Protein AF-A0A956HRS3-F1 (afdb_monomer_lite)

Radius of gyration: 26.62 Å; chains: 1; bounding box: 65×52×74 Å

Foldseek 3Di:
DFFLALVVLLVLQLVQAQQSVVQCVPPDPDHAQVPRDFDDPVVVQVVCVVPVQNLFSDDLDPQKAKAWFQELPPDTRIDIAGNQLLVVLLVLQLVLVVQLPDAAAFEEAEQEADDPRHCRLVSVVSSVVPHNYHYDDDHLPDDLVVSLVVCQVSVGQEYEYALVSLQVNLVVLVVVVAAAAHQYYEYELDQHAPVSVVSSCVRHVYNRYGYSADDTPLARGFWHFRPVDDDSWTKTKGRASFKFWAFAAPVRHGDDAPDKGFIFIFGRSGRGRGGRRYGPQWIKGWNFAFDAPPVNRTGGITIMTTPGGPACWHDFRSHTHHLQVLLVLLVVLVFFDSDWDWDFDADPNHTDTDIDTHGPDPDCLVVVVSSVVVVCVSVVPDDDGPQALAKWKWQWPDFDADPVNVVQVVQCHPNRNDPDDAAATQLTWGFTCCHGNPHPPDDGGFTWAFRQDDQFPAFGEHPRGPHHSVDSMDIDHRQPHPPDPDGDGRIGTDDPPDDGNNSSCVNVVVD

Structure (mmCIF, N/CA/C/O backbone):
data_AF-A0A956HRS3-F1
#
_entry.id   AF-A0A956HRS3-F1
#
loop_
_atom_site.group_PDB
_atom_site.id
_atom_site.type_symbol
_atom_site.label_atom_id
_atom_site.label_alt_id
_atom_site.label_comp_id
_atom_site.label_asym_id
_atom_site.label_entity_id
_atom_site.label_seq_id
_atom_site.pdbx_PDB_ins_code
_atom_site.Cartn_x
_atom_site.Cartn_y
_atom_site.Cartn_z
_atom_site.occupancy
_atom_site.B_iso_or_equiv
_atom_site.auth_seq_id
_atom_site.auth_comp_id
_atom_site.auth_asym_id
_atom_site.auth_atom_id
_atom_site.pdbx_PDB_model_num
ATOM 1 N N . MET A 1 1 ? -8.378 -0.605 24.411 1.00 66.31 1 MET A N 1
ATOM 2 C CA . MET A 1 1 ? -9.753 -0.117 24.664 1.00 66.31 1 MET A CA 1
ATOM 3 C C . MET A 1 1 ? -10.204 0.648 23.430 1.00 66.31 1 MET A C 1
ATOM 5 O O . MET A 1 1 ? -9.597 1.668 23.131 1.00 66.31 1 MET A O 1
ATOM 9 N N . ILE A 1 2 ? -11.205 0.142 22.706 1.00 84.88 2 ILE A N 1
ATOM 10 C CA . ILE A 1 2 ? -11.748 0.749 21.476 1.00 84.88 2 ILE A CA 1
ATOM 11 C C . ILE A 1 2 ? -12.914 1.680 21.841 1.00 84.88 2 ILE A C 1
ATOM 13 O O . ILE A 1 2 ? -13.689 1.370 22.749 1.00 84.88 2 ILE A O 1
ATOM 17 N N . PHE A 1 3 ? -13.052 2.813 21.153 1.00 87.38 3 PHE A N 1
ATOM 18 C CA . PHE A 1 3 ? -14.209 3.694 21.304 1.00 87.38 3 PHE A CA 1
ATOM 19 C C . PHE A 1 3 ? -15.452 3.053 20.678 1.00 87.38 3 PHE A C 1
ATOM 21 O O . PHE A 1 3 ? -15.551 2.905 19.465 1.00 87.38 3 PHE A O 1
ATOM 28 N N . GLY A 1 4 ? -16.432 2.690 21.507 1.00 84.50 4 GLY A N 1
ATOM 29 C CA . GLY A 1 4 ? -17.704 2.144 21.023 1.00 84.50 4 GLY A CA 1
ATOM 30 C C . GLY A 1 4 ? -18.554 3.157 20.244 1.00 84.50 4 GLY A C 1
ATOM 31 O O . GLY A 1 4 ? -19.345 2.744 19.396 1.00 84.50 4 GLY A O 1
ATOM 32 N N . ASP A 1 5 ? -18.354 4.455 20.496 1.00 87.94 5 ASP A N 1
ATOM 33 C CA . ASP A 1 5 ? -19.049 5.586 19.872 1.00 87.94 5 ASP A CA 1
ATOM 34 C C . ASP A 1 5 ? -18.022 6.563 19.256 1.00 87.94 5 ASP A C 1
ATOM 36 O O . ASP A 1 5 ? -17.139 7.035 19.984 1.00 87.94 5 ASP A O 1
ATOM 40 N N . PRO A 1 6 ? -18.103 6.895 17.951 1.00 90.81 6 PRO A N 1
ATOM 41 C CA . PRO A 1 6 ? -17.210 7.877 17.333 1.00 90.81 6 PRO A CA 1
ATOM 42 C C . PRO A 1 6 ? -17.290 9.274 17.964 1.00 90.81 6 PRO A C 1
ATOM 44 O O . PRO A 1 6 ? -16.276 9.968 18.021 1.00 90.81 6 PRO A O 1
ATOM 47 N N . LEU A 1 7 ? -18.442 9.694 18.495 1.00 92.62 7 LEU A N 1
ATOM 48 C CA . LEU A 1 7 ? -18.556 11.000 19.155 1.00 92.62 7 LEU A CA 1
ATOM 49 C C . LEU A 1 7 ? -17.795 11.038 20.487 1.00 92.62 7 LEU A C 1
ATOM 51 O O . LEU A 1 7 ? -17.300 12.092 20.884 1.00 92.62 7 LEU A O 1
ATOM 55 N N . ALA A 1 8 ? -17.616 9.888 21.146 1.00 93.19 8 ALA A N 1
ATOM 56 C CA . ALA A 1 8 ? -16.750 9.792 22.319 1.00 93.19 8 ALA A CA 1
ATOM 57 C C . ALA A 1 8 ? -15.269 9.976 21.948 1.00 93.19 8 ALA A C 1
ATOM 59 O O . ALA A 1 8 ? -14.526 10.595 22.710 1.00 93.19 8 ALA A O 1
ATOM 60 N N . LEU A 1 9 ? -14.845 9.494 20.771 1.00 94.56 9 LEU A N 1
ATOM 61 C CA . LEU A 1 9 ? -13.508 9.763 20.232 1.00 94.56 9 LEU A CA 1
ATOM 62 C C . LEU A 1 9 ? -13.337 11.252 19.897 1.00 94.56 9 LEU A C 1
ATOM 64 O O . LEU A 1 9 ? -12.311 11.827 20.247 1.00 94.56 9 LEU A O 1
ATOM 68 N N . VAL A 1 10 ? -14.343 11.895 19.292 1.00 95.50 10 VAL A N 1
ATOM 69 C CA . VAL A 1 10 ? -14.335 13.348 19.027 1.00 95.50 10 VAL A CA 1
ATOM 70 C C . VAL A 1 10 ? -14.188 14.141 20.324 1.00 95.50 10 VAL A C 1
ATOM 72 O O . VAL A 1 10 ? -13.309 14.996 20.422 1.00 95.50 10 VAL A O 1
ATOM 75 N N . ALA A 1 11 ? -15.007 13.844 21.337 1.00 95.69 11 ALA A N 1
ATOM 76 C CA . ALA A 1 11 ? -14.940 14.515 22.634 1.00 95.69 11 ALA A CA 1
ATOM 77 C C . ALA A 1 11 ? -13.583 14.294 23.320 1.00 95.69 11 ALA A C 1
ATOM 79 O O . ALA A 1 11 ? -13.002 15.230 23.870 1.00 95.69 11 ALA A O 1
ATOM 80 N N . PHE A 1 12 ? -13.048 13.071 23.244 1.00 96.25 12 PHE A N 1
ATOM 81 C CA . PHE A 1 12 ? -11.720 12.753 23.754 1.00 96.25 12 PHE A CA 1
ATOM 82 C C . PHE A 1 12 ? -10.633 13.557 23.033 1.00 96.25 12 PHE A C 1
ATOM 84 O O . PHE A 1 12 ? -9.843 14.223 23.698 1.00 96.25 12 PHE A O 1
ATOM 91 N N . ALA A 1 13 ? -10.615 13.556 21.700 1.00 96.50 13 ALA A N 1
ATOM 92 C CA . ALA A 1 13 ? -9.631 14.290 20.912 1.00 96.50 13 ALA A CA 1
ATOM 93 C C . ALA A 1 13 ? -9.716 15.804 21.164 1.00 96.50 13 ALA A C 1
ATOM 95 O O . ALA A 1 13 ? -8.689 16.427 21.412 1.00 96.50 13 ALA A O 1
ATOM 96 N N . ARG A 1 14 ? -10.928 16.377 21.217 1.00 96.62 14 ARG A N 1
ATOM 97 C CA . ARG A 1 14 ? -11.158 17.797 21.546 1.00 96.62 14 ARG A CA 1
ATOM 98 C C . ARG A 1 14 ? -10.573 18.191 22.903 1.00 96.62 14 ARG A C 1
ATOM 100 O O . ARG A 1 14 ? -10.103 19.310 23.058 1.00 96.62 14 ARG A O 1
ATOM 107 N N . ALA A 1 15 ? -10.633 17.299 23.890 1.00 96.44 15 ALA A N 1
ATOM 108 C CA . ALA A 1 15 ? -10.160 17.580 25.243 1.00 96.44 15 ALA A CA 1
ATOM 109 C C . ALA A 1 15 ? -8.648 17.362 25.433 1.00 96.44 15 ALA A C 1
ATOM 111 O O . ALA A 1 15 ? -8.085 17.901 26.382 1.00 96.44 15 ALA A O 1
ATOM 112 N N . HIS A 1 16 ? -8.002 16.569 24.571 1.00 96.31 16 HIS A N 1
ATOM 113 C CA . HIS A 1 16 ? -6.636 16.089 24.816 1.00 96.31 16 HIS A CA 1
ATOM 114 C C . HIS A 1 16 ? -5.630 16.414 23.707 1.00 96.31 16 HIS A C 1
ATOM 116 O O . HIS A 1 16 ? -4.434 16.310 23.957 1.00 96.31 16 HIS A O 1
ATOM 122 N N . SER A 1 17 ? -6.076 16.789 22.504 1.00 96.50 17 SER A N 1
ATOM 123 C CA . SER A 1 17 ? -5.200 17.157 21.389 1.00 96.50 17 SER A CA 1
ATOM 124 C C . SER A 1 17 ? -5.364 18.634 21.029 1.00 96.50 17 SER A C 1
ATOM 126 O O . SER A 1 17 ? -6.478 19.038 20.691 1.00 96.50 17 SER A O 1
ATOM 128 N N . PRO A 1 18 ? -4.282 19.438 21.045 1.00 96.00 18 PRO A N 1
ATOM 129 C CA . PRO A 1 18 ? -4.332 20.850 20.657 1.00 96.00 18 PRO A CA 1
ATOM 130 C C . PRO A 1 18 ? -4.949 21.094 19.273 1.00 96.00 18 PRO A C 1
ATOM 132 O O . PRO A 1 18 ? -5.804 21.964 19.123 1.00 96.00 18 PRO A O 1
ATOM 135 N N . TYR A 1 19 ? -4.578 20.286 18.277 1.00 96.44 19 TYR A N 1
ATOM 136 C CA . TYR A 1 19 ? -5.104 20.375 16.916 1.00 96.44 19 TYR A CA 1
ATOM 137 C C . TYR A 1 19 ? -6.619 20.156 16.878 1.00 96.44 19 TYR A C 1
ATOM 139 O O . TYR A 1 19 ? -7.355 20.953 16.301 1.00 96.44 19 TYR A O 1
ATOM 147 N N . PHE A 1 20 ? -7.110 19.095 17.525 1.00 97.31 20 PHE A N 1
ATOM 148 C CA . PHE A 1 20 ? -8.543 18.802 17.542 1.00 97.31 20 PHE A CA 1
ATOM 149 C C . PHE A 1 20 ? -9.331 19.752 18.452 1.00 97.31 20 PHE A C 1
ATOM 151 O O . PHE A 1 20 ? -10.497 20.023 18.175 1.00 97.31 20 PHE A O 1
ATOM 158 N N . ALA A 1 21 ? -8.720 20.292 19.509 1.00 97.00 21 ALA A N 1
ATOM 159 C CA . ALA A 1 21 ? -9.317 21.352 20.316 1.00 97.00 21 ALA A CA 1
ATOM 160 C C . ALA A 1 21 ? -9.594 22.604 19.467 1.00 97.00 21 ALA A C 1
ATOM 162 O O . ALA A 1 21 ? -10.676 23.182 19.572 1.00 97.00 21 ALA A O 1
ATOM 163 N N . GLU A 1 22 ? -8.647 22.968 18.595 1.00 96.50 22 GLU A N 1
ATOM 164 C CA . GLU A 1 22 ? -8.790 24.070 17.643 1.00 96.50 22 GLU A CA 1
ATOM 165 C C . GLU A 1 22 ? -9.834 23.765 16.570 1.00 96.50 22 GLU A C 1
ATOM 167 O O . GLU A 1 22 ? -10.794 24.519 16.406 1.00 96.50 22 GLU A O 1
ATOM 172 N N . LEU A 1 23 ? -9.684 22.628 15.881 1.00 96.56 23 LEU A N 1
ATOM 173 C CA . LEU A 1 23 ? -10.566 22.209 14.790 1.00 96.56 23 LEU A CA 1
ATOM 174 C C . LEU A 1 23 ? -12.033 22.137 15.232 1.00 96.56 23 LEU A C 1
ATOM 176 O O . LEU A 1 23 ? -12.941 22.449 14.464 1.00 96.56 23 LEU A O 1
ATOM 180 N N . TYR A 1 24 ? -12.272 21.733 16.480 1.00 97.19 24 TYR A N 1
ATOM 181 C CA . TYR A 1 24 ? -13.609 21.546 17.033 1.00 97.19 24 TYR A CA 1
ATOM 182 C C . TYR A 1 24 ? -14.064 22.688 17.944 1.00 97.19 24 TYR A C 1
ATOM 184 O O . TYR A 1 24 ? -15.080 22.531 18.625 1.00 97.19 24 TYR A O 1
ATOM 192 N N . ARG A 1 25 ? -13.361 23.830 17.985 1.00 96.12 25 ARG A N 1
ATOM 193 C CA . ARG A 1 25 ? -13.683 24.949 18.889 1.00 96.12 25 ARG A CA 1
ATOM 194 C C . ARG A 1 25 ? -15.142 25.394 18.771 1.00 96.12 25 ARG A C 1
ATOM 196 O O . ARG A 1 25 ? -15.814 25.509 19.794 1.00 96.12 25 ARG A O 1
ATOM 203 N N . GLU A 1 26 ? -15.631 25.544 17.542 1.00 95.75 26 GLU A N 1
ATOM 204 C CA . GLU A 1 26 ? -16.982 26.037 17.230 1.00 95.75 26 GLU A CA 1
ATOM 205 C C . GLU A 1 26 ? -18.066 24.945 17.264 1.00 95.75 26 GLU A C 1
ATOM 207 O O . GLU A 1 26 ? -19.249 25.229 17.073 1.00 95.75 26 GLU A O 1
ATOM 212 N N . LEU A 1 27 ? -17.700 23.680 17.515 1.00 95.31 27 LEU A N 1
ATOM 213 C CA . LEU A 1 27 ? -18.690 22.610 17.600 1.00 95.31 27 LEU A CA 1
ATOM 214 C C . LEU A 1 27 ? -19.508 22.711 18.896 1.00 95.31 27 LEU A C 1
ATOM 216 O O . LEU A 1 27 ? -18.934 22.941 19.973 1.00 95.31 27 LEU A O 1
ATOM 220 N N . PRO A 1 28 ? -20.829 22.442 18.839 1.00 94.06 28 PRO A N 1
ATOM 221 C CA . PRO A 1 28 ? -21.662 22.350 20.035 1.00 94.06 28 PRO A CA 1
ATOM 222 C C . PRO A 1 28 ? -21.183 21.218 20.959 1.00 94.06 28 PRO A C 1
ATOM 224 O O . PRO A 1 28 ? -20.372 20.377 20.575 1.00 94.06 28 PRO A O 1
ATOM 227 N N . ALA A 1 29 ? -21.694 21.175 22.192 1.00 88.06 29 ALA A N 1
ATOM 228 C CA . ALA A 1 29 ? -21.313 20.145 23.166 1.00 88.06 29 ALA A CA 1
ATOM 229 C C . ALA A 1 29 ? -21.689 18.716 22.719 1.00 88.06 29 ALA A C 1
ATOM 231 O O . ALA A 1 29 ? -20.981 17.765 23.035 1.00 88.06 29 ALA A O 1
ATOM 232 N N . ALA A 1 30 ? -22.785 18.577 21.969 1.00 88.44 30 ALA A N 1
ATOM 233 C CA . ALA A 1 30 ? -23.257 17.318 21.399 1.00 88.44 30 ALA A CA 1
ATOM 234 C C . ALA A 1 30 ? -23.524 17.502 19.892 1.00 88.44 30 ALA A C 1
ATOM 236 O O . ALA A 1 30 ? -24.671 17.722 19.497 1.00 88.44 30 ALA A O 1
ATOM 237 N N . PRO A 1 31 ? -22.476 17.501 19.050 1.00 91.44 31 PRO A N 1
ATOM 238 C CA . PRO A 1 31 ? -22.639 17.621 17.608 1.00 91.44 31 PRO A CA 1
ATOM 239 C C . PRO A 1 31 ? -23.225 16.330 17.024 1.00 91.44 31 PRO A C 1
ATOM 241 O O . PRO A 1 31 ? -22.954 15.229 17.505 1.00 91.44 31 PRO A O 1
ATOM 244 N N . SER A 1 32 ? -23.999 16.461 15.950 1.00 90.31 32 SER A N 1
ATOM 245 C CA . SER A 1 32 ? -24.294 15.328 15.069 1.00 90.31 32 SER A CA 1
ATOM 246 C C . SER A 1 32 ? -23.044 14.923 14.283 1.00 90.31 32 SER A C 1
ATOM 248 O O . SER A 1 32 ? -22.127 15.725 14.101 1.00 90.31 32 SER A O 1
ATOM 250 N N . TRP A 1 33 ? -23.012 13.684 13.782 1.00 89.50 33 TRP A N 1
ATOM 251 C CA . TRP A 1 33 ? -21.863 13.175 13.025 1.00 89.50 33 TRP A CA 1
ATOM 252 C C . TRP A 1 33 ? -21.502 14.059 11.824 1.00 89.50 33 TRP A C 1
ATOM 254 O O . TRP A 1 33 ? -20.343 14.407 11.624 1.00 89.50 33 TRP A O 1
ATOM 264 N N . TRP A 1 34 ? -22.512 14.510 11.081 1.00 87.56 34 TRP A N 1
ATOM 265 C CA . TRP A 1 34 ? -22.331 15.324 9.878 1.00 87.56 34 TRP A CA 1
ATOM 266 C C . TRP A 1 34 ? -21.918 16.775 10.159 1.00 87.56 34 TRP A C 1
ATOM 268 O O . TRP A 1 34 ? -21.599 17.504 9.227 1.00 87.56 34 TRP A O 1
ATOM 278 N N . GLN A 1 35 ? -21.899 17.201 11.427 1.00 92.00 35 GLN A N 1
ATOM 279 C CA . GLN A 1 35 ? -21.307 18.480 11.833 1.00 92.00 35 GLN A CA 1
ATOM 280 C C . GLN A 1 35 ? -19.808 18.366 12.123 1.00 92.00 35 GLN A C 1
ATOM 282 O O . GLN A 1 35 ? -19.143 19.393 12.217 1.00 92.00 35 GLN A O 1
ATOM 287 N N . ILE A 1 36 ? -19.267 17.153 12.284 1.00 94.69 36 ILE A N 1
ATOM 288 C CA . ILE A 1 36 ? -17.828 16.959 12.465 1.00 94.69 36 ILE A CA 1
ATOM 289 C C . ILE A 1 36 ? -17.144 17.257 11.126 1.00 94.69 36 ILE A C 1
ATOM 291 O O . ILE A 1 36 ? -17.452 16.573 10.148 1.00 94.69 36 ILE A O 1
ATOM 295 N N . PRO A 1 37 ? -16.239 18.246 11.039 1.00 94.75 37 PRO A N 1
ATOM 296 C CA . PRO A 1 37 ? -15.576 18.565 9.781 1.00 94.75 37 PRO A CA 1
ATOM 297 C C . PRO A 1 37 ? -14.669 17.414 9.333 1.00 94.75 37 PRO A C 1
ATOM 299 O O . PRO A 1 37 ? -14.095 16.699 10.159 1.00 94.75 37 PRO A O 1
ATOM 302 N N . VAL A 1 38 ? -14.531 17.245 8.018 1.00 94.81 38 VAL A N 1
ATOM 303 C CA . VAL A 1 38 ? -13.465 16.416 7.448 1.00 94.81 38 VAL A CA 1
ATOM 304 C C . VAL A 1 38 ? -12.128 17.090 7.752 1.00 94.81 38 VAL A C 1
ATOM 306 O O . VAL A 1 38 ? -11.999 18.310 7.642 1.00 94.81 38 VAL A O 1
ATOM 309 N N . VAL A 1 39 ? -11.132 16.308 8.166 1.00 94.94 39 VAL A N 1
ATOM 310 C CA . VAL A 1 39 ? -9.793 16.842 8.442 1.00 94.94 39 VAL A CA 1
ATOM 311 C C . VAL A 1 39 ? -9.136 17.266 7.133 1.00 94.94 39 VAL A C 1
ATOM 313 O O . VAL A 1 39 ? -9.032 16.461 6.210 1.00 94.94 39 VAL A O 1
ATOM 316 N N . ASP A 1 40 ? -8.639 18.502 7.077 1.00 90.38 40 ASP A N 1
ATOM 317 C CA . ASP A 1 40 ? -7.748 18.960 6.010 1.00 90.38 40 ASP A CA 1
ATOM 318 C C . ASP A 1 40 ? -6.350 18.342 6.214 1.00 90.38 40 ASP A C 1
ATOM 320 O O . ASP A 1 40 ? -5.661 18.692 7.185 1.00 90.38 40 ASP A O 1
ATOM 324 N N . PRO A 1 41 ? -5.897 17.431 5.327 1.00 87.75 41 PRO A N 1
ATOM 325 C CA . PRO A 1 41 ? -4.599 16.792 5.475 1.00 87.75 41 PRO A CA 1
ATOM 326 C C . PRO A 1 41 ? -3.438 17.788 5.423 1.00 87.75 41 PRO A C 1
ATOM 328 O O . PRO A 1 41 ? -2.442 17.576 6.113 1.00 87.75 41 PRO A O 1
ATOM 331 N N . GLU A 1 42 ? -3.516 18.849 4.615 1.00 85.06 42 GLU A N 1
ATOM 332 C CA . GLU A 1 42 ? -2.414 19.808 4.479 1.00 85.06 42 GLU A CA 1
ATOM 333 C C . GLU A 1 42 ? -2.203 20.565 5.784 1.00 85.06 42 GLU A C 1
ATOM 335 O O . GLU A 1 42 ? -1.088 20.578 6.314 1.00 85.06 42 GLU A O 1
ATOM 340 N N . HIS A 1 43 ? -3.287 21.094 6.354 1.00 88.69 43 HIS A N 1
ATOM 341 C CA . HIS A 1 43 ? -3.256 21.732 7.662 1.00 88.69 43 HIS A CA 1
ATOM 342 C C . HIS A 1 43 ? -2.811 20.749 8.756 1.00 88.69 43 HIS A C 1
ATOM 344 O O . HIS A 1 43 ? -1.896 21.063 9.514 1.00 88.69 43 HIS A O 1
ATOM 350 N N . TYR A 1 44 ? -3.367 19.532 8.804 1.00 91.12 44 TYR A N 1
ATOM 351 C CA . TYR A 1 44 ? -2.979 18.517 9.794 1.00 91.12 44 TYR A CA 1
ATOM 352 C C . TYR A 1 44 ? -1.466 18.242 9.792 1.00 91.12 44 TYR A C 1
ATOM 354 O O . TYR A 1 44 ? -0.811 18.243 10.839 1.00 91.12 44 TYR A O 1
ATOM 362 N N . TRP A 1 45 ? -0.884 18.033 8.607 1.00 88.12 45 TRP A N 1
ATOM 363 C CA . TRP A 1 45 ? 0.549 17.770 8.479 1.00 88.12 45 TRP A CA 1
ATOM 364 C C . TRP A 1 45 ? 1.409 19.015 8.718 1.00 88.12 45 TRP A C 1
ATOM 366 O O . TRP A 1 45 ? 2.530 18.867 9.207 1.00 88.12 45 TRP A O 1
ATOM 376 N N . ALA A 1 46 ? 0.912 20.216 8.406 1.00 87.69 46 ALA A N 1
ATOM 377 C CA . ALA A 1 46 ? 1.593 21.469 8.720 1.00 87.69 46 ALA A CA 1
ATOM 378 C C . ALA A 1 46 ? 1.700 21.676 10.237 1.00 87.69 46 ALA A C 1
ATOM 380 O O . ALA A 1 46 ? 2.812 21.853 10.734 1.00 87.69 46 ALA A O 1
ATOM 381 N N . SER A 1 47 ? 0.595 21.523 10.977 1.00 88.75 47 SER A N 1
ATOM 382 C CA . SER A 1 47 ? 0.591 21.618 12.443 1.00 88.75 47 SER A CA 1
ATOM 383 C C . SER A 1 47 ? 1.564 20.621 13.069 1.00 88.75 47 SER A C 1
ATOM 385 O O . SER A 1 47 ? 2.356 20.988 13.927 1.00 88.75 47 SER A O 1
ATOM 387 N N . LYS A 1 48 ? 1.579 19.373 12.579 1.00 88.00 48 LYS A N 1
ATOM 388 C CA . LYS A 1 48 ? 2.494 18.328 13.068 1.00 88.00 48 LYS A CA 1
ATOM 389 C C . LYS A 1 48 ? 3.969 18.604 12.753 1.00 88.00 48 LYS A C 1
ATOM 391 O O . LYS A 1 48 ? 4.852 18.078 13.425 1.00 88.00 48 LYS A O 1
ATOM 396 N N . ALA A 1 49 ? 4.253 19.360 11.693 1.00 86.44 49 ALA A N 1
ATOM 397 C CA . ALA A 1 49 ? 5.614 19.742 11.328 1.00 86.44 49 ALA A CA 1
ATOM 398 C C . ALA A 1 49 ? 6.135 20.926 12.159 1.00 86.44 49 ALA A C 1
ATOM 400 O O . ALA A 1 49 ? 7.348 21.061 12.307 1.00 86.44 49 ALA A O 1
ATOM 401 N N . GLU A 1 50 ? 5.238 21.774 12.661 1.00 86.56 50 GLU A N 1
ATOM 402 C CA . GLU A 1 50 ? 5.554 22.853 13.602 1.00 86.56 50 GLU A CA 1
ATOM 403 C C . GLU A 1 50 ? 5.706 22.316 15.028 1.00 86.56 50 GLU A C 1
ATOM 405 O O . GLU A 1 50 ? 6.700 22.602 15.693 1.00 86.56 50 GLU A O 1
ATOM 410 N N . ASP A 1 51 ? 4.755 21.486 15.456 1.00 88.38 51 ASP A N 1
ATOM 411 C CA . ASP A 1 51 ? 4.744 20.804 16.744 1.00 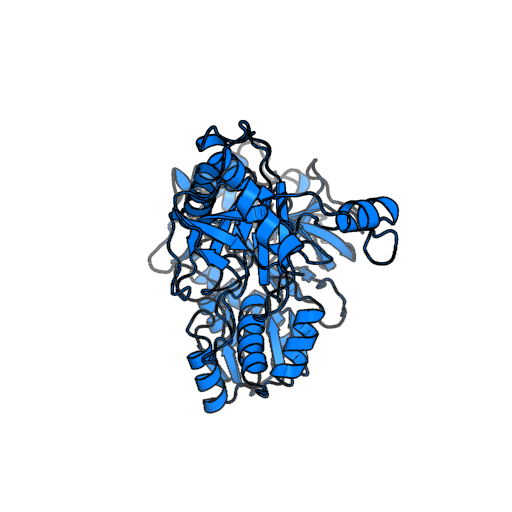88.38 51 ASP A CA 1
ATOM 412 C C . ASP A 1 51 ? 4.209 19.376 16.567 1.00 88.38 51 ASP A C 1
ATOM 414 O O . ASP A 1 51 ? 3.025 19.139 16.311 1.00 88.38 51 ASP A O 1
ATOM 418 N N . PHE A 1 52 ? 5.102 18.396 16.714 1.00 88.00 52 PHE A N 1
ATOM 419 C CA . PHE A 1 52 ? 4.774 16.985 16.523 1.00 88.00 52 PHE A CA 1
ATOM 420 C C . PHE A 1 52 ? 3.650 16.501 17.452 1.00 88.00 52 PHE A C 1
ATOM 422 O O . PHE A 1 52 ? 2.832 15.668 17.026 1.00 88.00 52 PHE A O 1
ATOM 429 N N . ASP A 1 53 ? 3.598 17.049 18.671 1.00 90.00 53 ASP A N 1
ATOM 430 C CA . ASP A 1 53 ? 2.670 16.663 19.732 1.00 90.00 53 ASP A CA 1
ATOM 431 C C . ASP A 1 53 ? 1.306 17.354 19.594 1.00 90.00 53 ASP A C 1
ATOM 433 O O . ASP A 1 53 ? 0.321 16.871 20.151 1.00 90.00 53 ASP A O 1
ATOM 437 N N . ALA A 1 54 ? 1.187 18.411 18.776 1.00 91.19 54 ALA A N 1
ATOM 438 C CA . ALA A 1 54 ? -0.066 19.154 18.590 1.00 91.19 54 ALA A CA 1
ATOM 439 C C . ALA A 1 54 ? -1.229 18.271 18.110 1.00 91.19 54 ALA A C 1
ATOM 441 O O . ALA A 1 54 ? -2.392 18.520 18.420 1.00 91.19 54 ALA A O 1
ATOM 442 N N . THR A 1 55 ? -0.923 17.212 17.364 1.00 92.25 55 THR A N 1
ATOM 443 C CA . THR A 1 55 ? -1.915 16.256 16.835 1.00 92.25 55 THR A CA 1
ATOM 444 C C . THR A 1 55 ? -2.141 15.044 17.742 1.00 92.25 55 THR A C 1
ATOM 446 O O . THR A 1 55 ? -3.019 14.228 17.465 1.00 92.25 55 THR A O 1
ATOM 449 N N . LEU A 1 56 ? -1.365 14.910 18.821 1.00 94.88 56 LEU A N 1
ATOM 450 C CA . LEU A 1 56 ? -1.455 13.786 19.747 1.00 94.88 56 LEU A CA 1
ATOM 451 C C . LEU A 1 56 ? -2.423 14.090 20.890 1.00 94.88 56 LEU A C 1
ATOM 453 O O . LEU A 1 56 ? -2.625 15.243 21.257 1.00 94.88 56 LEU A O 1
ATOM 457 N N . SER A 1 57 ? -3.005 13.051 21.489 1.00 93.62 57 SER A N 1
ATOM 458 C CA . SER A 1 57 ? -3.868 13.168 22.675 1.00 93.62 57 SER A CA 1
ATOM 459 C C . SER A 1 57 ? -3.097 13.078 24.004 1.00 93.62 57 SER A C 1
ATOM 461 O O . SER A 1 57 ? -3.685 12.819 25.056 1.00 93.62 57 SER A O 1
ATOM 463 N N . GLY A 1 58 ? -1.771 13.108 23.951 1.00 90.12 58 GLY A N 1
ATOM 464 C CA . GLY A 1 58 ? -0.876 12.813 25.064 1.00 90.12 58 GLY A CA 1
ATOM 465 C C . GLY A 1 58 ? 0.561 12.639 24.570 1.00 90.12 58 GLY A C 1
ATOM 466 O O . GLY A 1 58 ? 0.784 12.587 23.360 1.00 90.12 58 GLY A O 1
ATOM 467 N N . PRO A 1 59 ? 1.543 12.553 25.479 1.00 84.12 59 PRO A N 1
ATOM 468 C CA . PRO A 1 59 ? 2.945 12.455 25.094 1.00 84.12 59 PRO A CA 1
ATOM 469 C C . PRO A 1 59 ? 3.243 11.119 24.400 1.00 84.12 59 PRO A C 1
ATOM 471 O O . PRO A 1 59 ? 2.796 10.063 24.852 1.00 84.12 59 PRO A O 1
ATOM 474 N N . ALA A 1 60 ? 4.054 11.155 23.339 1.00 83.12 60 ALA A N 1
ATOM 475 C CA . ALA A 1 60 ? 4.685 9.956 22.793 1.00 83.12 60 ALA A CA 1
ATOM 476 C C . ALA A 1 60 ? 5.798 9.492 23.752 1.00 83.12 60 ALA A C 1
ATOM 478 O O . ALA A 1 60 ? 6.913 10.010 23.743 1.00 83.12 60 ALA A O 1
ATOM 479 N N . ASP A 1 61 ? 5.466 8.558 24.639 1.00 81.12 61 ASP A N 1
ATOM 480 C CA . ASP A 1 61 ? 6.348 8.085 25.707 1.00 81.12 61 ASP A CA 1
ATOM 481 C C . ASP A 1 61 ? 7.269 6.920 25.284 1.00 81.12 61 ASP A C 1
ATOM 483 O O . ASP A 1 61 ? 7.286 6.480 24.133 1.00 81.12 61 ASP A O 1
ATOM 487 N N . ALA A 1 62 ? 8.029 6.376 26.245 1.00 67.69 62 ALA A N 1
ATOM 488 C CA . ALA A 1 62 ? 8.959 5.262 26.035 1.00 67.69 62 ALA A CA 1
ATOM 489 C C . ALA A 1 62 ? 8.301 3.951 25.543 1.00 67.69 62 ALA A C 1
ATOM 491 O O . ALA A 1 62 ? 9.015 3.019 25.174 1.00 67.69 62 ALA A O 1
ATOM 492 N N . GLY A 1 63 ? 6.966 3.849 25.549 1.00 78.50 63 GLY A N 1
ATOM 493 C CA . GLY A 1 63 ? 6.217 2.701 25.035 1.00 78.50 63 GLY A CA 1
ATOM 494 C C . GLY A 1 63 ? 5.654 2.902 23.627 1.00 78.50 63 GLY A C 1
ATOM 495 O O . GLY A 1 63 ? 5.001 1.995 23.107 1.00 78.50 63 GLY A O 1
ATOM 496 N N . SER A 1 64 ? 5.873 4.070 23.023 1.00 89.12 64 SER A N 1
ATOM 497 C CA . SER A 1 64 ? 5.270 4.454 21.750 1.00 89.12 64 SER A CA 1
ATOM 498 C C . SER A 1 64 ? 6.176 4.142 20.557 1.00 89.12 64 SER A C 1
ATOM 500 O O . SER A 1 64 ? 7.387 4.355 20.580 1.00 89.12 64 SER A O 1
ATOM 502 N N . TRP A 1 65 ? 5.574 3.663 19.475 1.00 90.12 65 TRP A N 1
ATOM 503 C CA . TRP A 1 65 ? 6.219 3.494 18.181 1.00 90.12 65 TRP A CA 1
ATOM 504 C C . TRP A 1 65 ? 6.113 4.770 17.358 1.00 90.12 65 TRP A C 1
ATOM 506 O O . TRP A 1 65 ? 5.054 5.395 17.308 1.00 90.12 65 TRP A O 1
ATOM 516 N N . LEU A 1 66 ? 7.189 5.110 16.650 1.00 90.88 66 LEU A N 1
ATOM 517 C CA . LEU A 1 66 ? 7.186 6.159 15.641 1.00 90.88 66 LEU A CA 1
ATOM 518 C C . LEU A 1 66 ? 7.259 5.521 14.255 1.00 90.88 66 LEU A C 1
ATOM 520 O O . LEU A 1 66 ? 8.235 4.843 13.931 1.00 90.88 66 LEU A O 1
ATOM 524 N N . TRP A 1 67 ? 6.242 5.761 13.434 1.00 90.69 67 TRP A N 1
ATOM 525 C CA . TRP A 1 67 ? 6.193 5.284 12.057 1.00 90.69 67 TRP A CA 1
ATOM 526 C C . TRP A 1 67 ? 6.301 6.428 11.062 1.00 90.69 67 TRP A C 1
ATOM 528 O O . TRP A 1 67 ? 5.886 7.548 11.350 1.00 90.69 67 TRP A O 1
ATOM 538 N N . THR A 1 68 ? 6.803 6.140 9.864 1.00 86.25 68 THR A N 1
ATOM 539 C CA . THR A 1 68 ? 6.749 7.066 8.732 1.00 86.25 68 THR A CA 1
ATOM 540 C C . THR A 1 68 ? 5.654 6.667 7.747 1.00 86.25 68 THR A C 1
ATOM 542 O O . THR A 1 68 ? 5.450 5.486 7.460 1.00 86.25 68 THR A O 1
ATOM 545 N N . THR A 1 69 ? 4.929 7.650 7.218 1.00 74.81 69 THR A N 1
ATOM 546 C CA . THR A 1 69 ? 3.982 7.408 6.120 1.00 74.81 69 THR A CA 1
ATOM 547 C C . THR A 1 69 ? 4.755 7.256 4.806 1.00 74.81 69 TH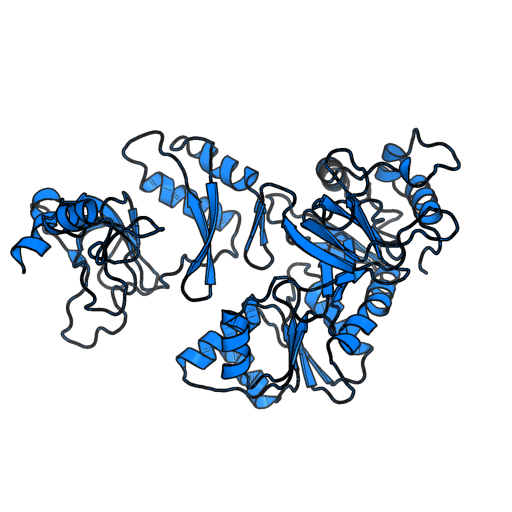R A C 1
ATOM 549 O O . THR A 1 69 ? 5.778 7.908 4.625 1.00 74.81 69 THR A O 1
ATOM 552 N N . GLY A 1 70 ? 4.265 6.459 3.851 1.00 59.75 70 GLY A N 1
ATOM 553 C CA . GLY A 1 70 ? 4.916 6.249 2.540 1.00 59.75 70 GLY A CA 1
ATOM 554 C C . GLY A 1 70 ? 4.988 7.483 1.617 1.00 59.75 70 GLY A C 1
ATOM 555 O O . GLY A 1 70 ? 5.257 7.342 0.423 1.00 59.75 70 GLY A O 1
ATOM 556 N N . GLY A 1 71 ? 4.709 8.685 2.134 1.00 54.59 71 GLY A N 1
ATOM 557 C CA . GLY A 1 71 ? 4.823 9.947 1.416 1.00 54.59 71 GLY A CA 1
ATOM 558 C C . GLY A 1 71 ? 6.280 10.384 1.275 1.00 54.59 71 GLY A C 1
ATOM 559 O O . GLY A 1 71 ? 6.963 10.632 2.261 1.00 54.59 71 GLY A O 1
ATOM 560 N N . SER A 1 72 ? 6.736 10.518 0.034 1.00 44.59 72 SER A N 1
ATOM 561 C CA . SER A 1 72 ? 8.076 10.980 -0.347 1.00 44.59 72 SER A CA 1
ATOM 562 C C . SER A 1 72 ? 8.175 12.501 -0.543 1.00 44.59 72 SER A C 1
ATOM 564 O O . SER A 1 72 ? 8.960 12.985 -1.357 1.00 44.59 72 SER A O 1
ATOM 566 N N . THR A 1 73 ? 7.361 13.274 0.179 1.00 43.59 73 THR A N 1
ATOM 567 C CA . THR A 1 73 ? 7.527 14.731 0.235 1.00 43.59 73 THR A CA 1
ATOM 568 C C . THR A 1 73 ? 8.847 15.078 0.930 1.00 43.59 73 THR A C 1
ATOM 570 O O . THR A 1 73 ? 9.319 14.326 1.778 1.00 43.59 73 THR A O 1
ATOM 573 N N . SER A 1 74 ? 9.431 16.243 0.628 1.00 41.34 74 SER A N 1
ATOM 574 C CA . SER A 1 74 ? 10.696 16.727 1.223 1.00 41.34 74 SER A CA 1
ATOM 575 C C . SER A 1 74 ? 10.690 16.852 2.759 1.00 41.34 74 SER A C 1
ATOM 577 O O . SER A 1 74 ? 11.744 17.042 3.363 1.00 41.34 74 SER A O 1
ATOM 579 N N . ARG A 1 75 ? 9.520 16.726 3.400 1.00 55.94 75 ARG A N 1
ATOM 580 C CA . ARG A 1 75 ? 9.355 16.494 4.838 1.00 55.94 75 ARG A CA 1
ATOM 581 C C . ARG A 1 75 ? 8.748 15.112 5.072 1.00 55.94 75 ARG A C 1
ATOM 583 O O . ARG A 1 75 ? 7.636 14.841 4.612 1.00 55.94 75 ARG A O 1
ATOM 590 N N . SER A 1 76 ? 9.463 14.269 5.815 1.00 61.59 76 SER A N 1
ATOM 591 C CA . SER A 1 76 ? 8.952 12.989 6.305 1.00 61.59 76 SER A CA 1
ATOM 592 C C . SER A 1 76 ? 7.770 13.223 7.242 1.00 61.59 76 SER A C 1
ATOM 594 O O . SER A 1 76 ? 7.867 13.978 8.208 1.00 61.59 76 SER A O 1
ATOM 596 N N . LYS A 1 77 ? 6.652 12.558 6.962 1.00 82.56 77 LYS A N 1
ATOM 597 C CA . LYS A 1 77 ? 5.465 12.554 7.822 1.00 82.56 77 LYS A CA 1
ATOM 598 C C . LYS A 1 77 ? 5.580 11.410 8.822 1.00 82.56 77 LYS A C 1
ATOM 600 O O . LYS A 1 77 ? 5.796 10.264 8.415 1.00 82.56 77 LYS A O 1
ATOM 605 N N . TYR A 1 78 ? 5.428 11.724 10.105 1.00 86.88 78 TYR A N 1
ATOM 606 C CA . TYR A 1 78 ? 5.593 10.774 11.203 1.00 86.88 78 TYR A CA 1
ATOM 607 C C . TYR A 1 78 ? 4.309 10.613 12.019 1.00 86.88 78 TYR A C 1
ATOM 609 O O . TYR A 1 78 ? 3.592 11.582 12.265 1.00 86.88 78 TYR A O 1
ATOM 617 N N . VAL A 1 79 ? 4.043 9.395 12.481 1.00 90.88 79 VAL A N 1
ATOM 618 C CA . VAL A 1 79 ? 2.854 9.026 13.262 1.00 90.88 79 VAL A CA 1
ATOM 619 C C . VAL A 1 79 ? 3.306 8.296 14.520 1.00 90.88 79 VAL A C 1
ATOM 621 O O . VAL A 1 79 ? 4.100 7.362 14.428 1.00 90.88 79 VAL A O 1
ATOM 624 N N . ALA A 1 80 ? 2.798 8.711 15.682 1.00 92.94 80 ALA A N 1
ATOM 625 C CA . ALA A 1 80 ? 3.049 8.027 16.947 1.00 92.94 80 ALA A CA 1
ATOM 626 C C . ALA A 1 80 ? 1.937 7.009 17.236 1.00 92.94 80 ALA A C 1
ATOM 628 O O . ALA A 1 80 ? 0.754 7.285 17.015 1.00 92.94 80 ALA A O 1
ATOM 629 N N . VAL A 1 81 ? 2.302 5.835 17.741 1.00 94.19 81 VAL A N 1
ATOM 630 C CA . VAL A 1 81 ? 1.365 4.759 18.090 1.00 94.19 81 VAL A CA 1
ATOM 631 C C . VAL A 1 81 ? 1.728 4.241 19.465 1.00 94.19 81 VAL A C 1
ATOM 633 O O . VAL A 1 81 ? 2.826 3.722 19.644 1.00 94.19 81 VAL A O 1
ATOM 636 N N . SER A 1 82 ? 0.829 4.363 20.437 1.00 93.62 82 SER A N 1
ATOM 637 C CA . SER A 1 82 ? 1.075 3.779 21.757 1.00 93.62 82 SER A CA 1
ATOM 638 C C . SER A 1 82 ? 1.129 2.252 21.664 1.00 93.62 82 SER A C 1
ATOM 640 O O . SER A 1 82 ? 0.619 1.639 20.719 1.00 93.62 82 SER A O 1
ATOM 642 N N . ARG A 1 83 ? 1.719 1.604 22.669 1.00 92.31 83 ARG A N 1
ATOM 643 C CA . ARG A 1 83 ? 1.688 0.140 22.779 1.00 92.31 83 ARG A CA 1
ATOM 644 C C . ARG A 1 83 ? 0.255 -0.394 22.779 1.00 92.31 83 ARG A C 1
ATOM 646 O O . ARG A 1 83 ? -0.008 -1.434 22.178 1.00 92.31 83 ARG A O 1
ATOM 653 N N . GLU A 1 84 ? -0.660 0.293 23.454 1.00 91.81 84 GLU A N 1
ATOM 654 C CA . GLU A 1 84 ? -2.067 -0.083 23.534 1.00 91.81 84 GLU A CA 1
ATOM 655 C C . GLU A 1 84 ? -2.747 0.045 22.164 1.00 91.81 84 GLU A C 1
ATOM 657 O O . GLU A 1 84 ? -3.412 -0.903 21.749 1.00 91.81 84 GLU A O 1
ATOM 662 N N . ASP A 1 85 ? -2.516 1.143 21.436 1.00 93.69 85 ASP A N 1
ATOM 663 C CA . ASP A 1 85 ? -3.031 1.343 20.074 1.00 93.69 85 ASP A CA 1
ATOM 664 C C . ASP A 1 85 ? -2.510 0.250 19.124 1.00 93.69 85 ASP A C 1
ATOM 666 O O . ASP A 1 85 ? -3.285 -0.349 18.380 1.00 93.69 85 ASP A O 1
ATOM 670 N N . PHE A 1 86 ? -1.212 -0.071 19.194 1.00 94.19 86 PHE A N 1
ATOM 671 C CA . PHE A 1 86 ? -0.596 -1.130 18.389 1.00 94.19 86 PHE A CA 1
ATOM 672 C C . PHE A 1 86 ? -1.190 -2.513 18.699 1.00 94.19 86 PHE A C 1
ATOM 674 O O . PHE A 1 86 ? -1.469 -3.296 17.792 1.00 94.19 86 PHE A O 1
ATOM 681 N N . CYS A 1 87 ? -1.439 -2.824 19.976 1.00 93.50 87 CYS A N 1
ATOM 682 C CA . CYS A 1 87 ? -2.115 -4.068 20.349 1.00 93.50 87 CYS A CA 1
ATOM 683 C C . CYS A 1 87 ? -3.531 -4.148 19.757 1.00 93.50 87 CYS A C 1
ATOM 685 O O . CYS A 1 87 ? -3.938 -5.222 19.313 1.00 93.50 87 CYS A O 1
ATOM 687 N N . GLU A 1 88 ? -4.286 -3.044 19.749 1.00 93.81 88 GLU A N 1
ATOM 688 C CA . GLU A 1 88 ? -5.620 -3.029 19.137 1.00 93.81 88 GLU A CA 1
ATOM 689 C C . GLU A 1 88 ? -5.562 -3.141 17.609 1.00 93.81 88 GLU A C 1
ATOM 691 O O . GLU A 1 88 ? -6.395 -3.839 17.037 1.00 93.81 88 GLU A O 1
ATOM 696 N N . GLU A 1 89 ? -4.566 -2.542 16.946 1.00 94.50 89 GLU A N 1
ATOM 697 C CA . GLU A 1 89 ? -4.321 -2.742 15.507 1.00 94.50 89 GLU A CA 1
ATOM 698 C C . GLU A 1 89 ? -4.113 -4.215 15.167 1.00 94.50 89 GLU A C 1
ATOM 700 O O . GLU A 1 89 ? -4.754 -4.751 14.259 1.00 94.50 89 GLU A O 1
ATOM 705 N N . VAL A 1 90 ? -3.240 -4.883 15.927 1.00 95.62 90 VAL A N 1
ATOM 706 C CA . VAL A 1 90 ? -2.957 -6.310 15.765 1.00 95.62 90 VAL A CA 1
ATOM 707 C C . VAL A 1 90 ? -4.238 -7.120 15.940 1.00 95.62 90 VAL A C 1
ATOM 709 O O . VAL A 1 90 ? -4.584 -7.913 15.063 1.00 95.62 90 VAL A O 1
ATOM 712 N N . ARG A 1 91 ? -4.992 -6.900 17.025 1.00 94.88 91 ARG A N 1
ATOM 713 C CA . ARG A 1 91 ? -6.246 -7.629 17.281 1.00 94.88 91 ARG A CA 1
ATOM 714 C C . ARG A 1 91 ? -7.286 -7.406 16.188 1.00 94.88 91 ARG A C 1
ATOM 716 O O . ARG A 1 91 ? -7.858 -8.376 15.700 1.00 94.88 91 ARG A O 1
ATOM 723 N N . ALA A 1 92 ? -7.520 -6.155 15.796 1.00 94.06 92 ALA A N 1
ATOM 724 C CA . ALA A 1 92 ? -8.552 -5.808 14.824 1.00 94.06 92 ALA A CA 1
ATOM 725 C C . ALA A 1 92 ? -8.256 -6.369 13.427 1.00 94.06 92 ALA A C 1
ATOM 727 O O . ALA A 1 92 ? -9.181 -6.732 12.698 1.00 94.06 92 ALA A O 1
ATOM 728 N N . PHE A 1 93 ? -6.976 -6.459 13.052 1.00 95.50 93 PHE A N 1
ATOM 729 C CA . PHE A 1 93 ? -6.582 -6.870 11.708 1.00 95.50 93 PHE A CA 1
ATOM 730 C C . PHE A 1 93 ? -6.257 -8.362 11.570 1.00 95.50 93 PHE A C 1
ATOM 732 O O . PHE A 1 93 ? -6.340 -8.892 10.464 1.00 95.50 93 PHE A O 1
ATOM 739 N N . THR A 1 94 ? -5.973 -9.071 12.668 1.00 96.06 94 THR A N 1
ATOM 740 C CA . THR A 1 94 ? -5.669 -10.518 12.656 1.00 96.06 94 THR A CA 1
ATOM 741 C C . THR A 1 94 ? -6.701 -11.368 11.892 1.00 96.06 94 THR A C 1
ATOM 743 O O . THR A 1 94 ? -6.284 -12.138 11.023 1.00 96.06 94 THR A O 1
ATOM 746 N N . PRO A 1 95 ? -8.029 -11.181 12.064 1.00 94.50 95 PRO A N 1
ATOM 747 C CA . PRO A 1 95 ? -9.025 -11.969 11.330 1.00 94.50 95 PRO A CA 1
ATOM 748 C C . PRO A 1 95 ? -8.959 -11.815 9.803 1.00 94.50 95 PRO A C 1
ATOM 750 O O . PRO A 1 95 ? -9.467 -12.657 9.064 1.00 94.50 95 PRO A O 1
ATOM 753 N N . ALA A 1 96 ? -8.361 -10.730 9.298 1.00 94.31 96 ALA A N 1
ATOM 754 C CA . ALA A 1 96 ? -8.189 -10.524 7.865 1.00 94.31 96 ALA A CA 1
ATOM 755 C C . ALA A 1 96 ? -7.198 -11.530 7.253 1.00 94.31 96 ALA A C 1
ATOM 757 O O . ALA A 1 96 ? -7.365 -11.933 6.106 1.00 94.31 96 ALA A O 1
ATOM 758 N N . PHE A 1 97 ? -6.208 -11.984 8.025 1.00 95.62 97 PHE A N 1
ATOM 759 C CA . PHE A 1 97 ? -5.189 -12.937 7.582 1.00 95.62 97 PHE A CA 1
ATOM 760 C C . PHE A 1 97 ? -5.733 -14.368 7.529 1.00 95.62 97 PHE A C 1
ATOM 762 O O . PHE A 1 97 ? -5.433 -15.106 6.592 1.00 95.62 97 PHE A O 1
ATOM 769 N N . GLU A 1 98 ? -6.583 -14.734 8.491 1.00 93.12 98 GLU A N 1
ATOM 770 C CA . GLU A 1 98 ? -7.313 -16.007 8.489 1.00 93.12 98 GLU A CA 1
ATOM 771 C C . GLU A 1 98 ? -8.278 -16.070 7.299 1.00 93.12 98 GLU A C 1
ATOM 773 O O . GLU A 1 98 ? -8.249 -17.025 6.526 1.00 93.12 98 GLU A O 1
ATOM 778 N N . ARG A 1 99 ? -9.064 -15.003 7.073 1.00 91.81 99 ARG A N 1
ATOM 779 C CA . ARG A 1 99 ? -9.945 -14.891 5.893 1.00 91.81 99 ARG A CA 1
ATOM 780 C C . ARG A 1 99 ? -9.179 -14.916 4.575 1.00 91.81 99 ARG A C 1
ATOM 782 O O . ARG A 1 99 ? -9.672 -15.456 3.591 1.00 91.81 99 ARG A O 1
ATOM 789 N N . ALA A 1 100 ? -7.969 -14.365 4.554 1.00 92.81 100 ALA A N 1
ATOM 790 C CA . ALA A 1 100 ? -7.084 -14.434 3.400 1.00 92.81 100 ALA A CA 1
ATOM 791 C C . ALA A 1 100 ? -6.452 -15.822 3.198 1.00 92.81 100 ALA A C 1
ATOM 793 O O . ALA A 1 100 ? -5.719 -16.002 2.229 1.00 92.81 100 ALA A O 1
ATOM 794 N N . GLY A 1 101 ? -6.743 -16.807 4.055 1.00 93.25 101 GLY A N 1
ATOM 795 C CA . GLY A 1 101 ? -6.424 -18.219 3.843 1.00 93.25 101 GLY A CA 1
ATOM 796 C C . GLY A 1 101 ? -5.238 -18.760 4.641 1.00 93.25 101 GLY A C 1
ATOM 797 O O . GLY A 1 101 ? -4.796 -19.877 4.351 1.00 93.25 101 GLY A O 1
ATOM 798 N N . LEU A 1 102 ? -4.701 -18.023 5.623 1.00 95.56 102 LEU A N 1
ATOM 799 C CA . LEU A 1 102 ? -3.742 -18.611 6.568 1.00 95.56 102 LEU A CA 1
ATOM 800 C C . LEU A 1 102 ? -4.450 -19.586 7.505 1.00 95.56 102 LEU A C 1
ATOM 802 O O . LEU A 1 102 ? -5.510 -19.282 8.047 1.00 95.56 102 LEU A O 1
ATOM 806 N N . VAL A 1 103 ? -3.840 -20.750 7.708 1.00 95.81 103 VAL A N 1
ATOM 807 C CA . VAL A 1 103 ? -4.370 -21.810 8.574 1.00 95.81 103 VAL A CA 1
ATOM 808 C C . VAL A 1 103 ? -3.290 -22.333 9.514 1.00 95.81 103 VAL A C 1
ATOM 810 O O . VAL A 1 103 ? -2.096 -22.110 9.307 1.00 95.81 103 VAL A O 1
ATOM 813 N N . ALA A 1 104 ? -3.711 -23.056 10.552 1.00 97.31 104 ALA A N 1
ATOM 814 C CA . ALA A 1 104 ? -2.794 -23.661 11.508 1.00 97.31 104 ALA A CA 1
ATOM 815 C C . ALA A 1 104 ? -1.753 -24.561 10.819 1.00 97.31 104 ALA A C 1
ATOM 817 O O . ALA A 1 104 ? -2.091 -25.387 9.972 1.00 97.31 104 ALA A O 1
ATOM 818 N N . GLY A 1 105 ? -0.486 -24.402 11.205 1.00 96.00 105 GLY A N 1
ATOM 819 C CA . GLY A 1 105 ? 0.641 -25.148 10.643 1.00 96.00 105 GLY A CA 1
ATOM 820 C C . GLY A 1 105 ? 1.275 -24.531 9.393 1.00 96.00 105 GLY A C 1
ATOM 821 O O . GLY A 1 105 ? 2.302 -25.041 8.941 1.00 96.00 105 GLY A O 1
ATOM 822 N N . ASP A 1 106 ? 0.735 -23.430 8.853 1.00 98.38 106 ASP A N 1
ATOM 823 C CA . ASP A 1 106 ? 1.402 -22.708 7.768 1.00 98.38 106 ASP A CA 1
ATOM 824 C C . ASP A 1 106 ? 2.796 -22.221 8.197 1.00 98.38 106 ASP A C 1
ATOM 826 O O . ASP A 1 106 ? 2.997 -21.742 9.314 1.00 98.38 106 ASP A O 1
ATOM 830 N N . ARG A 1 107 ? 3.766 -22.309 7.281 1.00 98.56 107 ARG A N 1
ATOM 831 C CA . ARG A 1 107 ? 5.098 -21.708 7.413 1.00 98.56 107 ARG A CA 1
ATOM 832 C C . ARG A 1 107 ? 5.135 -20.449 6.566 1.00 98.56 107 ARG A C 1
ATOM 834 O O . ARG A 1 107 ? 5.214 -20.531 5.339 1.00 98.56 107 ARG A O 1
ATOM 841 N N . VAL A 1 108 ? 5.047 -19.296 7.212 1.00 98.56 108 VAL A N 1
ATOM 842 C CA . VAL A 1 108 ? 4.810 -18.016 6.548 1.00 98.56 108 VAL A CA 1
ATOM 843 C C . VAL A 1 108 ? 6.120 -17.254 6.400 1.00 98.56 108 VAL A C 1
ATOM 845 O O . VAL A 1 108 ? 6.671 -16.758 7.382 1.00 98.56 108 VAL A O 1
ATOM 848 N N . ALA A 1 109 ? 6.602 -17.119 5.165 1.00 98.31 109 ALA A N 1
ATOM 849 C CA . ALA A 1 109 ? 7.656 -16.167 4.836 1.00 98.31 109 ALA A CA 1
ATOM 850 C C . ALA A 1 109 ? 7.082 -14.750 4.857 1.00 98.31 109 ALA A C 1
ATOM 852 O O . ALA A 1 109 ? 6.363 -14.348 3.941 1.00 98.31 109 ALA A O 1
ATOM 853 N N . ASN A 1 110 ? 7.388 -13.997 5.914 1.00 97.44 110 ASN A N 1
ATOM 854 C CA . ASN A 1 110 ? 7.013 -12.594 6.012 1.00 97.44 110 ASN A CA 1
ATOM 855 C C . ASN A 1 110 ? 8.012 -11.751 5.220 1.00 97.44 110 ASN A C 1
ATOM 857 O O . ASN A 1 110 ? 9.064 -11.412 5.745 1.00 97.44 110 ASN A O 1
ATOM 861 N N . LEU A 1 111 ? 7.664 -11.430 3.975 1.00 96.12 111 LEU A N 1
ATOM 862 C CA . LEU A 1 111 ? 8.446 -10.648 3.016 1.00 96.12 111 LEU A CA 1
ATOM 863 C C . LEU A 1 111 ? 7.985 -9.184 2.943 1.00 96.12 111 LEU A C 1
ATOM 865 O O . LEU A 1 111 ? 8.122 -8.537 1.902 1.00 96.12 111 LEU A O 1
ATOM 869 N N . THR A 1 112 ? 7.383 -8.660 4.009 1.00 92.25 112 THR A N 1
ATOM 870 C CA . THR A 1 112 ? 6.980 -7.250 4.065 1.00 92.25 112 THR A CA 1
ATOM 871 C C . THR A 1 112 ? 8.166 -6.337 4.404 1.00 92.25 112 THR A C 1
ATOM 873 O O . THR A 1 112 ? 9.307 -6.781 4.565 1.00 92.25 112 THR A O 1
ATOM 876 N N . TRP A 1 113 ? 7.934 -5.024 4.426 1.00 84.38 113 TRP A N 1
ATOM 877 C CA . TRP A 1 113 ? 8.995 -4.024 4.533 1.00 84.38 113 TRP A CA 1
ATOM 878 C C . TRP A 1 113 ? 9.416 -3.795 5.987 1.00 84.38 113 TRP A C 1
ATOM 880 O O . TRP A 1 113 ? 8.592 -3.379 6.807 1.00 84.38 113 TRP A O 1
ATOM 890 N N . ALA A 1 114 ? 10.707 -3.971 6.284 1.00 86.00 114 ALA A N 1
ATOM 891 C CA . ALA A 1 114 ? 11.304 -3.666 7.586 1.00 86.00 114 ALA A CA 1
ATOM 892 C C . ALA A 1 114 ? 12.270 -2.469 7.516 1.00 86.00 114 ALA A C 1
ATOM 894 O O . ALA A 1 114 ? 12.878 -2.217 6.476 1.00 86.00 114 ALA A O 1
ATOM 895 N N . GLY A 1 115 ? 12.446 -1.770 8.640 1.00 83.69 115 GLY A N 1
ATOM 896 C CA . GLY A 1 115 ? 13.366 -0.634 8.763 1.00 83.69 115 GLY A CA 1
ATOM 897 C C . GLY A 1 115 ? 12.778 0.700 8.295 1.00 83.69 115 GLY A C 1
ATOM 898 O O . GLY A 1 115 ? 11.622 0.771 7.883 1.00 83.69 115 GLY A O 1
ATOM 899 N N . GLU A 1 116 ? 13.579 1.766 8.401 1.00 82.12 116 GLU A N 1
ATOM 900 C CA . GLU A 1 116 ? 13.207 3.143 8.017 1.00 82.12 116 GLU A CA 1
ATOM 901 C C . GLU A 1 116 ? 11.878 3.628 8.625 1.00 82.12 116 GLU A C 1
ATOM 903 O O . GLU A 1 116 ? 11.102 4.317 7.971 1.00 82.12 116 GLU A O 1
ATOM 908 N N . LEU A 1 117 ? 11.589 3.239 9.874 1.00 86.81 117 LEU A N 1
ATOM 909 C CA . LEU A 1 117 ? 10.329 3.563 10.561 1.00 86.81 117 LEU A CA 1
ATOM 910 C C . LEU A 1 117 ? 9.073 3.028 9.831 1.00 86.81 117 LEU A C 1
ATOM 912 O O . LEU A 1 117 ? 7.971 3.530 10.034 1.00 86.81 117 LEU A O 1
ATOM 916 N N . SER A 1 118 ? 9.204 2.007 8.979 1.00 85.19 118 SER A N 1
ATOM 917 C CA . SER A 1 118 ? 8.059 1.342 8.348 1.00 85.19 118 SER A CA 1
ATOM 918 C C . SER A 1 118 ? 7.361 0.397 9.325 1.00 85.19 118 SER A C 1
ATOM 920 O O . SER A 1 118 ? 7.991 -0.488 9.907 1.00 85.19 118 SER A O 1
ATOM 922 N N . ALA A 1 119 ? 6.040 0.535 9.448 1.00 89.00 119 ALA A N 1
ATOM 923 C CA . ALA A 1 119 ? 5.230 -0.298 10.336 1.00 89.00 119 ALA A CA 1
ATOM 924 C C . ALA A 1 119 ? 5.061 -1.746 9.837 1.00 89.00 119 ALA A C 1
ATOM 926 O O . ALA A 1 119 ? 4.772 -2.640 10.628 1.00 89.00 119 ALA A O 1
ATOM 927 N N . SER A 1 120 ? 5.207 -2.004 8.529 1.00 89.88 120 SER A N 1
ATOM 928 C CA . SER A 1 120 ? 4.618 -3.206 7.917 1.00 89.88 120 SER A CA 1
ATOM 929 C C . SER A 1 120 ? 5.187 -4.532 8.434 1.00 89.88 120 SER A C 1
ATOM 931 O O . SER A 1 120 ? 4.406 -5.406 8.802 1.00 89.88 120 SER A O 1
ATOM 933 N N . PHE A 1 121 ? 6.511 -4.687 8.538 1.00 92.94 121 PHE A N 1
ATOM 934 C CA . PHE A 1 121 ? 7.127 -5.934 9.011 1.00 92.94 121 PHE A CA 1
ATOM 935 C C . PHE A 1 121 ? 6.888 -6.196 10.495 1.00 92.94 121 PHE A C 1
ATOM 937 O O . PHE A 1 121 ? 6.640 -7.335 10.885 1.00 92.94 121 PHE A O 1
ATOM 944 N N . ILE A 1 122 ? 6.897 -5.142 11.314 1.00 93.88 122 ILE A N 1
ATOM 945 C CA . ILE A 1 122 ? 6.648 -5.247 12.755 1.00 93.88 122 ILE A CA 1
ATOM 946 C C . ILE A 1 122 ? 5.173 -5.576 13.014 1.00 93.88 122 ILE A C 1
ATOM 948 O O . ILE A 1 122 ? 4.879 -6.520 13.745 1.00 93.88 122 ILE A O 1
ATOM 952 N N . LEU A 1 123 ? 4.246 -4.861 12.369 1.00 94.19 123 LEU A N 1
ATOM 953 C CA . LEU A 1 123 ? 2.808 -5.101 12.501 1.00 94.19 123 LEU A CA 1
ATOM 954 C C . LEU A 1 123 ? 2.427 -6.502 12.017 1.00 94.19 123 LEU A C 1
ATOM 956 O O . LEU A 1 123 ? 1.743 -7.239 12.722 1.00 94.19 123 LEU A O 1
ATOM 960 N N . THR A 1 124 ? 2.889 -6.900 10.831 1.00 95.19 124 THR A N 1
ATOM 961 C CA . THR A 1 124 ? 2.580 -8.232 10.300 1.00 95.19 124 THR A CA 1
ATOM 962 C C . THR A 1 124 ? 3.227 -9.348 11.109 1.00 95.19 124 THR A C 1
ATOM 964 O O . THR A 1 124 ? 2.579 -10.364 11.329 1.00 95.19 124 THR A O 1
ATOM 967 N N . GLY A 1 125 ? 4.449 -9.163 11.619 1.00 96.50 125 GLY A N 1
ATOM 968 C CA . GLY A 1 125 ? 5.070 -10.119 12.538 1.00 96.50 125 GLY A CA 1
ATOM 969 C C . GLY A 1 125 ? 4.283 -10.280 13.844 1.00 96.50 125 GLY A C 1
ATOM 970 O O . GLY A 1 125 ? 4.090 -11.399 14.321 1.00 96.50 125 GLY A O 1
ATOM 971 N N . ALA A 1 126 ? 3.758 -9.180 14.393 1.00 96.31 126 ALA A N 1
ATOM 972 C CA . ALA A 1 126 ? 2.902 -9.218 15.577 1.00 96.31 126 ALA A CA 1
ATOM 973 C C . ALA A 1 126 ? 1.561 -9.927 15.308 1.00 96.31 126 ALA A C 1
ATOM 975 O O . ALA A 1 126 ? 1.142 -10.752 16.117 1.00 96.31 126 ALA A O 1
ATOM 976 N N . ILE A 1 127 ? 0.932 -9.681 14.152 1.00 96.81 127 ILE A N 1
ATOM 977 C CA . ILE A 1 127 ? -0.291 -10.382 13.718 1.00 96.81 127 ILE A CA 1
ATOM 978 C C . ILE A 1 127 ? -0.043 -11.880 13.558 1.00 96.81 127 ILE A C 1
ATOM 980 O O . ILE A 1 127 ? -0.765 -12.692 14.132 1.00 96.81 127 ILE A O 1
ATOM 984 N N . LEU A 1 128 ? 1.013 -12.259 12.836 1.00 97.12 128 LEU A N 1
ATOM 985 C CA . LEU A 1 128 ? 1.389 -13.662 12.682 1.00 97.12 128 LEU A CA 1
ATOM 986 C C . LEU A 1 128 ? 1.718 -14.317 14.035 1.00 97.12 128 LEU A C 1
ATOM 988 O O . LEU A 1 128 ? 1.570 -15.525 14.173 1.00 97.12 128 LEU A O 1
ATOM 992 N N . GLY A 1 129 ? 2.145 -13.542 15.039 1.00 95.12 129 GLY A N 1
ATOM 993 C CA . GLY A 1 129 ? 2.433 -14.031 16.392 1.00 95.12 129 GLY A CA 1
ATOM 994 C C . GLY A 1 129 ? 1.182 -14.416 17.175 1.00 95.12 129 GLY A C 1
ATOM 995 O O . GLY A 1 129 ? 1.271 -15.218 18.101 1.00 95.12 129 GLY A O 1
ATOM 996 N N . GLY A 1 130 ? 0.024 -13.875 16.788 1.00 91.69 130 GLY A N 1
ATOM 997 C CA . GLY A 1 130 ? -1.282 -14.262 17.314 1.00 91.69 130 GLY A CA 1
ATOM 998 C C . GLY A 1 130 ? -1.918 -15.456 16.595 1.00 91.69 130 GLY A C 1
ATOM 999 O O . GLY A 1 130 ? -2.958 -15.932 17.041 1.00 91.69 130 GLY A O 1
ATOM 1000 N N . LEU A 1 131 ? -1.319 -15.941 15.503 1.00 96.06 131 LEU A N 1
ATOM 1001 C CA . LEU A 1 131 ? -1.849 -17.032 14.686 1.00 96.06 131 LEU A CA 1
ATOM 1002 C C . LEU A 1 131 ? -1.078 -18.341 14.932 1.00 96.06 131 LEU A C 1
ATOM 1004 O O . LEU A 1 131 ? 0.117 -18.307 15.224 1.00 96.06 131 LEU A O 1
ATOM 1008 N N . PRO A 1 132 ? -1.715 -19.517 14.768 1.00 96.19 132 PRO A N 1
ATOM 1009 C CA . PRO A 1 132 ? -1.075 -20.826 14.943 1.00 96.19 132 PRO A CA 1
ATOM 1010 C C . PRO A 1 132 ? -0.173 -21.212 13.750 1.00 96.19 132 PRO A C 1
ATOM 1012 O O . PRO A 1 132 ? -0.297 -22.297 13.181 1.00 96.19 132 PRO A O 1
ATOM 1015 N N . VAL A 1 133 ? 0.732 -20.318 13.349 1.00 97.75 133 VAL A N 1
ATOM 1016 C CA . VAL A 1 133 ? 1.620 -20.450 12.183 1.00 97.75 133 VAL A CA 1
ATOM 1017 C C . VAL A 1 133 ? 3.089 -20.349 12.593 1.00 97.75 133 VAL A C 1
ATOM 1019 O O . VAL A 1 133 ? 3.437 -19.709 13.584 1.00 97.75 133 VAL A O 1
ATOM 1022 N N . GLN A 1 134 ? 3.984 -20.951 11.812 1.00 98.00 134 GLN A N 1
ATOM 1023 C CA . GLN A 1 134 ? 5.420 -20.726 11.949 1.00 98.00 134 GLN A CA 1
ATOM 1024 C C . GLN A 1 134 ? 5.814 -19.469 11.170 1.00 98.00 134 GLN A C 1
ATOM 1026 O O . GLN A 1 134 ? 5.601 -19.386 9.961 1.00 98.00 134 GLN A O 1
ATOM 1031 N N . GLN A 1 135 ? 6.446 -18.510 11.841 1.00 96.56 135 GLN A N 1
ATOM 1032 C CA . GLN A 1 135 ? 6.946 -17.300 11.194 1.00 96.56 135 GLN A CA 1
ATOM 1033 C C . GLN A 1 135 ? 8.367 -17.477 10.671 1.00 96.56 135 GLN A C 1
ATOM 1035 O O . GLN A 1 135 ? 9.264 -17.883 11.408 1.00 96.56 135 GLN A O 1
ATOM 1040 N N . LEU A 1 136 ? 8.582 -17.096 9.415 1.00 97.62 136 LEU A N 1
ATOM 1041 C CA . LEU A 1 136 ? 9.891 -16.997 8.784 1.00 97.62 136 LEU A CA 1
ATOM 1042 C C . LEU A 1 136 ? 10.136 -15.511 8.443 1.00 97.62 136 LEU A C 1
ATOM 1044 O O . LEU A 1 136 ? 9.696 -15.041 7.389 1.00 97.62 136 LEU A O 1
ATOM 1048 N N . PRO A 1 137 ? 10.771 -14.735 9.341 1.00 95.44 137 PRO A N 1
ATOM 1049 C CA . PRO A 1 137 ? 10.980 -13.296 9.165 1.00 95.44 137 PRO A CA 1
ATOM 1050 C C . PRO A 1 137 ? 12.093 -13.024 8.137 1.00 95.44 137 PRO A C 1
ATOM 1052 O O . PRO A 1 137 ? 13.258 -12.853 8.492 1.00 95.44 137 PRO A O 1
ATOM 1055 N N . ILE A 1 138 ? 11.746 -13.004 6.847 1.00 94.38 138 ILE A N 1
ATOM 1056 C CA . ILE A 1 138 ? 12.692 -12.856 5.731 1.00 94.38 138 ILE A CA 1
ATOM 1057 C C . ILE A 1 138 ? 12.505 -11.475 5.091 1.00 94.38 138 ILE A C 1
ATOM 1059 O O . ILE A 1 138 ? 11.470 -11.192 4.508 1.00 94.38 138 ILE A O 1
ATOM 1063 N N . LEU A 1 139 ? 13.514 -10.605 5.134 1.00 86.94 139 LEU A N 1
ATOM 1064 C CA . LEU A 1 139 ? 13.394 -9.246 4.591 1.00 86.94 139 LEU A CA 1
ATOM 1065 C C . LEU A 1 139 ? 13.090 -9.242 3.078 1.00 86.94 139 LEU A C 1
ATOM 1067 O O . LEU A 1 139 ? 13.966 -9.548 2.269 1.00 86.94 139 LEU A O 1
ATOM 1071 N N . GLY A 1 140 ? 11.886 -8.812 2.682 1.00 86.19 140 GLY A N 1
ATOM 1072 C CA . GLY A 1 140 ? 11.447 -8.833 1.276 1.00 86.19 140 GLY A CA 1
ATOM 1073 C C . GLY A 1 140 ? 12.160 -7.843 0.348 1.00 86.19 140 GLY A C 1
ATOM 1074 O O . GLY A 1 140 ? 12.201 -8.050 -0.861 1.00 86.19 140 GLY A O 1
ATOM 1075 N N . MET A 1 141 ? 12.760 -6.786 0.905 1.00 79.69 141 MET A N 1
ATOM 1076 C CA . MET A 1 141 ? 13.544 -5.790 0.156 1.00 79.69 141 MET A CA 1
ATOM 1077 C C . MET A 1 141 ? 15.044 -6.109 0.082 1.00 79.69 141 MET A C 1
ATOM 1079 O O . MET A 1 141 ? 15.817 -5.300 -0.426 1.00 79.69 141 MET A O 1
ATOM 1083 N N . GLY A 1 142 ? 15.464 -7.273 0.584 1.00 82.44 142 GLY A N 1
ATOM 1084 C CA . GLY A 1 142 ? 16.846 -7.735 0.486 1.00 82.44 142 GLY A CA 1
ATOM 1085 C C . GLY A 1 142 ? 17.241 -8.193 -0.923 1.00 82.44 142 GLY A C 1
ATOM 1086 O O . GLY A 1 142 ? 16.539 -7.962 -1.912 1.00 82.44 142 GLY A O 1
ATOM 1087 N N . ASP A 1 143 ? 18.385 -8.871 -1.004 1.00 86.94 143 ASP A N 1
ATOM 1088 C CA . ASP A 1 143 ? 18.837 -9.542 -2.224 1.00 86.94 143 ASP A CA 1
ATOM 1089 C C . ASP A 1 143 ? 17.855 -10.671 -2.622 1.00 86.94 143 ASP A C 1
ATOM 1091 O O . ASP A 1 143 ? 17.699 -11.638 -1.865 1.00 86.94 143 ASP A O 1
ATOM 1095 N N . PRO A 1 144 ? 17.217 -10.596 -3.810 1.00 84.38 144 PRO A N 1
ATOM 1096 C CA . PRO A 1 144 ? 16.324 -11.633 -4.321 1.00 84.38 144 PRO A CA 1
ATOM 1097 C C . PRO A 1 144 ? 16.928 -13.037 -4.322 1.00 84.38 144 PRO A C 1
ATOM 1099 O O . PRO A 1 144 ? 16.230 -14.000 -4.003 1.00 84.38 144 PRO A O 1
ATOM 1102 N N . ALA A 1 145 ? 18.218 -13.176 -4.647 1.00 89.19 145 ALA A N 1
ATOM 1103 C CA . ALA A 1 145 ? 18.863 -14.485 -4.692 1.00 89.19 145 ALA A CA 1
ATOM 1104 C C . ALA A 1 145 ? 18.947 -15.104 -3.291 1.00 89.19 145 ALA A C 1
ATOM 1106 O O . ALA A 1 145 ? 18.641 -16.288 -3.116 1.00 89.19 145 ALA A O 1
ATOM 1107 N N . ARG A 1 146 ? 19.281 -14.293 -2.278 1.00 93.75 146 ARG A N 1
ATOM 1108 C CA . ARG A 1 146 ? 19.279 -14.720 -0.875 1.00 93.75 146 ARG A CA 1
ATOM 1109 C C . ARG A 1 146 ? 17.879 -15.068 -0.370 1.00 93.75 146 ARG A C 1
ATOM 1111 O O . ARG A 1 146 ? 17.737 -16.078 0.318 1.00 93.75 146 ARG A O 1
ATOM 1118 N N . ILE A 1 147 ? 16.857 -14.284 -0.721 1.00 96.25 147 ILE A N 1
ATOM 1119 C CA . ILE A 1 147 ? 15.459 -14.557 -0.340 1.00 96.25 147 ILE A CA 1
ATOM 1120 C C . ILE A 1 147 ? 15.010 -15.914 -0.899 1.00 96.25 147 ILE A C 1
ATOM 1122 O O . ILE A 1 147 ? 14.504 -16.749 -0.148 1.00 96.25 147 ILE A O 1
ATOM 1126 N N . LEU A 1 148 ? 15.245 -16.171 -2.191 1.00 97.31 148 LEU A N 1
ATOM 1127 C CA . LEU A 1 148 ? 14.898 -17.450 -2.820 1.00 97.31 148 LEU A CA 1
ATOM 1128 C C . LEU A 1 148 ? 15.680 -18.623 -2.214 1.00 97.31 148 LEU A C 1
ATOM 1130 O O . LEU A 1 148 ? 15.105 -19.688 -2.002 1.00 97.31 148 LEU A O 1
ATOM 1134 N N . ALA A 1 149 ? 16.965 -18.438 -1.891 1.00 96.94 149 ALA A N 1
ATOM 1135 C CA . ALA A 1 149 ? 17.763 -19.462 -1.217 1.00 96.94 149 ALA A CA 1
ATOM 1136 C C . ALA A 1 149 ? 17.175 -19.840 0.154 1.00 96.94 149 ALA A C 1
ATOM 1138 O O . ALA A 1 149 ? 16.991 -21.025 0.429 1.00 96.94 149 ALA A O 1
ATOM 1139 N N . LEU A 1 150 ? 16.801 -18.847 0.969 1.00 98.00 150 LEU A N 1
ATOM 1140 C CA . LEU A 1 150 ? 16.127 -19.075 2.251 1.00 98.00 150 LEU A CA 1
ATOM 1141 C C . LEU A 1 150 ? 14.778 -19.774 2.070 1.00 98.00 150 LEU A C 1
ATOM 1143 O O . LEU A 1 150 ? 14.449 -20.680 2.828 1.00 98.00 150 LEU A O 1
ATOM 1147 N N . CYS A 1 151 ? 14.003 -19.403 1.050 1.00 97.88 151 CYS A N 1
ATOM 1148 C CA . CYS A 1 151 ? 12.734 -20.069 0.778 1.00 97.88 151 CYS A CA 1
ATOM 1149 C C . CYS A 1 151 ? 12.930 -21.540 0.367 1.00 97.88 151 CYS A C 1
ATOM 1151 O O . CYS A 1 151 ? 12.154 -22.390 0.790 1.00 97.88 151 CYS A O 1
ATOM 1153 N N . ARG A 1 152 ? 13.983 -21.884 -0.388 1.00 97.38 152 ARG A N 1
ATOM 1154 C CA . ARG A 1 152 ? 14.305 -23.292 -0.703 1.00 97.38 152 ARG A CA 1
ATOM 1155 C C . ARG A 1 152 ? 14.691 -24.093 0.540 1.00 97.38 152 ARG A C 1
ATOM 1157 O O . ARG A 1 152 ? 14.278 -25.243 0.681 1.00 97.38 152 ARG A O 1
ATOM 1164 N N . GLU A 1 153 ? 15.469 -23.483 1.429 1.00 97.81 153 GLU A N 1
ATOM 1165 C CA . GLU A 1 153 ? 15.939 -24.098 2.672 1.00 97.81 153 GLU A CA 1
ATOM 1166 C C . GLU A 1 153 ? 14.790 -24.315 3.669 1.00 97.81 153 GLU A C 1
ATOM 1168 O O . GLU A 1 153 ? 14.594 -25.419 4.174 1.00 97.81 153 GLU A O 1
ATOM 1173 N N . LEU A 1 154 ? 13.987 -23.275 3.902 1.00 98.00 154 LEU A N 1
ATOM 1174 C CA . LEU A 1 154 ? 12.948 -23.242 4.936 1.00 98.00 154 LEU A CA 1
ATOM 1175 C C . LEU A 1 154 ? 11.579 -23.743 4.446 1.00 98.00 154 LEU A C 1
ATOM 1177 O O . LEU A 1 154 ? 10.716 -24.077 5.260 1.00 98.00 154 LEU A O 1
ATOM 1181 N N . ARG A 1 155 ? 11.385 -23.828 3.123 1.00 97.88 155 ARG A N 1
ATOM 1182 C CA . ARG A 1 155 ? 10.191 -24.357 2.438 1.00 97.88 155 ARG A CA 1
ATOM 1183 C C . ARG A 1 155 ? 8.872 -23.715 2.918 1.00 97.88 155 ARG A C 1
ATOM 1185 O O . ARG A 1 155 ? 7.999 -24.433 3.406 1.00 97.88 155 ARG A O 1
ATOM 1192 N N . PRO A 1 156 ? 8.680 -22.389 2.822 1.00 98.38 156 PRO A N 1
ATOM 1193 C CA . PRO A 1 156 ? 7.433 -21.758 3.256 1.00 98.38 156 PRO A CA 1
ATOM 1194 C C . PRO A 1 156 ? 6.215 -22.364 2.541 1.00 98.38 156 PRO A C 1
ATOM 1196 O O . PRO A 1 156 ? 6.291 -22.717 1.368 1.00 98.38 156 PRO A O 1
ATOM 1199 N N . THR A 1 157 ? 5.087 -22.472 3.243 1.00 98.38 157 THR A N 1
ATOM 1200 C CA . THR A 1 157 ? 3.792 -22.827 2.629 1.00 98.38 157 THR A CA 1
ATOM 1201 C C . THR A 1 157 ? 3.047 -21.587 2.143 1.00 98.38 157 THR A C 1
ATOM 1203 O O . THR A 1 157 ? 2.221 -21.685 1.235 1.00 98.38 157 THR A O 1
ATOM 1206 N N . ALA A 1 158 ? 3.375 -20.419 2.708 1.00 98.44 158 ALA A N 1
ATOM 1207 C CA . ALA A 1 158 ? 2.792 -19.140 2.344 1.00 98.44 158 ALA A CA 1
ATOM 1208 C C . ALA A 1 158 ? 3.845 -18.026 2.257 1.00 98.44 158 ALA A C 1
ATOM 1210 O O . ALA A 1 158 ? 4.740 -17.935 3.102 1.00 98.44 158 ALA A O 1
ATOM 1211 N N . LEU A 1 159 ? 3.697 -17.135 1.276 1.00 98.25 159 LEU A N 1
ATOM 1212 C CA . LEU A 1 159 ? 4.366 -15.834 1.252 1.00 98.25 159 LEU A CA 1
ATOM 1213 C C . LEU A 1 159 ? 3.391 -14.762 1.732 1.00 98.25 159 LEU A C 1
ATOM 1215 O O . LEU A 1 159 ? 2.309 -14.622 1.168 1.00 98.25 159 LEU A O 1
ATOM 1219 N N . LEU A 1 160 ? 3.792 -13.966 2.718 1.00 97.56 160 LEU A N 1
ATOM 1220 C CA . LEU A 1 160 ? 3.126 -12.715 3.064 1.00 97.56 160 LEU A CA 1
ATOM 1221 C C . LEU A 1 160 ? 3.966 -11.567 2.507 1.00 97.56 160 LEU A C 1
ATOM 1223 O O . LEU A 1 160 ? 5.101 -11.369 2.932 1.00 97.56 160 LEU A O 1
ATOM 1227 N N . THR A 1 161 ? 3.461 -10.843 1.514 1.00 94.44 161 THR A N 1
ATOM 1228 C CA . THR A 1 161 ? 4.318 -9.985 0.690 1.00 94.44 161 THR A CA 1
ATOM 1229 C C . THR A 1 161 ? 3.561 -8.824 0.045 1.00 94.44 161 THR A C 1
ATOM 1231 O O . THR A 1 161 ? 2.411 -8.525 0.361 1.00 94.44 161 THR A O 1
ATOM 1234 N N . PHE A 1 162 ? 4.232 -8.149 -0.877 1.00 86.69 162 PHE A N 1
ATOM 1235 C CA . PHE A 1 162 ? 3.691 -7.103 -1.717 1.00 86.69 162 PHE A CA 1
ATOM 1236 C C . PHE A 1 162 ? 3.805 -7.511 -3.189 1.00 86.69 162 PHE A C 1
ATOM 1238 O O . PHE A 1 162 ? 4.798 -8.151 -3.548 1.00 86.69 162 PHE A O 1
ATOM 1245 N N . PRO A 1 163 ? 2.850 -7.131 -4.064 1.00 83.62 163 PRO A N 1
ATOM 1246 C CA . PRO A 1 163 ? 2.873 -7.510 -5.479 1.00 83.62 163 PRO A CA 1
ATOM 1247 C C . PRO A 1 163 ? 4.213 -7.255 -6.173 1.00 83.62 163 PRO A C 1
ATOM 1249 O O . PRO A 1 163 ? 4.723 -8.134 -6.862 1.00 83.62 163 PRO A O 1
ATOM 1252 N N . MET A 1 164 ? 4.820 -6.086 -5.948 1.00 76.00 164 MET A N 1
ATOM 1253 C CA . MET A 1 164 ? 6.132 -5.728 -6.495 1.00 76.00 164 MET A CA 1
ATOM 1254 C C . MET A 1 164 ? 7.245 -6.695 -6.056 1.00 76.00 164 MET A C 1
ATOM 1256 O O . MET A 1 164 ? 8.044 -7.121 -6.887 1.00 76.00 164 MET A O 1
ATOM 1260 N N . VAL A 1 165 ? 7.295 -7.058 -4.770 1.00 84.19 165 VAL A N 1
ATOM 1261 C CA . VAL A 1 165 ? 8.317 -7.970 -4.227 1.00 84.19 165 VAL A CA 1
ATOM 1262 C C . VAL A 1 165 ? 8.128 -9.369 -4.806 1.00 84.19 165 VAL A C 1
ATOM 1264 O O . VAL A 1 165 ? 9.072 -9.942 -5.343 1.00 84.19 165 VAL A O 1
ATOM 1267 N N . ALA A 1 166 ? 6.899 -9.889 -4.771 1.00 89.19 166 ALA A N 1
ATOM 1268 C CA . ALA A 1 166 ? 6.577 -11.202 -5.322 1.00 89.19 166 ALA A CA 1
ATOM 1269 C C . ALA A 1 166 ? 6.907 -11.292 -6.820 1.00 89.19 166 ALA A C 1
ATOM 1271 O O . ALA A 1 166 ? 7.519 -12.262 -7.260 1.00 89.19 166 ALA A O 1
ATOM 1272 N N . THR A 1 167 ? 6.554 -10.256 -7.590 1.00 81.00 167 THR A N 1
ATOM 1273 C CA . THR A 1 167 ? 6.834 -10.186 -9.033 1.00 81.00 167 THR A CA 1
ATOM 1274 C C . THR A 1 167 ? 8.338 -10.184 -9.287 1.00 81.00 167 THR A C 1
ATOM 1276 O O . THR A 1 167 ? 8.812 -10.973 -10.091 1.00 81.00 167 THR A O 1
ATOM 1279 N N . ARG A 1 168 ? 9.117 -9.379 -8.549 1.00 80.12 168 ARG A N 1
ATOM 1280 C CA . ARG A 1 168 ? 10.586 -9.345 -8.672 1.00 80.12 168 ARG A CA 1
ATOM 1281 C C . ARG A 1 168 ? 11.225 -10.716 -8.424 1.00 80.12 168 ARG A C 1
ATOM 1283 O O . ARG A 1 168 ? 12.168 -11.086 -9.117 1.00 80.12 168 ARG A O 1
ATOM 1290 N N . LEU A 1 169 ? 10.729 -11.464 -7.439 1.00 88.62 169 LEU A N 1
ATOM 1291 C CA . LEU A 1 169 ? 11.203 -12.822 -7.157 1.00 88.62 169 LEU A CA 1
ATOM 1292 C C . LEU A 1 169 ? 10.807 -13.802 -8.271 1.00 88.62 169 LEU A C 1
ATOM 1294 O O . LEU A 1 169 ? 11.638 -14.604 -8.693 1.00 88.62 169 LEU A O 1
ATOM 1298 N N . ALA A 1 170 ? 9.573 -13.716 -8.771 1.00 85.31 170 ALA A N 1
ATOM 1299 C CA . ALA A 1 170 ? 9.095 -14.558 -9.864 1.00 85.31 170 ALA A CA 1
ATOM 1300 C C . ALA A 1 170 ? 9.830 -14.293 -11.184 1.00 85.31 170 ALA A C 1
ATOM 1302 O O . ALA A 1 170 ? 10.119 -15.234 -11.913 1.00 85.31 170 ALA A O 1
ATOM 1303 N N . GLU A 1 171 ? 10.196 -13.043 -11.461 1.00 79.19 171 GLU A N 1
ATOM 1304 C CA . GLU A 1 171 ? 11.023 -12.672 -12.612 1.00 79.19 171 GLU A CA 1
ATOM 1305 C C . GLU A 1 171 ? 12.419 -13.294 -12.543 1.00 79.19 171 GLU A C 1
ATOM 1307 O O . GLU A 1 171 ? 12.922 -13.822 -13.533 1.00 79.19 171 GLU A O 1
ATOM 1312 N N . LEU A 1 172 ? 13.028 -13.321 -11.353 1.00 80.00 172 LEU A N 1
ATOM 1313 C CA . LEU A 1 172 ? 14.309 -13.998 -11.163 1.00 80.00 172 LEU A CA 1
ATOM 1314 C C . LEU A 1 172 ? 14.192 -15.520 -11.337 1.00 80.00 172 LEU A C 1
ATOM 1316 O O . LEU A 1 172 ? 15.099 -16.137 -11.890 1.00 80.00 172 LEU A O 1
ATOM 1320 N N . LEU A 1 173 ? 13.091 -16.124 -10.880 1.00 88.75 173 LEU A N 1
ATOM 1321 C CA . LEU A 1 173 ? 12.798 -17.539 -11.129 1.00 88.75 173 LEU A CA 1
ATOM 1322 C C . LEU A 1 173 ? 12.595 -17.801 -12.628 1.00 88.75 173 LEU A C 1
ATOM 1324 O O . LEU A 1 173 ? 13.175 -18.743 -13.158 1.00 88.75 173 LEU A O 1
ATOM 1328 N N . ARG A 1 174 ? 11.852 -16.935 -13.330 1.00 82.56 174 ARG A N 1
ATOM 1329 C CA . ARG A 1 174 ? 11.627 -17.010 -14.781 1.00 82.56 174 ARG A CA 1
ATOM 1330 C C . ARG A 1 174 ? 12.934 -16.932 -15.566 1.00 82.56 174 ARG A C 1
ATOM 1332 O O . ARG A 1 174 ? 13.161 -17.768 -16.430 1.00 82.56 174 ARG A O 1
ATOM 1339 N N . ALA A 1 175 ? 13.816 -15.994 -15.226 1.00 71.06 175 ALA A N 1
ATOM 1340 C CA . ALA A 1 175 ? 15.123 -15.844 -15.872 1.00 71.06 175 ALA A CA 1
ATOM 1341 C C . ALA A 1 175 ? 16.045 -17.067 -15.695 1.00 71.06 175 ALA A C 1
ATOM 1343 O O . ALA A 1 175 ? 16.986 -17.244 -16.463 1.00 71.06 175 ALA A O 1
ATOM 1344 N N . ARG A 1 176 ? 15.792 -17.902 -14.681 1.00 88.38 176 ARG A N 1
ATOM 1345 C CA . ARG A 1 176 ? 16.533 -19.145 -14.409 1.00 88.38 176 ARG A CA 1
ATOM 1346 C C . ARG A 1 176 ? 15.783 -20.404 -14.849 1.00 88.38 176 ARG A C 1
ATOM 1348 O O . ARG A 1 176 ? 16.278 -21.500 -14.622 1.00 88.38 176 ARG A O 1
ATOM 1355 N N . ASP A 1 177 ? 14.599 -20.232 -15.434 1.00 90.25 177 ASP A N 1
ATOM 1356 C CA . ASP A 1 177 ? 13.630 -21.289 -15.718 1.00 90.25 177 ASP A CA 1
ATOM 1357 C C . ASP A 1 177 ? 13.353 -22.217 -14.519 1.00 90.25 177 ASP A C 1
ATOM 1359 O O . ASP A 1 177 ? 13.304 -23.441 -14.611 1.00 90.25 177 ASP A O 1
ATOM 1363 N N . GLU A 1 178 ? 13.188 -21.611 -13.344 1.00 94.81 178 GLU A N 1
ATOM 1364 C CA . GLU A 1 178 ? 12.932 -22.317 -12.094 1.00 94.81 178 GLU A CA 1
ATOM 1365 C C . GLU A 1 178 ? 11.478 -22.146 -11.632 1.00 94.81 178 GLU A C 1
ATOM 1367 O O . GLU A 1 178 ? 10.813 -21.143 -11.915 1.00 94.81 178 GLU A O 1
ATOM 1372 N N . VAL A 1 179 ? 11.011 -23.120 -10.846 1.00 97.19 179 VAL A N 1
ATOM 1373 C CA . VAL A 1 179 ? 9.757 -23.062 -10.086 1.00 97.19 179 VAL A CA 1
ATOM 1374 C C . VAL A 1 179 ? 10.071 -23.309 -8.613 1.00 97.19 179 VAL A C 1
ATOM 1376 O O . VAL A 1 179 ? 10.806 -24.238 -8.271 1.00 97.19 179 VAL A O 1
ATOM 1379 N N . LEU A 1 180 ? 9.514 -22.482 -7.728 1.00 97.50 180 LEU A N 1
ATOM 1380 C CA . LEU A 1 180 ? 9.659 -22.607 -6.279 1.00 97.50 180 LEU A CA 1
ATOM 1381 C C . LEU A 1 180 ? 8.286 -22.835 -5.632 1.00 97.50 180 LEU A C 1
ATOM 1383 O O . LEU A 1 180 ? 7.582 -21.859 -5.391 1.00 97.50 180 LEU A O 1
ATOM 1387 N N . PRO A 1 181 ? 7.902 -24.084 -5.318 1.00 96.94 181 PRO A N 1
ATOM 1388 C CA . PRO A 1 181 ? 6.569 -24.377 -4.803 1.00 96.94 181 PRO A CA 1
ATOM 1389 C C . PRO A 1 181 ? 6.257 -23.650 -3.487 1.00 96.94 181 PRO A C 1
ATOM 1391 O O . PRO A 1 181 ? 6.872 -23.927 -2.456 1.00 96.94 181 PRO A O 1
ATOM 1394 N N . VAL A 1 182 ? 5.277 -22.748 -3.527 1.00 98.06 182 VAL A N 1
ATOM 1395 C CA . VAL A 1 182 ? 4.657 -22.077 -2.382 1.00 98.06 182 VAL A CA 1
ATOM 1396 C C . VAL A 1 182 ? 3.162 -21.935 -2.667 1.00 98.06 182 VAL A C 1
ATOM 1398 O O . VAL A 1 182 ? 2.749 -21.128 -3.497 1.00 98.06 182 VAL A O 1
ATOM 1401 N N . ALA A 1 183 ? 2.346 -22.724 -1.967 1.00 96.69 183 ALA A N 1
ATOM 1402 C CA . ALA A 1 183 ? 0.925 -22.883 -2.277 1.00 96.69 183 ALA A CA 1
ATOM 1403 C C . ALA A 1 183 ? 0.105 -21.593 -2.111 1.00 96.69 183 ALA A C 1
ATOM 1405 O O . ALA A 1 183 ? -0.905 -21.423 -2.794 1.00 96.69 183 ALA A O 1
ATOM 1406 N N . LYS A 1 184 ? 0.525 -20.690 -1.211 1.00 97.81 184 LYS A N 1
ATOM 1407 C CA . LYS A 1 184 ? -0.216 -19.465 -0.887 1.00 97.81 184 LYS A CA 1
ATOM 1408 C C . LYS A 1 184 ? 0.634 -18.210 -1.054 1.00 97.81 184 LYS A C 1
ATOM 1410 O O . LYS A 1 184 ? 1.761 -18.137 -0.568 1.00 97.81 184 LYS A O 1
ATOM 1415 N N . ILE A 1 185 ? 0.064 -17.172 -1.652 1.00 96.62 185 ILE A N 1
ATOM 1416 C CA . ILE A 1 185 ? 0.636 -15.824 -1.667 1.00 96.62 185 ILE A CA 1
ATOM 1417 C C . ILE A 1 185 ? -0.435 -14.847 -1.186 1.00 96.62 185 ILE A C 1
ATOM 1419 O O . ILE A 1 185 ? -1.440 -14.610 -1.857 1.00 96.62 185 ILE A O 1
ATOM 1423 N N . LEU A 1 186 ? -0.201 -14.268 -0.013 1.00 95.62 186 LEU A N 1
ATOM 1424 C CA . LEU A 1 186 ? -1.023 -13.222 0.574 1.00 95.62 186 LEU A CA 1
ATOM 1425 C C . LEU A 1 186 ? -0.347 -11.872 0.350 1.00 95.62 186 LEU A C 1
ATOM 1427 O O . LEU A 1 186 ? 0.831 -11.695 0.669 1.00 95.62 186 LEU A O 1
ATOM 1431 N N . HIS A 1 187 ? -1.088 -10.911 -0.193 1.00 91.81 187 HIS A N 1
ATOM 1432 C CA . HIS A 1 187 ? -0.545 -9.613 -0.579 1.00 91.81 187 HIS A CA 1
ATOM 1433 C C . HIS A 1 187 ? -1.395 -8.430 -0.103 1.00 91.81 187 HIS A C 1
ATOM 1435 O O . HIS A 1 187 ? -2.571 -8.574 0.205 1.00 91.81 187 HIS A O 1
ATOM 1441 N N . ALA A 1 188 ? -0.807 -7.237 -0.060 1.00 87.69 188 ALA A N 1
ATOM 1442 C CA . ALA A 1 188 ? -1.536 -5.979 0.108 1.00 87.69 188 ALA A CA 1
ATOM 1443 C C . ALA A 1 188 ? -0.723 -4.816 -0.472 1.00 87.69 188 ALA A C 1
ATOM 1445 O O . ALA A 1 188 ? 0.256 -5.020 -1.190 1.00 87.69 188 ALA A O 1
ATOM 1446 N N . GLY A 1 189 ? -1.131 -3.585 -0.172 1.00 77.00 189 GLY A N 1
ATOM 1447 C CA . GLY A 1 189 ? -0.378 -2.377 -0.498 1.00 77.00 189 GLY A CA 1
ATOM 1448 C C . GLY A 1 189 ? -0.518 -1.918 -1.946 1.00 77.00 189 GLY A C 1
ATOM 1449 O O . GLY A 1 189 ? -0.446 -0.719 -2.188 1.00 77.00 189 GLY A O 1
ATOM 1450 N N . GLU A 1 190 ? -0.787 -2.812 -2.897 1.00 73.00 190 GLU A N 1
ATOM 1451 C CA . GLU A 1 190 ? -0.978 -2.487 -4.312 1.00 73.00 190 GLU A CA 1
ATOM 1452 C C . GLU A 1 190 ? -2.001 -3.415 -4.988 1.00 73.00 190 GLU A C 1
ATOM 1454 O O . GLU A 1 190 ? -2.148 -4.570 -4.573 1.00 73.00 190 GLU A O 1
ATOM 1459 N N . PRO A 1 191 ? -2.668 -2.952 -6.064 1.00 70.81 191 PRO A N 1
ATOM 1460 C CA . PRO A 1 191 ? -3.420 -3.833 -6.950 1.00 70.81 191 PRO A CA 1
ATOM 1461 C C . PRO A 1 191 ? -2.513 -4.898 -7.579 1.00 70.81 191 PRO A C 1
ATOM 1463 O O . PRO A 1 191 ? -1.380 -4.607 -7.973 1.00 70.81 191 PRO A O 1
ATOM 1466 N N . LEU A 1 192 ? -3.035 -6.119 -7.697 1.00 73.94 192 LEU A N 1
ATOM 1467 C CA . LEU A 1 192 ? -2.372 -7.238 -8.362 1.00 73.94 192 LEU A CA 1
ATOM 1468 C C . LEU A 1 192 ? -3.073 -7.540 -9.691 1.0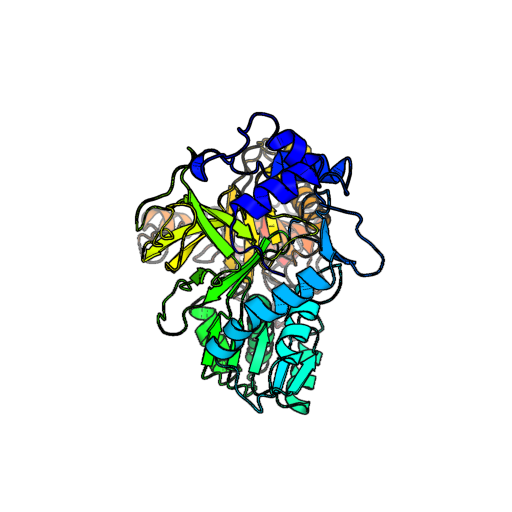0 73.94 192 LEU A C 1
ATOM 1470 O O . LEU A 1 192 ? -4.264 -7.861 -9.708 1.00 73.94 192 LEU A O 1
ATOM 1474 N N . HIS A 1 193 ? -2.323 -7.433 -10.785 1.00 70.00 193 HIS A N 1
ATOM 1475 C CA . HIS A 1 193 ? -2.836 -7.491 -12.155 1.00 70.00 193 HIS A CA 1
ATOM 1476 C C . HIS A 1 193 ? -2.709 -8.892 -12.769 1.00 70.00 193 HIS A C 1
ATOM 1478 O O . HIS A 1 193 ? -1.943 -9.717 -12.273 1.00 70.00 193 HIS A O 1
ATOM 1484 N N . ASP A 1 194 ? -3.462 -9.170 -13.834 1.00 67.19 194 ASP A N 1
ATOM 1485 C CA . ASP A 1 194 ? -3.626 -10.523 -14.388 1.00 67.19 194 ASP A CA 1
ATOM 1486 C C . ASP A 1 194 ? -2.316 -11.156 -14.877 1.00 67.19 194 ASP A C 1
ATOM 1488 O O . ASP A 1 194 ? -2.082 -12.341 -14.644 1.00 67.19 194 ASP A O 1
ATOM 1492 N N . ASP A 1 195 ? -1.421 -10.357 -15.457 1.00 63.78 195 ASP A N 1
ATOM 1493 C CA . ASP A 1 195 ? -0.070 -10.765 -15.856 1.00 63.78 195 ASP A CA 1
ATOM 1494 C C . ASP A 1 195 ? 0.772 -11.216 -14.651 1.00 63.78 195 ASP A C 1
ATOM 1496 O O . ASP A 1 195 ? 1.384 -12.284 -14.669 1.00 63.78 195 ASP A O 1
ATOM 1500 N N . GLN A 1 196 ? 0.740 -10.448 -13.559 1.00 76.12 196 GLN A N 1
ATOM 1501 C CA . GLN A 1 196 ? 1.417 -10.806 -12.313 1.00 76.12 196 GLN A CA 1
ATOM 1502 C C . GLN A 1 196 ? 0.784 -12.045 -11.694 1.00 76.12 196 GLN A C 1
ATOM 1504 O O . GLN A 1 196 ? 1.499 -12.921 -11.227 1.00 76.12 196 GLN A O 1
ATOM 1509 N N . ARG A 1 197 ? -0.549 -12.160 -11.700 1.00 81.31 197 ARG A N 1
ATOM 1510 C CA . ARG A 1 197 ? -1.235 -13.359 -11.196 1.00 81.31 197 ARG A CA 1
ATOM 1511 C C . ARG A 1 197 ? -0.784 -14.597 -11.962 1.00 81.31 197 ARG A C 1
ATOM 1513 O O . ARG A 1 197 ? -0.481 -15.601 -11.326 1.00 81.31 197 ARG A O 1
ATOM 1520 N N . ALA A 1 198 ? -0.717 -14.523 -13.291 1.00 76.50 198 ALA A N 1
ATOM 1521 C CA . ALA A 1 198 ? -0.249 -15.622 -14.130 1.00 76.50 198 ALA A CA 1
ATOM 1522 C C . ALA A 1 198 ? 1.202 -16.002 -13.798 1.00 76.50 198 ALA A C 1
ATOM 1524 O O . ALA A 1 198 ? 1.466 -17.160 -13.479 1.00 76.50 198 ALA A O 1
ATOM 1525 N N . LEU A 1 199 ? 2.107 -15.018 -13.762 1.00 80.12 199 LEU A N 1
ATOM 1526 C CA . LEU A 1 199 ? 3.520 -15.233 -13.445 1.00 80.12 199 LEU A CA 1
ATOM 1527 C C . LEU A 1 199 ? 3.721 -15.830 -12.042 1.00 80.12 199 LEU A C 1
ATOM 1529 O O . LEU A 1 199 ? 4.506 -16.760 -11.864 1.00 80.12 199 LEU A O 1
ATOM 1533 N N . LEU A 1 200 ? 3.009 -15.314 -11.037 1.00 88.62 200 LEU A N 1
ATOM 1534 C CA . LEU A 1 200 ? 3.097 -15.802 -9.661 1.00 88.62 200 LEU A CA 1
ATOM 1535 C C . LEU A 1 200 ? 2.566 -17.232 -9.530 1.00 88.62 200 LEU A C 1
ATOM 1537 O O . LEU A 1 200 ? 3.190 -18.045 -8.852 1.00 88.62 200 LEU A O 1
ATOM 1541 N N . ARG A 1 201 ? 1.441 -17.556 -10.183 1.00 93.31 201 ARG A N 1
ATOM 1542 C CA . ARG A 1 201 ? 0.903 -18.924 -10.195 1.00 93.31 201 ARG A CA 1
ATOM 1543 C C . ARG A 1 201 ? 1.873 -19.901 -10.839 1.00 93.31 201 ARG A C 1
ATOM 1545 O O . ARG A 1 201 ? 2.117 -20.958 -10.274 1.00 93.31 201 ARG A O 1
ATOM 1552 N N . GLU A 1 202 ? 2.453 -19.527 -11.971 1.00 91.31 202 GLU A N 1
ATOM 1553 C CA . GLU A 1 202 ? 3.402 -20.363 -12.699 1.00 91.31 202 GLU A CA 1
ATOM 1554 C C . GLU A 1 202 ? 4.696 -20.585 -11.900 1.00 91.31 202 GLU A C 1
ATOM 1556 O O . GLU A 1 202 ? 5.068 -21.722 -11.614 1.00 91.31 202 GLU A O 1
ATOM 1561 N N . ARG A 1 203 ? 5.379 -19.508 -11.493 1.00 95.81 203 ARG A N 1
ATOM 1562 C CA . ARG A 1 203 ? 6.739 -19.599 -10.935 1.00 95.81 203 ARG A CA 1
ATOM 1563 C C . ARG A 1 203 ? 6.779 -20.016 -9.471 1.00 95.81 203 ARG A C 1
ATOM 1565 O O . ARG A 1 203 ? 7.794 -20.555 -9.034 1.00 95.81 203 ARG A O 1
ATOM 1572 N N . PHE A 1 204 ? 5.688 -19.829 -8.728 1.00 97.75 204 PHE A N 1
ATOM 1573 C CA . PHE A 1 204 ? 5.569 -20.342 -7.363 1.00 97.75 204 PHE A CA 1
ATOM 1574 C C . PHE A 1 204 ? 4.708 -21.604 -7.240 1.00 97.75 204 PHE A C 1
ATOM 1576 O O . PHE A 1 204 ? 4.544 -22.095 -6.130 1.00 97.75 204 PHE A O 1
ATOM 1583 N N . ALA A 1 205 ? 4.133 -22.136 -8.328 1.00 95.69 205 ALA A N 1
ATOM 1584 C CA . ALA A 1 205 ? 3.077 -23.157 -8.245 1.00 95.69 205 ALA A CA 1
ATOM 1585 C C . ALA A 1 205 ? 1.977 -22.760 -7.230 1.00 95.69 205 ALA A C 1
ATOM 1587 O O . ALA A 1 205 ? 1.534 -23.560 -6.408 1.00 95.69 205 ALA A O 1
ATOM 1588 N N . CYS A 1 206 ? 1.612 -21.474 -7.235 1.00 95.69 206 CYS A N 1
ATOM 1589 C CA . CYS A 1 206 ? 0.718 -20.886 -6.244 1.00 95.69 206 CYS A CA 1
ATOM 1590 C C . CYS A 1 206 ? -0.741 -21.200 -6.592 1.00 95.69 206 CYS A C 1
ATOM 1592 O O . CYS A 1 206 ? -1.234 -20.833 -7.660 1.00 95.69 206 CYS A O 1
ATOM 1594 N N . GLU A 1 207 ? -1.437 -21.857 -5.669 1.00 94.06 207 GLU A N 1
ATOM 1595 C CA . GLU A 1 207 ? -2.844 -22.242 -5.803 1.00 94.06 207 GLU A CA 1
ATOM 1596 C C . GLU A 1 207 ? -3.765 -21.150 -5.250 1.00 94.06 207 GLU A C 1
ATOM 1598 O O . GLU A 1 207 ? -4.836 -20.883 -5.800 1.00 94.06 207 GLU A O 1
ATOM 1603 N N . H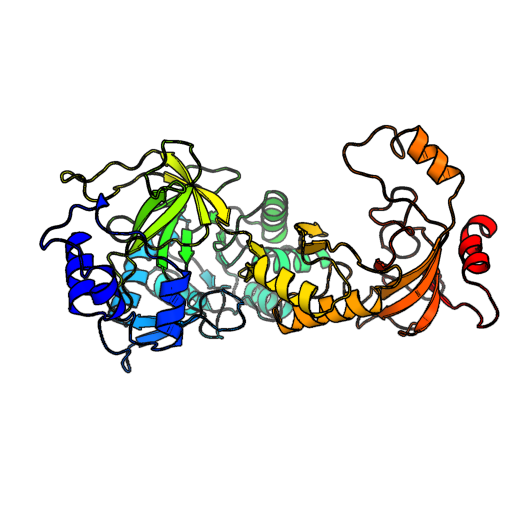IS A 1 208 ? -3.321 -20.469 -4.190 1.00 93.69 208 HIS A N 1
ATOM 1604 C CA . HIS A 1 208 ? -4.115 -19.493 -3.456 1.00 93.69 208 HIS A CA 1
ATOM 1605 C C . HIS A 1 208 ? -3.455 -18.116 -3.436 1.00 93.69 208 HIS A C 1
ATOM 1607 O O . HIS A 1 208 ? -2.429 -17.899 -2.792 1.00 93.69 208 HIS A O 1
ATOM 1613 N N . LEU A 1 209 ? -4.077 -17.158 -4.116 1.00 90.56 209 LEU A N 1
ATOM 1614 C CA . LEU A 1 209 ? -3.574 -15.797 -4.257 1.00 90.56 209 LEU A CA 1
ATOM 1615 C C . LEU A 1 209 ? -4.620 -14.814 -3.741 1.00 90.56 209 LEU A C 1
ATOM 1617 O O . LEU A 1 209 ? -5.641 -14.602 -4.398 1.00 90.56 209 LEU A O 1
ATOM 1621 N N . ALA A 1 210 ? -4.360 -14.210 -2.585 1.00 91.44 210 ALA A N 1
ATOM 1622 C CA . ALA A 1 210 ? -5.344 -13.396 -1.881 1.00 91.44 210 ALA A CA 1
ATOM 1623 C C . ALA A 1 210 ? -4.770 -12.052 -1.436 1.00 91.44 210 ALA A C 1
ATOM 1625 O O . ALA A 1 210 ? -3.637 -11.960 -0.963 1.00 91.44 210 ALA A O 1
ATOM 1626 N N . CYS A 1 211 ? -5.583 -11.002 -1.537 1.00 90.75 211 CYS A N 1
ATOM 1627 C CA . CYS A 1 211 ? -5.304 -9.771 -0.816 1.00 90.75 211 CYS A CA 1
ATOM 1628 C C . CYS A 1 211 ? -5.685 -9.987 0.655 1.00 90.75 211 CYS A C 1
ATOM 1630 O O . CYS A 1 211 ? -6.751 -10.540 0.904 1.00 90.75 211 CYS A O 1
ATOM 1632 N N . PHE A 1 212 ? -4.873 -9.564 1.625 1.00 92.56 212 PHE A N 1
ATOM 1633 C CA . PHE A 1 212 ? -5.276 -9.650 3.036 1.00 92.56 212 PHE A CA 1
ATOM 1634 C C . PHE A 1 212 ? -6.035 -8.411 3.518 1.00 92.56 212 PHE A C 1
ATOM 1636 O O . PHE A 1 212 ? -6.909 -8.518 4.374 1.00 92.56 212 PHE A O 1
ATOM 1643 N N . GLY A 1 213 ? -5.785 -7.231 2.946 1.00 92.44 213 GLY A N 1
ATOM 1644 C CA . GLY A 1 213 ? -6.553 -6.044 3.309 1.00 92.44 213 GLY A CA 1
ATOM 1645 C C . GLY A 1 213 ? -5.977 -4.725 2.819 1.00 92.44 213 GLY A C 1
ATOM 1646 O O . GLY A 1 213 ? -5.108 -4.670 1.949 1.00 92.44 213 GLY A O 1
ATOM 1647 N N . TYR A 1 214 ? -6.498 -3.655 3.403 1.00 93.19 214 TYR A N 1
ATOM 1648 C CA . TYR A 1 214 ? -6.214 -2.267 3.083 1.00 93.19 214 TYR A CA 1
ATOM 1649 C C . TYR A 1 214 ? -6.002 -1.466 4.369 1.00 93.19 214 TYR A C 1
ATOM 1651 O O . TYR A 1 214 ? -6.708 -1.646 5.363 1.00 93.19 214 TYR A O 1
ATOM 1659 N N . GLY A 1 215 ? -5.014 -0.580 4.341 1.00 91.94 215 GLY A N 1
ATOM 1660 C CA . GLY A 1 215 ? -4.643 0.282 5.451 1.00 91.94 215 GLY A CA 1
ATOM 1661 C C . GLY A 1 215 ? -3.592 1.295 5.017 1.00 91.94 215 GLY A C 1
ATOM 1662 O O . GLY A 1 215 ? -2.984 1.159 3.950 1.00 91.94 215 GLY A O 1
ATOM 1663 N N . ALA A 1 216 ? -3.367 2.285 5.868 1.00 89.38 216 ALA A N 1
ATOM 1664 C CA . ALA A 1 216 ? -2.345 3.307 5.693 1.00 89.38 216 ALA A CA 1
ATOM 1665 C C . ALA A 1 216 ? -1.672 3.575 7.045 1.00 89.38 216 ALA A C 1
ATOM 1667 O O . ALA A 1 216 ? -2.284 3.379 8.087 1.00 89.38 216 ALA A O 1
ATOM 1668 N N . VAL A 1 217 ? -0.397 3.969 7.063 1.00 87.94 217 VAL A N 1
ATOM 1669 C CA . VAL A 1 217 ? 0.362 4.107 8.327 1.00 87.94 217 VAL A CA 1
ATOM 1670 C C . VAL A 1 217 ? -0.212 5.198 9.239 1.00 87.94 217 VAL A C 1
ATOM 1672 O O . VAL A 1 217 ? -0.209 5.056 10.460 1.00 87.94 217 VAL A O 1
ATOM 1675 N N . ASP A 1 218 ? -0.708 6.275 8.640 1.00 87.06 218 ASP A N 1
ATOM 1676 C CA . ASP A 1 218 ? -1.394 7.384 9.306 1.00 87.06 218 ASP A CA 1
ATOM 1677 C C . ASP A 1 218 ? -2.782 7.017 9.828 1.00 87.06 218 ASP A C 1
ATOM 1679 O O . ASP A 1 218 ? -3.195 7.547 10.854 1.00 87.06 218 ASP A O 1
ATOM 1683 N N . CYS A 1 219 ? -3.463 6.076 9.177 1.00 91.19 219 CYS A N 1
ATOM 1684 C CA . CYS A 1 219 ? -4.828 5.686 9.524 1.00 91.19 219 CYS A CA 1
ATOM 1685 C C . CYS A 1 219 ? -4.927 4.380 10.334 1.00 91.19 219 CYS A C 1
ATOM 1687 O O . CYS A 1 219 ? -5.954 4.121 10.958 1.00 91.19 219 CYS A O 1
ATOM 1689 N N . GLY A 1 220 ? -3.890 3.540 10.307 1.00 92.00 220 GLY A N 1
ATOM 1690 C CA . GLY A 1 220 ? -3.937 2.142 10.737 1.00 92.00 220 GLY A CA 1
ATOM 1691 C C . GLY A 1 220 ? -4.607 1.210 9.706 1.00 92.00 220 GLY A C 1
ATOM 1692 O O . GLY A 1 220 ? -4.832 1.587 8.549 1.00 92.00 220 GLY A O 1
ATOM 1693 N N . PRO A 1 221 ? -4.915 -0.041 10.095 1.00 94.50 221 PRO A N 1
ATOM 1694 C CA . PRO A 1 221 ? -5.717 -0.965 9.295 1.00 94.50 221 PRO A CA 1
ATOM 1695 C C . PRO A 1 221 ? -7.144 -0.436 9.073 1.00 94.50 221 PRO A C 1
ATOM 1697 O O . PRO A 1 221 ? -7.795 0.002 10.018 1.00 94.50 221 PRO A O 1
ATOM 1700 N N . ILE A 1 222 ? -7.647 -0.498 7.837 1.00 95.62 222 ILE A N 1
ATOM 1701 C CA . ILE A 1 222 ? -8.941 0.100 7.457 1.00 95.62 222 ILE A CA 1
ATOM 1702 C C . ILE A 1 222 ? -9.963 -0.975 7.084 1.00 95.62 222 ILE A C 1
ATOM 1704 O O . ILE A 1 222 ? -11.099 -0.952 7.552 1.00 95.62 222 ILE A O 1
ATOM 1708 N N . ALA A 1 223 ? -9.579 -1.919 6.226 1.00 95.56 223 ALA A N 1
ATOM 1709 C CA . ALA A 1 223 ? -10.502 -2.906 5.678 1.00 95.56 223 ALA A CA 1
ATOM 1710 C C . ALA A 1 223 ? -9.817 -4.250 5.419 1.00 95.56 223 ALA A C 1
ATOM 1712 O O . ALA A 1 223 ? -8.629 -4.311 5.106 1.00 95.56 223 ALA A O 1
ATOM 1713 N N . ALA A 1 224 ? -10.583 -5.333 5.507 1.00 94.44 224 ALA A N 1
ATOM 1714 C CA . ALA A 1 224 ? -10.161 -6.651 5.051 1.00 94.44 224 ALA A CA 1
ATOM 1715 C C . ALA A 1 224 ? -10.634 -6.879 3.614 1.00 94.44 224 ALA A C 1
ATOM 1717 O O . ALA A 1 224 ? -11.688 -6.376 3.223 1.00 94.44 224 ALA A O 1
ATOM 1718 N N . ALA A 1 225 ? -9.879 -7.650 2.837 1.00 93.19 225 ALA A N 1
ATOM 1719 C CA . ALA A 1 225 ? -10.375 -8.099 1.544 1.00 93.19 225 ALA A CA 1
ATOM 1720 C C . ALA A 1 225 ? -11.507 -9.119 1.730 1.00 93.19 225 ALA A C 1
ATOM 1722 O O . ALA A 1 225 ? -11.478 -9.917 2.670 1.00 93.19 225 ALA A O 1
ATOM 1723 N N . ASP A 1 226 ? -12.485 -9.089 0.831 1.00 88.88 226 ASP A N 1
ATOM 1724 C CA . ASP A 1 226 ? -13.529 -10.103 0.723 1.00 88.88 226 ASP A CA 1
ATOM 1725 C C . ASP A 1 226 ? -13.024 -11.241 -0.190 1.00 88.88 226 ASP A C 1
ATOM 1727 O O . ASP A 1 226 ? -12.890 -11.031 -1.400 1.00 88.88 226 ASP A O 1
ATOM 1731 N N . PRO A 1 227 ? -12.684 -12.423 0.360 1.00 77.75 227 PRO A N 1
ATOM 1732 C CA . PRO A 1 227 ? -12.125 -13.522 -0.424 1.00 77.75 227 PRO A CA 1
ATOM 1733 C C . PRO A 1 227 ? -13.167 -14.202 -1.323 1.00 77.75 227 PRO A C 1
ATOM 1735 O O . PRO A 1 227 ? -12.787 -14.871 -2.282 1.00 77.75 227 PRO A O 1
ATOM 1738 N N . GLU A 1 228 ? -14.465 -14.039 -1.041 1.00 75.62 228 GLU A N 1
ATOM 1739 C CA . GLU A 1 228 ? -15.549 -14.693 -1.788 1.00 75.62 228 GLU A CA 1
ATOM 1740 C C . GLU A 1 228 ? -15.882 -13.950 -3.087 1.00 75.62 228 GLU A C 1
ATOM 1742 O O . GLU A 1 228 ? -16.406 -14.534 -4.037 1.00 75.62 228 GLU A O 1
ATOM 1747 N N . ARG A 1 229 ? -15.546 -12.658 -3.163 1.00 72.31 229 ARG A N 1
ATOM 1748 C CA . ARG A 1 229 ? -15.783 -11.814 -4.339 1.00 72.31 229 ARG A CA 1
ATOM 1749 C C . ARG A 1 229 ? -14.491 -11.616 -5.130 1.00 72.31 229 ARG A C 1
ATOM 1751 O O . ARG A 1 229 ? -13.845 -10.570 -5.066 1.00 72.31 229 ARG A O 1
ATOM 1758 N N . ALA A 1 230 ? -14.125 -12.642 -5.897 1.00 53.31 230 ALA A N 1
ATOM 1759 C CA . ALA A 1 230 ? -12.982 -12.600 -6.804 1.00 53.31 230 ALA A CA 1
ATOM 1760 C C . ALA A 1 230 ? -13.273 -11.726 -8.040 1.00 53.31 230 ALA A C 1
ATOM 1762 O O . ALA A 1 230 ? -14.267 -11.913 -8.739 1.00 53.31 230 ALA A O 1
ATOM 1763 N N . GLY A 1 231 ? -12.376 -10.785 -8.334 1.00 57.78 231 GLY A N 1
ATOM 1764 C CA . GLY A 1 231 ? -12.459 -9.893 -9.489 1.00 57.78 231 GLY A CA 1
ATOM 1765 C C . GLY A 1 231 ? -11.155 -9.126 -9.707 1.00 57.78 231 GLY A C 1
ATOM 1766 O O . GLY A 1 231 ? -10.195 -9.278 -8.949 1.00 57.78 231 GLY A O 1
ATOM 1767 N N . GLN A 1 232 ? -11.104 -8.298 -10.754 1.00 57.16 232 GLN A N 1
ATOM 1768 C CA . GLN A 1 232 ? -9.898 -7.528 -11.091 1.00 57.16 232 GLN A CA 1
ATOM 1769 C C . GLN A 1 232 ? -9.583 -6.445 -10.042 1.00 57.16 232 GLN A C 1
ATOM 1771 O O . GLN A 1 232 ? -8.416 -6.171 -9.757 1.00 57.16 232 GLN A O 1
ATOM 1776 N N . LYS A 1 233 ? -10.622 -5.866 -9.423 1.00 72.44 233 LYS A N 1
ATOM 1777 C CA . LYS A 1 233 ? -10.507 -4.996 -8.246 1.00 72.44 233 LYS A CA 1
ATOM 1778 C C . LYS A 1 233 ? -10.796 -5.796 -6.979 1.00 72.44 233 LYS A C 1
ATOM 1780 O O . LYS A 1 233 ? -11.773 -6.536 -6.920 1.00 72.44 233 LYS A O 1
ATOM 1785 N N . THR A 1 234 ? -9.957 -5.615 -5.963 1.00 85.00 234 THR A N 1
ATOM 1786 C CA . THR A 1 234 ? -10.171 -6.206 -4.639 1.00 85.00 234 THR A CA 1
ATOM 1787 C C . THR A 1 234 ? -11.375 -5.551 -3.973 1.00 85.00 234 THR A C 1
ATOM 1789 O O . THR A 1 234 ? -11.369 -4.339 -3.759 1.00 85.00 234 THR A O 1
ATOM 1792 N N . VAL A 1 235 ? -12.373 -6.353 -3.608 1.00 91.81 235 VAL A N 1
ATOM 1793 C CA . VAL A 1 235 ? -13.477 -5.917 -2.750 1.00 91.81 235 VAL A CA 1
ATOM 1794 C C . VAL A 1 235 ? -12.988 -5.819 -1.310 1.00 91.81 235 VAL A C 1
ATOM 1796 O O . VAL A 1 235 ? -12.357 -6.745 -0.801 1.00 91.81 235 VAL A O 1
ATOM 1799 N N . LEU A 1 236 ? -13.267 -4.694 -0.660 1.00 94.31 236 LEU A N 1
ATOM 1800 C CA . LEU A 1 236 ? -12.833 -4.378 0.695 1.00 94.31 236 LEU A CA 1
ATOM 1801 C C . LEU A 1 236 ? -14.041 -4.178 1.608 1.00 94.31 236 LEU A C 1
ATOM 1803 O O . LEU A 1 236 ? -15.002 -3.500 1.245 1.00 94.31 236 LEU A O 1
ATOM 1807 N N . ARG A 1 237 ? -13.967 -4.735 2.816 1.00 94.38 237 ARG A N 1
ATOM 1808 C CA . ARG A 1 237 ? -14.962 -4.562 3.880 1.00 94.38 237 ARG A CA 1
ATOM 1809 C C . ARG A 1 237 ? -14.322 -3.865 5.082 1.00 94.38 237 ARG A C 1
ATOM 1811 O O . ARG A 1 237 ? -13.300 -4.369 5.565 1.00 94.38 237 ARG A O 1
ATOM 1818 N N . PRO A 1 238 ? -14.876 -2.736 5.566 1.00 95.06 238 PRO A N 1
ATOM 1819 C CA . PRO A 1 238 ? -14.355 -2.036 6.740 1.00 95.06 238 PRO A CA 1
ATOM 1820 C C . PRO A 1 238 ? -14.180 -2.966 7.944 1.00 95.06 238 PRO A C 1
ATOM 1822 O O . PRO A 1 238 ? -14.977 -3.884 8.144 1.00 95.06 238 PRO A O 1
ATOM 1825 N N . LEU A 1 239 ? -13.138 -2.742 8.750 1.00 94.25 239 LEU A N 1
ATOM 1826 C CA . LEU A 1 239 ? -12.895 -3.547 9.949 1.00 94.25 239 LEU A CA 1
ATOM 1827 C C . LEU A 1 239 ? -13.976 -3.265 11.010 1.00 94.25 239 LEU A C 1
ATOM 1829 O O . LEU A 1 239 ? -14.036 -2.142 11.527 1.00 94.25 239 LEU A O 1
ATOM 1833 N N . PRO A 1 240 ? -14.823 -4.256 11.365 1.00 89.56 240 PRO A N 1
ATOM 1834 C CA . PRO A 1 240 ? -15.991 -4.023 12.208 1.00 89.56 240 PRO A CA 1
ATOM 1835 C C . PRO A 1 240 ? -15.624 -3.435 13.570 1.00 89.56 240 PRO A C 1
ATOM 1837 O O . PRO A 1 240 ? -14.774 -3.968 14.279 1.00 89.56 240 PRO A O 1
ATOM 1840 N N . GLY A 1 241 ? -16.273 -2.328 13.935 1.00 88.38 241 GLY A N 1
ATOM 1841 C CA . GLY A 1 241 ? -16.055 -1.653 15.218 1.00 88.38 241 GLY A CA 1
ATOM 1842 C C . GLY A 1 241 ? -14.681 -0.993 15.381 1.00 88.38 241 GLY A C 1
ATOM 1843 O O . GLY A 1 241 ? -14.431 -0.423 16.436 1.00 88.38 241 GLY A O 1
ATOM 1844 N N . TYR A 1 242 ? -13.814 -1.040 14.366 1.00 92.94 242 TYR A N 1
ATOM 1845 C CA . TYR A 1 242 ? -12.464 -0.480 14.414 1.00 92.94 242 TYR A CA 1
ATOM 1846 C C . TYR A 1 242 ? -12.282 0.673 13.422 1.00 92.94 242 TYR A C 1
ATOM 1848 O O . TYR A 1 242 ? -11.783 1.729 13.800 1.00 92.94 242 TYR A O 1
ATOM 1856 N N . ALA A 1 243 ? -12.734 0.502 12.179 1.00 93.56 243 ALA A N 1
ATOM 1857 C CA . ALA A 1 243 ? -12.612 1.503 11.125 1.00 93.56 243 ALA A CA 1
ATOM 1858 C C . ALA A 1 243 ? -13.991 1.872 10.573 1.00 93.56 243 ALA A C 1
ATOM 1860 O O . ALA A 1 243 ? -14.700 1.027 10.027 1.00 93.56 243 ALA A O 1
ATOM 1861 N N . LEU A 1 244 ? -14.356 3.147 10.698 1.00 93.56 244 LEU A N 1
ATOM 1862 C CA . LEU A 1 244 ? -15.522 3.715 10.028 1.00 93.56 244 LEU A CA 1
ATOM 1863 C C . LEU A 1 244 ? -15.057 4.311 8.713 1.00 93.56 244 LEU A C 1
ATOM 1865 O O . LEU A 1 244 ? -14.194 5.186 8.718 1.00 93.56 244 LEU A O 1
ATOM 1869 N N . VAL A 1 245 ? -15.605 3.814 7.610 1.00 95.19 245 VAL A N 1
ATOM 1870 C CA . VAL A 1 245 ? -15.254 4.261 6.261 1.00 95.19 245 VAL A CA 1
ATOM 1871 C C . VAL A 1 245 ? -16.407 5.069 5.692 1.00 95.19 245 VAL A C 1
ATOM 1873 O O . VAL A 1 245 ? -17.565 4.651 5.757 1.00 95.19 245 VAL A O 1
ATOM 1876 N N . GLU A 1 246 ? -16.070 6.214 5.119 1.00 94.44 246 GLU A N 1
ATOM 1877 C CA . GLU A 1 246 ? -16.958 7.099 4.381 1.00 94.44 246 GLU A CA 1
ATOM 1878 C C . GLU A 1 246 ? -16.383 7.293 2.973 1.00 94.44 246 GLU A C 1
ATOM 1880 O O . GLU A 1 246 ? -15.165 7.374 2.800 1.00 94.44 246 GLU A O 1
ATOM 1885 N N . ILE A 1 247 ? -17.253 7.364 1.968 1.00 94.12 247 ILE A N 1
ATOM 1886 C CA . ILE A 1 247 ? -16.883 7.753 0.603 1.00 94.12 247 ILE A CA 1
ATOM 1887 C C . ILE A 1 247 ? -17.616 9.054 0.337 1.00 94.12 247 ILE A C 1
ATOM 1889 O O . ILE A 1 247 ? -18.847 9.066 0.376 1.00 94.12 247 ILE A O 1
ATOM 1893 N N . LEU A 1 248 ? -16.854 10.135 0.188 1.00 92.19 248 LEU A N 1
ATOM 1894 C CA . LEU A 1 248 ? -17.376 11.498 0.168 1.00 92.19 248 LEU A CA 1
ATOM 1895 C C . LEU A 1 248 ? -17.103 12.181 -1.172 1.00 92.19 248 LEU A C 1
ATOM 1897 O O . LEU A 1 248 ? -16.025 12.002 -1.745 1.00 92.19 248 LEU A O 1
ATOM 1901 N N . ASP A 1 249 ? -18.057 12.979 -1.641 1.00 85.50 249 ASP A N 1
ATOM 1902 C CA . ASP A 1 249 ? -17.887 13.858 -2.796 1.00 85.50 249 ASP A CA 1
ATOM 1903 C C . ASP A 1 249 ? -17.032 15.093 -2.448 1.00 85.50 249 ASP A C 1
ATOM 1905 O O . ASP A 1 249 ? -16.511 15.229 -1.336 1.00 85.50 249 ASP A O 1
ATOM 1909 N N . ASP A 1 250 ? -16.860 16.000 -3.408 1.00 81.25 250 ASP A N 1
ATOM 1910 C CA . ASP A 1 250 ? -16.066 17.222 -3.227 1.00 81.25 250 ASP A CA 1
ATOM 1911 C C . ASP A 1 250 ? -16.697 18.226 -2.238 1.00 81.25 250 ASP A C 1
ATOM 1913 O O . ASP A 1 250 ? -15.988 19.091 -1.727 1.00 81.25 250 ASP A O 1
ATOM 1917 N N . ASP A 1 251 ? -17.988 18.076 -1.916 1.00 82.69 251 ASP A N 1
ATOM 1918 C CA . ASP A 1 251 ? -18.729 18.871 -0.926 1.00 82.69 251 ASP A CA 1
ATOM 1919 C C . ASP A 1 251 ? -18.790 18.175 0.459 1.00 82.69 251 ASP A C 1
ATOM 1921 O O . ASP A 1 251 ? -19.583 18.563 1.323 1.00 82.69 251 ASP A O 1
ATOM 1925 N N . ASP A 1 252 ? -17.986 17.125 0.674 1.00 88.44 252 ASP A N 1
ATOM 1926 C CA . ASP A 1 252 ? -17.944 16.289 1.884 1.00 88.44 252 ASP A CA 1
ATOM 1927 C C . ASP A 1 252 ? -19.253 15.545 2.209 1.00 88.44 252 ASP A C 1
ATOM 1929 O O . ASP A 1 252 ? -19.490 15.135 3.358 1.00 88.44 252 ASP A O 1
ATOM 1933 N N . ARG A 1 253 ? -20.100 15.317 1.200 1.00 89.31 253 ARG A N 1
ATOM 1934 C CA . ARG A 1 253 ? -21.355 14.566 1.331 1.00 89.31 253 ARG A CA 1
ATOM 1935 C C . ARG A 1 253 ? -21.153 13.093 0.966 1.00 89.31 253 ARG A C 1
ATOM 1937 O O . ARG A 1 253 ? -20.362 12.789 0.077 1.00 89.31 253 ARG A O 1
ATOM 1944 N N . PRO A 1 254 ? -21.864 12.153 1.616 1.00 90.88 254 PRO A N 1
ATOM 1945 C CA . PRO A 1 254 ? -21.778 10.736 1.268 1.00 90.88 254 PRO A CA 1
ATOM 1946 C C . PRO A 1 254 ? -22.194 10.450 -0.179 1.00 90.88 254 PRO A C 1
ATOM 1948 O O . PRO A 1 254 ? -23.303 10.799 -0.581 1.00 90.88 254 PRO A O 1
ATOM 1951 N N . CYS A 1 255 ? -21.339 9.749 -0.921 1.00 89.88 255 CYS A N 1
ATOM 1952 C CA . CYS A 1 255 ? -21.634 9.276 -2.271 1.00 89.88 255 CYS A CA 1
ATOM 1953 C C . CYS A 1 255 ? -22.681 8.150 -2.268 1.00 89.88 255 CYS A C 1
ATOM 1955 O O . CYS A 1 255 ? -22.732 7.319 -1.345 1.00 89.88 255 CYS A O 1
ATOM 1957 N N . ALA A 1 256 ? -23.486 8.083 -3.332 1.00 90.19 256 ALA A N 1
ATOM 1958 C CA . ALA A 1 256 ? -24.401 6.970 -3.551 1.00 90.19 256 ALA A CA 1
ATOM 1959 C C . ALA A 1 256 ? -23.661 5.690 -3.989 1.00 90.19 256 ALA A C 1
ATOM 1961 O O . ALA A 1 256 ? -22.459 5.678 -4.266 1.00 90.19 256 ALA A O 1
ATOM 1962 N N . LEU A 1 257 ? -24.400 4.581 -4.062 1.00 93.69 257 LEU A N 1
ATOM 1963 C CA . LEU A 1 257 ? -23.878 3.302 -4.537 1.00 93.69 257 LEU A CA 1
ATOM 1964 C C . LEU A 1 257 ? -23.303 3.447 -5.957 1.00 93.69 257 LEU A C 1
ATOM 1966 O O . LEU A 1 257 ? -23.999 3.889 -6.868 1.00 93.69 257 LEU A O 1
ATOM 1970 N N . GLY A 1 258 ? -22.050 3.034 -6.151 1.00 87.69 258 GLY A N 1
ATOM 1971 C CA . GLY A 1 258 ? -21.343 3.116 -7.432 1.00 87.69 258 GLY A CA 1
ATOM 1972 C C . GLY A 1 258 ? -20.745 4.485 -7.769 1.00 87.69 258 GLY A C 1
ATOM 1973 O O . GLY A 1 258 ? -19.960 4.566 -8.713 1.00 87.69 258 GLY A O 1
ATOM 1974 N N . GLU A 1 259 ? -21.058 5.541 -7.014 1.00 86.94 259 GLU A N 1
ATOM 1975 C CA . GLU A 1 259 ? -20.476 6.863 -7.243 1.00 86.94 259 GLU A CA 1
ATOM 1976 C C . GLU A 1 259 ? -19.070 6.952 -6.627 1.00 86.94 259 GLU A C 1
ATOM 1978 O O . GLU A 1 259 ? -18.890 6.612 -5.451 1.00 86.94 259 GLU A O 1
ATOM 1983 N N . PRO A 1 260 ? -18.056 7.377 -7.405 1.00 86.06 260 PRO A N 1
ATOM 1984 C CA . PRO A 1 260 ? -16.705 7.542 -6.896 1.00 86.06 260 PRO A CA 1
ATOM 1985 C C . PRO A 1 260 ? -16.610 8.765 -5.985 1.00 86.06 260 PRO A C 1
ATOM 1987 O O . PRO A 1 260 ? -17.142 9.829 -6.292 1.00 86.06 260 PRO A O 1
ATOM 1990 N N . GLY A 1 261 ? -15.850 8.623 -4.905 1.00 87.31 261 GLY A N 1
ATOM 1991 C CA . GLY A 1 261 ? -15.540 9.703 -3.978 1.00 87.31 261 GLY A CA 1
ATOM 1992 C C . GLY A 1 261 ? -14.243 9.450 -3.220 1.00 87.31 261 GLY A C 1
ATOM 1993 O O . GLY A 1 261 ? -13.590 8.410 -3.367 1.00 87.31 261 GLY A O 1
ATOM 1994 N N . ARG A 1 262 ? -13.848 10.417 -2.397 1.00 93.00 262 ARG A N 1
ATOM 1995 C CA . ARG A 1 262 ? -12.668 10.313 -1.536 1.00 93.00 262 ARG A CA 1
ATOM 1996 C C . ARG A 1 262 ? -12.946 9.341 -0.398 1.00 93.00 262 ARG A C 1
ATOM 1998 O O . ARG A 1 262 ? -13.966 9.449 0.280 1.00 93.00 262 ARG A O 1
ATOM 2005 N N . VAL A 1 263 ? -12.010 8.428 -0.155 1.00 95.06 263 VAL A N 1
ATOM 2006 C CA . VAL A 1 263 ? -12.068 7.516 0.989 1.00 95.06 263 VAL A CA 1
ATOM 2007 C C . VAL A 1 263 ? -11.612 8.258 2.242 1.00 95.06 263 VAL A C 1
ATOM 2009 O O . VAL A 1 263 ? -10.458 8.689 2.344 1.00 95.06 263 VAL A O 1
ATOM 2012 N N . THR A 1 264 ? -12.518 8.358 3.206 1.00 95.12 264 THR A N 1
ATOM 2013 C CA . THR A 1 264 ? -12.331 9.033 4.492 1.00 95.12 264 THR A CA 1
ATOM 2014 C C . THR A 1 264 ? -12.547 8.036 5.630 1.00 95.12 264 THR A C 1
ATOM 2016 O O . THR A 1 264 ? -13.394 7.146 5.530 1.00 95.12 264 THR A O 1
ATOM 2019 N N . ILE A 1 265 ? -11.759 8.140 6.705 1.00 95.19 265 ILE A N 1
ATOM 2020 C CA . ILE A 1 265 ? -11.751 7.154 7.799 1.00 95.19 265 ILE A CA 1
ATOM 2021 C C . ILE A 1 265 ? -11.817 7.816 9.171 1.00 95.19 265 ILE A C 1
ATOM 2023 O O . ILE A 1 265 ? -11.164 8.823 9.434 1.00 95.19 265 ILE A O 1
ATOM 2027 N N . THR A 1 266 ? -12.546 7.169 10.078 1.00 95.31 266 THR A N 1
ATOM 2028 C CA . THR A 1 266 ? -12.423 7.368 11.526 1.00 95.31 266 THR A CA 1
ATOM 2029 C C . THR A 1 266 ? -11.986 6.067 12.196 1.00 95.31 266 THR A C 1
ATOM 2031 O O . THR A 1 266 ? -12.706 5.067 12.130 1.00 95.31 266 THR A O 1
ATOM 2034 N N . ASN A 1 267 ? -10.808 6.062 12.827 1.00 95.38 267 ASN A N 1
ATOM 2035 C CA . ASN A 1 267 ? -10.258 4.893 13.517 1.00 95.38 267 ASN A CA 1
ATOM 2036 C C . ASN A 1 267 ? -10.631 4.940 15.004 1.00 95.38 267 ASN A C 1
ATOM 2038 O O . ASN A 1 267 ? -10.132 5.768 15.762 1.00 95.38 267 ASN A O 1
ATOM 2042 N N . LEU A 1 268 ? -11.481 4.010 15.432 1.00 94.31 268 LEU A N 1
ATOM 2043 C CA . LEU A 1 268 ? -12.000 3.922 16.797 1.00 94.31 268 LEU A CA 1
ATOM 2044 C C . LEU A 1 268 ? -11.016 3.285 17.788 1.00 94.31 268 LEU A C 1
ATOM 2046 O O . LEU A 1 268 ? -11.255 3.308 18.995 1.00 94.31 268 LEU A O 1
ATOM 2050 N N . GLY A 1 269 ? -9.929 2.687 17.305 1.00 92.62 269 GLY A N 1
ATOM 2051 C CA . GLY A 1 269 ? -8.889 2.080 18.131 1.00 92.62 269 GLY A CA 1
ATOM 2052 C C . GLY A 1 269 ? -7.660 2.959 18.356 1.00 92.62 269 GLY A C 1
ATOM 2053 O O . GLY A 1 269 ? -6.820 2.587 19.169 1.00 92.62 269 GLY A O 1
ATOM 2054 N N . ARG A 1 270 ? -7.539 4.102 17.668 1.00 90.69 270 ARG A N 1
ATOM 2055 C CA . ARG A 1 270 ? -6.398 5.019 17.801 1.00 90.69 270 ARG A CA 1
ATOM 2056 C C . ARG A 1 270 ? -6.660 6.095 18.847 1.00 90.69 270 ARG A C 1
ATOM 2058 O O . ARG A 1 270 ? -7.479 6.987 18.633 1.00 90.69 270 ARG A O 1
ATOM 2065 N N . ARG A 1 271 ? -5.944 6.022 19.973 1.00 92.38 271 ARG A N 1
ATOM 2066 C CA . ARG A 1 271 ? -6.033 7.016 21.048 1.00 92.38 271 ARG A CA 1
ATOM 2067 C C . ARG A 1 271 ? -4.925 8.053 20.956 1.00 92.38 271 ARG A C 1
ATOM 2069 O O . ARG A 1 271 ? -5.251 9.229 20.962 1.00 92.38 271 ARG A O 1
ATOM 2076 N N . LEU A 1 272 ? -3.657 7.636 20.854 1.00 94.12 272 LEU A N 1
ATOM 2077 C CA . LEU A 1 272 ? -2.509 8.549 20.949 1.00 94.12 272 LEU A CA 1
ATOM 2078 C C . LEU A 1 272 ? -2.447 9.521 19.769 1.00 94.12 272 LEU A C 1
ATOM 2080 O O . LEU A 1 272 ? -2.246 10.710 19.981 1.00 94.12 272 LEU A O 1
ATOM 2084 N N . SER A 1 273 ? -2.648 9.018 18.549 1.00 93.44 273 SER A N 1
ATOM 2085 C CA . SER A 1 273 ? -2.817 9.827 17.332 1.00 93.44 273 SER A CA 1
ATOM 2086 C C . SER A 1 273 ? -4.241 9.625 16.801 1.00 93.44 273 SER A C 1
ATOM 2088 O O . SER A 1 273 ? -4.438 8.706 16.001 1.00 93.44 273 SER A O 1
ATOM 2090 N N . PRO A 1 274 ? -5.247 10.390 17.269 1.00 95.38 274 PRO A N 1
ATOM 2091 C CA . PRO A 1 274 ? -6.626 10.225 16.821 1.00 95.38 274 PRO A CA 1
ATOM 2092 C C . PRO A 1 274 ? -6.768 10.405 15.305 1.00 95.38 274 PRO A C 1
ATOM 2094 O O . PRO A 1 274 ? -6.239 11.354 14.731 1.00 95.38 274 PRO A O 1
ATOM 2097 N N . VAL A 1 275 ? -7.533 9.518 14.665 1.00 95.94 275 VAL A N 1
ATOM 2098 C CA . VAL A 1 275 ? -7.867 9.593 13.233 1.00 95.94 275 VAL A CA 1
ATOM 2099 C C . VAL A 1 275 ? -9.378 9.737 13.127 1.00 95.94 275 VAL A C 1
ATOM 2101 O O . VAL A 1 275 ? -10.109 8.788 13.410 1.00 95.94 275 VAL A O 1
ATOM 2104 N N . ILE A 1 276 ? -9.849 10.931 12.772 1.00 96.25 276 ILE A N 1
ATOM 2105 C CA . ILE A 1 276 ? -11.272 11.288 12.743 1.00 96.25 276 ILE A CA 1
ATOM 2106 C C . ILE A 1 276 ? -11.560 11.960 11.411 1.00 96.25 276 ILE A C 1
ATOM 2108 O O . ILE A 1 276 ? -10.884 12.927 11.080 1.00 96.25 276 ILE A O 1
ATOM 2112 N N . ARG A 1 277 ? -12.533 11.432 10.660 1.00 95.06 277 ARG A N 1
ATOM 2113 C CA . ARG A 1 277 ? -12.907 11.874 9.305 1.00 95.06 277 ARG A CA 1
ATOM 2114 C C . ARG A 1 277 ? -11.691 12.302 8.472 1.00 95.06 277 ARG A C 1
ATOM 2116 O O . ARG A 1 277 ? -11.669 13.378 7.883 1.00 95.06 277 ARG A O 1
ATOM 2123 N N . PHE A 1 278 ? -10.657 11.461 8.460 1.00 95.56 278 PHE A N 1
ATOM 2124 C CA . PHE A 1 278 ? -9.381 11.746 7.815 1.00 95.56 278 PHE A CA 1
ATOM 2125 C C . PHE A 1 278 ? -9.364 11.210 6.375 1.00 95.56 278 PHE A C 1
ATOM 2127 O O . PHE A 1 278 ? -9.578 10.007 6.185 1.00 95.56 278 PHE A O 1
ATOM 2134 N N . PRO A 1 279 ? -9.102 12.046 5.355 1.00 93.00 279 PRO A N 1
ATOM 2135 C CA . PRO A 1 279 ? -8.928 11.588 3.978 1.00 93.00 279 PRO A CA 1
ATOM 2136 C C . PRO A 1 279 ? -7.640 10.767 3.809 1.00 93.00 279 PRO A C 1
ATOM 2138 O O . PRO A 1 279 ? -6.541 11.271 4.027 1.00 93.00 279 PRO A O 1
ATOM 2141 N N . VAL A 1 280 ? -7.744 9.522 3.334 1.00 90.06 280 VAL A N 1
ATOM 2142 C CA . VAL A 1 280 ? -6.565 8.637 3.126 1.00 90.06 280 VAL A CA 1
ATOM 2143 C C . VAL A 1 280 ? -5.754 9.026 1.880 1.00 90.06 280 VAL A C 1
ATOM 2145 O O . VAL A 1 280 ? -4.613 8.601 1.673 1.00 90.06 280 VAL A O 1
ATOM 2148 N N . GLY A 1 281 ? -6.354 9.836 1.005 1.00 87.12 281 GLY A N 1
ATOM 2149 C CA . GLY A 1 281 ? -5.794 10.222 -0.290 1.00 87.12 281 GLY A CA 1
ATOM 2150 C C . GLY A 1 281 ? -6.070 9.224 -1.420 1.00 87.12 281 GLY A C 1
ATOM 2151 O O . GLY A 1 281 ? -5.467 9.345 -2.489 1.00 87.12 281 GLY A O 1
ATOM 2152 N N . ASP A 1 282 ? -6.979 8.272 -1.206 1.00 89.12 282 ASP A N 1
ATOM 2153 C CA . ASP A 1 282 ? -7.450 7.308 -2.205 1.00 89.12 282 ASP A CA 1
ATOM 2154 C C . ASP A 1 282 ? -8.904 7.618 -2.626 1.00 89.12 282 ASP A C 1
ATOM 2156 O O . ASP A 1 282 ? -9.679 8.165 -1.839 1.00 89.12 282 ASP A O 1
ATOM 2160 N N . LEU A 1 283 ? -9.265 7.281 -3.869 1.00 88.19 283 LEU A N 1
ATOM 2161 C CA . LEU A 1 283 ? -10.649 7.257 -4.361 1.00 88.19 283 LEU A CA 1
ATOM 2162 C C . LEU A 1 283 ? -11.212 5.848 -4.252 1.00 88.19 283 LEU A C 1
ATOM 2164 O O . LEU A 1 283 ? -10.486 4.865 -4.431 1.00 88.19 283 LEU A O 1
ATOM 2168 N N . GLY A 1 284 ? -12.515 5.754 -4.044 1.00 92.19 284 GLY A N 1
ATOM 2169 C CA . GLY A 1 284 ? -13.255 4.507 -4.138 1.00 92.19 284 GLY A CA 1
ATOM 2170 C C . GLY A 1 284 ? -14.742 4.750 -4.330 1.00 92.19 284 GLY A C 1
ATOM 2171 O O . GLY A 1 284 ? -15.209 5.882 -4.240 1.00 92.19 284 GLY A O 1
ATOM 2172 N N . HIS A 1 285 ? -15.485 3.670 -4.539 1.00 92.69 285 HIS A N 1
ATOM 2173 C CA . HIS A 1 285 ? -16.946 3.686 -4.558 1.00 92.69 285 HIS A CA 1
ATOM 2174 C C . HIS A 1 285 ? -17.517 2.481 -3.816 1.00 92.69 285 HIS A C 1
ATOM 2176 O O . HIS A 1 285 ? -16.902 1.408 -3.745 1.00 92.69 285 HIS A O 1
ATOM 2182 N N . TRP A 1 286 ? -18.724 2.653 -3.278 1.00 94.81 286 TRP A N 1
ATOM 2183 C CA . TRP A 1 286 ? -19.475 1.569 -2.656 1.00 94.81 286 TRP A CA 1
ATOM 2184 C C . TRP A 1 286 ? -20.006 0.616 -3.723 1.00 94.81 286 TRP A C 1
ATOM 2186 O O . TRP A 1 286 ? -20.593 1.043 -4.713 1.00 94.81 286 TRP A O 1
ATOM 2196 N N . ILE A 1 287 ? -19.846 -0.683 -3.490 1.00 93.56 287 ILE A N 1
ATOM 2197 C CA . ILE A 1 287 ? -20.518 -1.753 -4.245 1.00 93.56 287 ILE A CA 1
ATOM 2198 C C . ILE A 1 287 ? -21.602 -2.447 -3.412 1.00 93.56 287 ILE A C 1
ATOM 2200 O O . ILE A 1 287 ? -22.441 -3.173 -3.935 1.00 93.56 287 ILE A O 1
ATOM 2204 N N . GLU A 1 288 ? -21.585 -2.215 -2.104 1.00 93.75 288 GLU A N 1
ATOM 2205 C CA . GLU A 1 288 ? -22.617 -2.583 -1.149 1.00 93.75 288 GLU A CA 1
ATOM 2206 C C . GLU A 1 288 ? -22.702 -1.419 -0.164 1.00 93.75 288 GLU A C 1
ATOM 2208 O O . GLU A 1 288 ? -21.719 -1.121 0.522 1.00 93.75 288 GLU A O 1
ATOM 2213 N N . GLN A 1 289 ? -23.838 -0.716 -0.157 1.00 88.62 289 GLN A N 1
ATOM 2214 C CA . GLN A 1 289 ? -23.994 0.497 0.639 1.00 88.62 289 GLN A CA 1
ATOM 2215 C C . GLN A 1 289 ? -23.859 0.148 2.128 1.00 88.62 289 GLN A C 1
ATOM 2217 O O . GLN A 1 289 ? -24.497 -0.806 2.584 1.00 88.62 289 GLN A O 1
ATOM 2222 N N . PRO A 1 290 ? -23.059 0.893 2.904 1.00 88.12 290 PRO A N 1
ATOM 2223 C CA . PRO A 1 290 ? -23.036 0.709 4.341 1.00 88.12 290 PRO A CA 1
ATOM 2224 C C . PRO A 1 290 ? -24.389 1.119 4.926 1.00 88.12 290 PRO A C 1
ATOM 2226 O O . PRO A 1 290 ? -24.984 2.118 4.516 1.00 88.12 290 PRO A O 1
ATOM 2229 N N . ALA A 1 291 ? -24.857 0.366 5.918 1.00 84.31 291 ALA A N 1
ATOM 2230 C CA . ALA A 1 291 ? -25.943 0.833 6.766 1.00 84.31 291 ALA A CA 1
ATOM 2231 C C . ALA A 1 291 ? -25.413 1.909 7.721 1.00 84.31 291 ALA A C 1
ATOM 2233 O O . ALA A 1 291 ? -24.208 1.983 7.969 1.00 84.31 291 ALA A O 1
ATOM 2234 N N . LEU A 1 292 ? -26.303 2.716 8.290 1.00 79.44 292 LEU A N 1
ATOM 2235 C CA . LEU A 1 292 ? -25.973 3.488 9.484 1.00 79.44 292 LEU A CA 1
ATOM 2236 C C . LEU A 1 292 ? -26.316 2.663 10.731 1.00 79.44 292 LEU A C 1
ATOM 2238 O O . LEU A 1 292 ? -27.205 1.813 10.678 1.00 79.44 292 LEU A O 1
ATOM 2242 N N . ASP A 1 293 ? -25.616 2.891 11.843 1.00 77.38 293 ASP A N 1
ATOM 2243 C CA . ASP A 1 293 ? -26.048 2.357 13.140 1.00 77.38 293 ASP A CA 1
ATOM 2244 C C . ASP A 1 293 ? -27.429 2.914 13.540 1.00 77.38 293 ASP A C 1
ATOM 2246 O O . ASP A 1 293 ? -27.910 3.887 12.960 1.00 77.38 293 ASP A O 1
ATOM 2250 N N . ASP A 1 294 ? -28.059 2.324 14.561 1.00 71.50 294 ASP A N 1
ATOM 2251 C CA . ASP A 1 294 ? -29.422 2.679 15.010 1.00 71.50 294 ASP A CA 1
ATOM 2252 C C . ASP A 1 294 ? -29.605 4.170 15.350 1.00 71.50 294 ASP A C 1
ATOM 2254 O O . ASP A 1 294 ? -30.719 4.687 15.387 1.00 71.50 294 ASP A O 1
ATOM 2258 N N . ALA A 1 295 ? -28.502 4.868 15.610 1.00 68.38 295 ALA A N 1
ATOM 2259 C CA . ALA A 1 295 ? -28.470 6.286 15.932 1.00 68.38 295 ALA A CA 1
ATOM 2260 C C . ALA A 1 295 ? -28.092 7.184 14.737 1.00 68.38 295 ALA A C 1
ATOM 2262 O O . ALA A 1 295 ? -27.985 8.398 14.905 1.00 68.38 295 ALA A O 1
ATOM 2263 N N . GLY A 1 296 ? -27.864 6.624 13.546 1.00 68.94 296 GLY A N 1
ATOM 2264 C CA . GLY A 1 296 ? -27.509 7.380 12.343 1.00 68.94 296 GLY A CA 1
ATOM 2265 C C . GLY A 1 296 ? -26.108 8.006 12.376 1.00 68.94 296 GLY A C 1
ATOM 2266 O O . GLY A 1 296 ? -25.844 8.946 11.629 1.00 68.94 296 GLY A O 1
ATOM 2267 N N . ARG A 1 297 ? -25.228 7.542 13.270 1.00 66.31 297 ARG A N 1
ATOM 2268 C CA . ARG A 1 297 ? -23.935 8.159 13.612 1.00 66.31 297 ARG A CA 1
ATOM 2269 C C . ARG A 1 297 ? -22.750 7.576 12.855 1.00 66.31 297 ARG A C 1
ATOM 2271 O O . ARG A 1 297 ? -21.747 8.265 12.725 1.00 66.31 297 ARG A O 1
ATOM 2278 N N . ARG A 1 298 ? -22.796 6.307 12.439 1.00 66.62 298 ARG A N 1
ATOM 2279 C CA . ARG A 1 298 ? -21.650 5.657 11.776 1.00 66.62 298 ARG A CA 1
ATOM 2280 C C . ARG A 1 298 ? -22.053 4.642 10.729 1.00 66.62 298 ARG A C 1
ATOM 2282 O O . ARG A 1 298 ? -23.069 3.976 10.891 1.00 66.62 298 ARG A O 1
ATOM 2289 N N . THR A 1 299 ? -21.194 4.457 9.732 1.00 70.00 299 THR A N 1
ATOM 2290 C CA . THR A 1 299 ? -21.313 3.358 8.777 1.00 70.00 299 THR A CA 1
ATOM 2291 C C . THR A 1 299 ? -21.048 2.013 9.459 1.00 70.00 299 THR A C 1
ATOM 2293 O O . THR A 1 299 ? -20.112 1.857 10.247 1.00 70.00 299 THR A O 1
ATOM 2296 N N . VAL A 1 300 ? -21.896 1.029 9.173 1.00 77.81 300 VAL A N 1
ATOM 2297 C CA . VAL A 1 300 ? -21.779 -0.352 9.641 1.00 77.81 300 VAL A CA 1
ATOM 2298 C C . VAL A 1 300 ? -21.854 -1.270 8.426 1.00 77.81 300 VAL A C 1
ATOM 2300 O O . VAL A 1 300 ? -22.811 -1.233 7.652 1.00 77.81 300 VAL A O 1
ATOM 2303 N N . GLY A 1 301 ? -20.828 -2.104 8.263 1.00 83.81 301 GLY A N 1
ATOM 2304 C CA . GLY A 1 301 ? -20.718 -3.007 7.122 1.00 83.81 301 GLY A CA 1
ATOM 2305 C C . GLY A 1 301 ? -20.391 -2.271 5.823 1.00 83.81 301 GLY A C 1
ATOM 2306 O O . GLY A 1 301 ? -19.522 -1.399 5.797 1.00 83.81 301 GLY A O 1
ATOM 2307 N N . GLY A 1 302 ? -21.067 -2.665 4.745 1.00 91.06 302 GLY A N 1
ATOM 2308 C CA . GLY A 1 302 ? -20.769 -2.219 3.390 1.00 91.06 302 GLY A CA 1
ATOM 2309 C C . GLY A 1 302 ? -19.562 -2.928 2.776 1.00 91.06 302 GLY A C 1
ATOM 2310 O O . GLY A 1 302 ? -18.817 -3.669 3.430 1.00 91.06 302 GLY A O 1
ATOM 2311 N N . ALA A 1 303 ? -19.383 -2.702 1.481 1.00 94.44 303 ALA A N 1
ATOM 2312 C CA . ALA A 1 303 ? -18.229 -3.158 0.725 1.00 94.44 303 ALA A CA 1
ATOM 2313 C C . ALA A 1 303 ? -17.904 -2.144 -0.369 1.00 94.44 303 ALA A C 1
ATOM 2315 O O . ALA A 1 303 ? -18.803 -1.647 -1.050 1.00 94.44 303 ALA A O 1
ATOM 2316 N N . PHE A 1 304 ? -16.624 -1.850 -0.551 1.00 94.62 304 PHE A N 1
ATOM 2317 C CA . PHE A 1 304 ? -16.150 -0.858 -1.509 1.00 94.62 304 PHE A CA 1
ATOM 2318 C C . PHE A 1 304 ? -14.960 -1.389 -2.300 1.00 94.62 304 PHE A C 1
ATOM 2320 O O . PHE A 1 304 ? -14.336 -2.389 -1.937 1.00 94.62 304 PHE A O 1
ATOM 2327 N N . VAL A 1 305 ? -14.643 -0.707 -3.391 1.00 92.00 305 VAL A N 1
ATOM 2328 C CA . VAL A 1 305 ? -13.419 -0.930 -4.162 1.00 92.00 305 VAL A CA 1
ATOM 2329 C C . VAL A 1 305 ? -12.662 0.384 -4.292 1.00 92.00 305 VAL A C 1
ATOM 2331 O O . VAL A 1 305 ? -13.257 1.458 -4.242 1.00 92.00 305 VAL A O 1
ATOM 2334 N N . LEU A 1 306 ? -11.343 0.300 -4.453 1.00 88.88 306 LEU A N 1
ATOM 2335 C CA . LEU A 1 306 ? -10.504 1.471 -4.702 1.00 88.88 306 LEU A CA 1
ATOM 2336 C C . LEU A 1 306 ? -10.439 1.773 -6.205 1.00 88.88 306 LEU A C 1
ATOM 2338 O O . LEU A 1 306 ? -10.248 0.872 -7.028 1.00 88.88 306 LEU A O 1
ATOM 2342 N N . ASP A 1 307 ? -10.539 3.054 -6.545 1.00 81.06 307 ASP A N 1
ATOM 2343 C CA . ASP A 1 307 ? -10.470 3.580 -7.912 1.00 81.06 307 ASP A CA 1
ATOM 2344 C C . ASP A 1 307 ? -9.136 4.257 -8.233 1.00 81.06 307 ASP A C 1
ATOM 2346 O O . ASP A 1 307 ? -8.830 4.493 -9.399 1.00 81.06 307 ASP A O 1
ATOM 2350 N N . GLY A 1 308 ? -8.306 4.521 -7.222 1.00 76.88 308 GLY A N 1
ATOM 2351 C CA . GLY A 1 308 ? -6.993 5.132 -7.401 1.00 76.88 308 GLY A CA 1
ATOM 2352 C C . GLY A 1 308 ? -6.695 6.164 -6.324 1.00 76.88 308 GLY A C 1
ATOM 2353 O O . GLY A 1 308 ? -7.124 6.011 -5.186 1.00 76.88 308 GLY A O 1
ATOM 2354 N N . ARG A 1 309 ? -5.937 7.205 -6.679 1.00 75.94 309 ARG A N 1
ATOM 2355 C CA . ARG A 1 309 ? -5.594 8.323 -5.787 1.00 75.94 309 ARG A CA 1
ATOM 2356 C C . ARG A 1 309 ? -6.584 9.473 -5.973 1.00 75.94 309 ARG A C 1
ATOM 2358 O O . ARG A 1 309 ? -6.939 9.776 -7.105 1.00 75.94 309 ARG A O 1
ATOM 2365 N N . ALA A 1 310 ? -6.974 10.121 -4.875 1.00 59.53 310 ALA A N 1
ATOM 2366 C CA . ALA A 1 310 ? -7.878 11.282 -4.881 1.00 59.53 310 ALA A CA 1
ATOM 2367 C C . ALA A 1 310 ? -7.199 12.582 -5.314 1.00 59.53 310 ALA A C 1
ATOM 2369 O O . ALA A 1 310 ? -7.843 13.475 -5.851 1.00 59.53 310 ALA A O 1
ATOM 2370 N N . HIS A 1 311 ? -5.888 12.679 -5.117 1.00 64.62 311 HIS A N 1
ATOM 2371 C CA . HIS A 1 311 ? -5.103 13.840 -5.529 1.00 64.62 311 HIS A CA 1
ATOM 2372 C C . HIS A 1 311 ? -4.364 13.555 -6.836 1.00 64.62 311 HIS A C 1
ATOM 2374 O O . HIS A 1 311 ? -4.143 12.388 -7.170 1.00 64.62 311 HIS A O 1
ATOM 2380 N N . LEU A 1 312 ? -3.887 14.614 -7.507 1.00 63.69 312 LEU A N 1
ATOM 2381 C CA . LEU A 1 312 ? -2.916 14.550 -8.607 1.00 63.69 312 LEU A CA 1
ATOM 2382 C C . LEU A 1 312 ? -1.608 13.910 -8.104 1.00 63.69 312 LEU A C 1
ATOM 2384 O O . LEU A 1 312 ? -0.623 14.572 -7.804 1.00 63.69 312 LEU A O 1
ATOM 2388 N N . SER A 1 313 ? -1.609 12.600 -7.918 1.00 67.44 313 SER A N 1
ATOM 2389 C CA . SER A 1 313 ? -0.498 11.816 -7.407 1.00 67.44 313 SER A CA 1
ATOM 2390 C C . SER A 1 313 ? -0.587 10.422 -7.995 1.00 67.44 313 SER A C 1
ATOM 2392 O O . SER A 1 313 ? -1.675 9.893 -8.217 1.00 67.44 313 SER A O 1
ATOM 2394 N N . VAL A 1 314 ? 0.563 9.820 -8.255 1.00 70.19 314 VAL A N 1
ATOM 2395 C CA . VAL A 1 314 ? 0.648 8.478 -8.819 1.00 70.19 314 VAL A CA 1
ATOM 2396 C C . VAL A 1 314 ? 1.342 7.545 -7.843 1.00 70.19 314 VAL A C 1
ATOM 2398 O O . VAL A 1 314 ? 2.283 7.933 -7.151 1.00 70.19 314 VAL A O 1
ATOM 2401 N N . LYS A 1 315 ? 0.864 6.300 -7.782 1.00 67.56 315 LYS A N 1
ATOM 2402 C CA . LYS A 1 315 ? 1.420 5.267 -6.908 1.00 67.56 315 LYS A CA 1
ATOM 2403 C C . LYS A 1 315 ? 2.369 4.354 -7.681 1.00 67.56 315 LYS A C 1
ATOM 2405 O O . LYS A 1 315 ? 1.950 3.654 -8.603 1.00 67.56 315 LYS A O 1
ATOM 2410 N N . LEU A 1 316 ? 3.636 4.336 -7.275 1.00 67.75 316 LEU A N 1
ATOM 2411 C CA . LEU A 1 316 ? 4.687 3.470 -7.817 1.00 67.75 316 LEU A CA 1
ATOM 2412 C C . LEU A 1 316 ? 5.215 2.596 -6.685 1.00 67.75 316 LEU A C 1
ATOM 2414 O O . LEU A 1 316 ? 6.021 3.036 -5.866 1.00 67.75 316 LEU A O 1
ATOM 2418 N N . GLY A 1 317 ? 4.735 1.361 -6.589 1.00 66.00 317 GLY A N 1
ATOM 2419 C CA . GLY A 1 317 ? 5.032 0.559 -5.411 1.00 66.00 317 GLY A CA 1
ATOM 2420 C C . GLY A 1 317 ? 4.293 1.092 -4.170 1.00 66.00 317 GLY A C 1
ATOM 2421 O O . GLY A 1 317 ? 3.089 1.362 -4.203 1.00 66.00 317 GLY A O 1
ATOM 2422 N N . PHE A 1 318 ? 5.058 1.332 -3.100 1.00 54.41 318 PHE A N 1
ATOM 2423 C CA . PHE A 1 318 ? 4.625 2.023 -1.871 1.00 54.41 318 PHE A CA 1
ATOM 2424 C C . PHE A 1 318 ? 4.665 3.548 -1.967 1.00 54.41 318 PHE A C 1
ATOM 2426 O O . PHE A 1 318 ? 4.131 4.220 -1.088 1.00 54.41 318 PHE A O 1
ATOM 2433 N N . TRP A 1 319 ? 5.300 4.090 -3.007 1.00 65.12 319 TRP A N 1
ATOM 2434 C CA . TRP A 1 319 ? 5.614 5.510 -3.101 1.00 65.12 319 TRP A CA 1
ATOM 2435 C C . TRP A 1 319 ? 4.473 6.282 -3.729 1.00 65.12 319 TRP A C 1
ATOM 2437 O O . TRP A 1 319 ? 3.931 5.890 -4.766 1.00 65.12 319 TRP A O 1
ATOM 2447 N N . ILE A 1 320 ? 4.153 7.410 -3.108 1.00 69.94 320 ILE A N 1
ATOM 2448 C CA . ILE A 1 320 ? 3.238 8.400 -3.657 1.00 69.94 320 ILE A CA 1
ATOM 2449 C C . ILE A 1 320 ? 4.092 9.501 -4.279 1.00 69.94 320 ILE A C 1
ATOM 2451 O O . ILE A 1 320 ? 4.717 10.291 -3.572 1.00 69.94 320 ILE A O 1
ATOM 2455 N N . VAL A 1 321 ? 4.107 9.553 -5.608 1.00 73.62 321 VAL A N 1
ATOM 2456 C CA . VAL A 1 321 ? 4.714 10.657 -6.352 1.00 73.62 321 VAL A CA 1
ATOM 2457 C C . VAL A 1 321 ? 3.636 11.705 -6.572 1.00 73.62 321 VAL A C 1
ATOM 2459 O O . VAL A 1 321 ? 2.706 11.497 -7.356 1.00 73.62 321 VAL A O 1
ATOM 2462 N N . ALA A 1 322 ? 3.731 12.813 -5.844 1.00 74.88 322 ALA A N 1
ATOM 2463 C CA . ALA A 1 322 ? 2.826 13.937 -6.018 1.00 74.88 322 ALA A CA 1
ATOM 2464 C C . ALA A 1 322 ? 3.141 14.667 -7.330 1.00 74.88 322 ALA A C 1
ATOM 2466 O O . ALA A 1 322 ? 4.297 14.946 -7.643 1.00 74.88 322 ALA A O 1
ATOM 2467 N N . HIS A 1 323 ? 2.107 15.013 -8.092 1.00 77.62 323 HIS A N 1
ATOM 2468 C CA . HIS A 1 323 ? 2.232 15.829 -9.299 1.00 77.62 323 HIS A CA 1
ATOM 2469 C C . HIS A 1 323 ? 2.886 17.173 -8.996 1.00 77.62 323 HIS A C 1
ATOM 2471 O O . HIS A 1 323 ? 3.820 17.548 -9.695 1.00 77.62 323 HIS A O 1
ATOM 2477 N N . ALA A 1 324 ? 2.476 17.830 -7.906 1.00 66.19 324 ALA A N 1
ATOM 2478 C CA . ALA A 1 324 ? 3.024 19.115 -7.478 1.00 66.19 324 ALA A CA 1
ATOM 2479 C C . ALA A 1 324 ? 4.536 19.061 -7.198 1.00 66.19 324 ALA A C 1
ATOM 2481 O O . ALA A 1 324 ? 5.261 19.976 -7.579 1.00 66.19 324 ALA A O 1
ATOM 2482 N N . ASP A 1 325 ? 5.027 17.974 -6.596 1.00 77.25 325 ASP A N 1
ATOM 2483 C CA . ASP A 1 325 ? 6.462 17.779 -6.368 1.00 77.25 325 ASP A CA 1
ATOM 2484 C C . ASP A 1 325 ? 7.231 17.701 -7.693 1.00 77.25 325 ASP A C 1
ATOM 2486 O O . ASP A 1 325 ? 8.256 18.359 -7.863 1.00 77.25 325 ASP A O 1
ATOM 2490 N N . VAL A 1 326 ? 6.728 16.909 -8.648 1.00 83.06 326 VAL A N 1
ATOM 2491 C CA . VAL A 1 326 ? 7.354 16.782 -9.970 1.00 83.06 326 VAL A CA 1
ATOM 2492 C C . VAL A 1 326 ? 7.276 18.104 -10.730 1.00 83.06 326 VAL A C 1
ATOM 2494 O O . VAL A 1 326 ? 8.264 18.522 -11.327 1.00 83.06 326 VAL A O 1
ATOM 2497 N N . ALA A 1 327 ? 6.136 18.793 -10.675 1.00 72.38 327 ALA A N 1
ATOM 2498 C CA . ALA A 1 327 ? 5.953 20.105 -11.284 1.00 72.38 327 ALA A CA 1
ATOM 2499 C C . ALA A 1 327 ? 6.935 21.139 -10.709 1.00 72.38 327 ALA A C 1
ATOM 2501 O O . ALA A 1 327 ? 7.491 21.932 -11.467 1.00 72.38 327 ALA A O 1
ATOM 2502 N N . ALA A 1 328 ? 7.205 21.100 -9.399 1.00 73.56 328 ALA A N 1
ATOM 2503 C CA . ALA A 1 328 ? 8.177 21.973 -8.749 1.00 73.56 328 ALA A CA 1
ATOM 2504 C C . ALA A 1 328 ? 9.617 21.700 -9.220 1.00 73.56 328 ALA A C 1
ATOM 2506 O O . ALA A 1 328 ? 10.335 22.647 -9.541 1.00 73.56 328 ALA A O 1
ATOM 2507 N N . GLU A 1 329 ? 10.033 20.431 -9.325 1.00 85.56 329 GLU A N 1
ATOM 2508 C CA . GLU A 1 329 ? 11.361 20.084 -9.860 1.00 85.56 329 GLU A CA 1
ATOM 2509 C C . GLU A 1 329 ? 11.510 20.485 -11.336 1.00 85.56 329 GLU A C 1
ATOM 2511 O O . GLU A 1 329 ? 12.565 20.972 -11.742 1.00 85.56 329 GLU A O 1
ATOM 2516 N N . VAL A 1 330 ? 10.448 20.333 -12.136 1.00 80.62 330 VAL A N 1
ATOM 2517 C CA . VAL A 1 330 ? 10.420 20.766 -13.542 1.00 80.62 330 VAL A CA 1
ATOM 2518 C C . VAL A 1 330 ? 10.523 22.287 -13.655 1.00 80.62 330 VAL A C 1
ATOM 2520 O O . VAL A 1 330 ? 11.351 22.790 -14.417 1.00 80.62 330 VAL A O 1
ATOM 2523 N N . ALA A 1 331 ? 9.731 23.024 -12.874 1.00 72.69 331 ALA A N 1
ATOM 2524 C CA . ALA A 1 331 ? 9.743 24.483 -12.864 1.00 72.69 331 ALA A CA 1
ATOM 2525 C C . ALA A 1 331 ? 11.104 25.047 -12.422 1.00 72.69 331 ALA A C 1
ATOM 2527 O O . ALA A 1 331 ? 11.587 26.017 -13.005 1.00 72.69 331 ALA A O 1
ATOM 2528 N N . ALA A 1 332 ? 11.761 24.408 -11.447 1.00 81.81 332 ALA A N 1
ATOM 2529 C CA . ALA A 1 332 ? 13.057 24.835 -10.919 1.00 81.81 332 ALA A CA 1
ATOM 2530 C C . ALA A 1 332 ? 14.192 24.840 -11.960 1.00 81.81 332 ALA A C 1
ATOM 2532 O O . ALA A 1 332 ? 15.206 25.505 -11.752 1.00 81.81 332 ALA A O 1
ATOM 2533 N N . LEU A 1 333 ? 14.048 24.114 -13.073 1.00 85.06 333 LEU A N 1
ATOM 2534 C CA . LEU A 1 333 ? 15.062 24.057 -14.129 1.00 85.06 333 LEU A CA 1
ATOM 2535 C C . LEU A 1 333 ? 14.960 25.194 -15.144 1.00 85.06 333 LEU A C 1
ATOM 2537 O O . LEU A 1 333 ? 15.896 25.389 -15.918 1.00 85.06 333 LEU A O 1
ATOM 2541 N N . GLY A 1 334 ? 13.828 25.905 -15.197 1.00 81.19 334 GLY A N 1
ATOM 2542 C CA . GLY A 1 334 ? 13.596 26.989 -16.160 1.00 81.19 334 GLY A CA 1
ATOM 2543 C C . GLY A 1 334 ? 13.677 26.571 -17.638 1.00 81.19 334 GLY A C 1
ATOM 2544 O O . GLY A 1 334 ? 13.725 27.427 -18.515 1.00 81.19 334 GLY A O 1
ATOM 2545 N N . ALA A 1 335 ? 13.720 25.266 -17.926 1.00 78.94 335 ALA A N 1
ATOM 2546 C CA . ALA A 1 335 ? 13.890 24.707 -19.270 1.00 78.94 335 ALA A CA 1
ATOM 2547 C C . ALA A 1 335 ? 12.586 24.146 -19.865 1.00 78.94 335 ALA A C 1
ATOM 2549 O O . ALA A 1 335 ? 12.539 23.823 -21.054 1.00 78.94 335 ALA A O 1
ATOM 2550 N N . PHE A 1 336 ? 11.537 24.035 -19.051 1.00 77.94 336 PHE A N 1
ATOM 2551 C CA . PHE A 1 336 ? 10.264 23.408 -19.392 1.00 77.94 336 PHE A CA 1
ATOM 2552 C C . PHE A 1 336 ? 9.096 24.262 -18.902 1.00 77.94 336 PHE A C 1
ATOM 2554 O O . PHE A 1 336 ? 9.227 25.013 -17.934 1.00 77.94 336 PHE A O 1
ATOM 2561 N N . HIS A 1 337 ? 7.934 24.108 -19.531 1.00 72.56 337 HIS A N 1
ATOM 2562 C CA . HIS A 1 337 ? 6.687 24.602 -18.962 1.00 72.56 337 HIS A CA 1
ATOM 2563 C C . HIS A 1 337 ? 6.406 23.909 -17.620 1.00 72.56 337 HIS A C 1
ATOM 2565 O O . HIS A 1 337 ? 6.710 22.732 -17.438 1.00 72.56 337 HIS A O 1
ATOM 2571 N N . SER A 1 338 ? 5.761 24.625 -16.697 1.00 59.62 338 SER A N 1
ATOM 2572 C CA . SER A 1 338 ? 5.359 24.095 -15.383 1.00 59.62 338 SER A CA 1
ATOM 2573 C C . SER A 1 338 ? 4.260 23.028 -15.461 1.00 59.62 338 SER A C 1
ATOM 2575 O O . SER A 1 338 ? 4.036 22.291 -14.503 1.00 59.62 338 SER A O 1
ATOM 2577 N N . SER A 1 339 ? 3.568 22.932 -16.600 1.00 58.75 339 SER A N 1
ATOM 2578 C CA . SER A 1 339 ? 2.596 21.873 -16.861 1.00 58.75 339 SER A CA 1
ATOM 2579 C C . SER A 1 339 ? 3.313 20.558 -17.145 1.00 58.75 339 SER A C 1
ATOM 2581 O O . SER A 1 339 ? 4.061 20.438 -18.114 1.00 58.75 339 SER A O 1
ATOM 2583 N N . VAL A 1 340 ? 3.046 19.562 -16.306 1.00 75.19 340 VAL A N 1
ATOM 2584 C CA . VAL A 1 340 ? 3.632 18.223 -16.404 1.00 75.19 340 VAL A CA 1
ATOM 2585 C C . VAL A 1 340 ? 2.529 17.180 -16.486 1.00 75.19 340 VAL A C 1
ATOM 2587 O O . VAL A 1 340 ? 1.479 17.319 -15.856 1.00 75.19 340 VAL A O 1
ATOM 2590 N N . GLN A 1 341 ? 2.763 16.112 -17.242 1.00 77.69 341 GLN A N 1
ATOM 2591 C CA . GLN A 1 341 ? 1.900 14.935 -17.240 1.00 77.69 341 GLN A CA 1
ATOM 2592 C C . GLN A 1 341 ? 2.669 13.766 -16.627 1.00 77.69 341 GLN A C 1
ATOM 2594 O O . GLN A 1 341 ? 3.742 13.395 -17.103 1.00 77.69 341 GLN A O 1
ATOM 2599 N N . LEU A 1 342 ? 2.098 13.176 -15.578 1.00 81.56 342 LEU A N 1
ATOM 2600 C CA . LEU A 1 342 ? 2.594 11.935 -14.996 1.00 81.56 342 LEU A CA 1
ATOM 2601 C C . LEU A 1 342 ? 1.810 10.774 -15.587 1.00 81.56 342 LEU A C 1
ATOM 2603 O O . LEU A 1 342 ? 0.589 10.713 -15.461 1.00 81.56 342 LEU A O 1
ATOM 2607 N N . LEU A 1 343 ? 2.517 9.852 -16.223 1.00 73.69 343 LEU A N 1
ATOM 2608 C CA . LEU A 1 343 ? 1.939 8.638 -16.765 1.00 73.69 343 LEU A CA 1
ATOM 2609 C C . LEU A 1 343 ? 2.609 7.443 -16.097 1.00 73.69 343 LEU A C 1
ATOM 2611 O O . LEU A 1 343 ? 3.828 7.305 -16.132 1.00 73.69 343 LEU A O 1
ATOM 2615 N N . VAL A 1 344 ? 1.813 6.561 -15.500 1.00 73.00 344 VAL A N 1
ATOM 2616 C CA . VAL A 1 344 ? 2.313 5.269 -15.025 1.00 73.00 344 VAL A CA 1
ATOM 2617 C C . VAL A 1 344 ? 2.072 4.249 -16.123 1.00 73.00 344 VAL A C 1
ATOM 2619 O O . VAL A 1 344 ? 0.931 3.977 -16.489 1.00 73.00 344 VAL A O 1
ATOM 2622 N N . ARG A 1 345 ? 3.158 3.694 -16.656 1.00 69.12 345 ARG A N 1
ATOM 2623 C CA . ARG A 1 345 ? 3.129 2.588 -17.616 1.00 69.12 345 ARG A CA 1
ATOM 2624 C C . ARG A 1 345 ? 3.703 1.331 -16.984 1.00 69.12 345 ARG A C 1
ATOM 2626 O O . ARG A 1 345 ? 4.311 1.379 -15.917 1.00 69.12 345 ARG A O 1
ATOM 2633 N N . ARG A 1 346 ? 3.502 0.200 -17.650 1.00 60.69 346 ARG A N 1
ATOM 2634 C CA . ARG A 1 346 ? 4.177 -1.052 -17.329 1.00 60.69 346 ARG A CA 1
ATOM 2635 C C . ARG A 1 346 ? 5.080 -1.419 -18.497 1.00 60.69 346 ARG A C 1
ATOM 2637 O O . ARG A 1 346 ? 4.595 -1.497 -19.620 1.00 60.69 346 ARG A O 1
ATOM 2644 N N . VAL A 1 347 ? 6.366 -1.599 -18.224 1.00 56.16 347 VAL A N 1
ATOM 2645 C CA . VAL A 1 347 ? 7.376 -2.014 -19.205 1.00 56.16 347 VAL A CA 1
ATOM 2646 C C . VAL A 1 347 ? 8.084 -3.221 -18.604 1.00 56.16 347 VAL A C 1
ATOM 2648 O O . VAL A 1 347 ? 8.559 -3.140 -17.473 1.00 56.16 347 VAL A O 1
ATOM 2651 N N . ASP A 1 348 ? 8.054 -4.356 -19.304 1.00 54.25 348 ASP A N 1
ATOM 2652 C CA . ASP A 1 348 ? 8.658 -5.626 -18.868 1.00 54.25 348 ASP A CA 1
ATOM 2653 C C . ASP A 1 348 ? 8.258 -6.056 -17.442 1.00 54.25 348 ASP A C 1
ATOM 2655 O O . ASP A 1 348 ? 9.082 -6.454 -16.624 1.00 54.25 348 ASP A O 1
ATOM 2659 N N . GLY A 1 349 ? 6.970 -5.917 -17.103 1.00 52.69 349 GLY A N 1
ATOM 2660 C CA . GLY A 1 349 ? 6.438 -6.287 -15.783 1.00 52.69 349 GLY A CA 1
ATOM 2661 C C . GLY A 1 349 ? 6.731 -5.282 -14.657 1.00 52.69 349 GLY A C 1
ATOM 2662 O O . GLY A 1 349 ? 6.223 -5.441 -13.545 1.00 52.69 349 GLY A O 1
ATOM 2663 N N . VAL A 1 350 ? 7.476 -4.206 -14.930 1.00 57.38 350 VAL A N 1
ATOM 2664 C CA . VAL A 1 350 ? 7.837 -3.168 -13.953 1.00 57.38 350 VAL A CA 1
ATOM 2665 C C . VAL A 1 350 ? 6.961 -1.926 -14.138 1.00 57.38 350 VAL A C 1
ATOM 2667 O O . VAL A 1 350 ? 6.764 -1.445 -15.253 1.00 57.38 350 VAL A O 1
ATOM 2670 N N . LYS A 1 351 ? 6.425 -1.371 -13.038 1.00 64.75 351 LYS A N 1
ATOM 2671 C CA . LYS A 1 351 ? 5.748 -0.061 -13.060 1.00 64.75 351 LYS A CA 1
ATOM 2672 C C . LYS A 1 351 ? 6.777 1.042 -13.314 1.00 64.75 351 LYS A C 1
ATOM 2674 O O . LYS A 1 351 ? 7.707 1.217 -12.533 1.00 64.75 351 LYS A O 1
ATOM 2679 N N . THR A 1 352 ? 6.579 1.812 -14.373 1.00 70.94 352 THR A N 1
ATOM 2680 C CA . THR A 1 352 ? 7.467 2.888 -14.815 1.00 70.94 352 THR A CA 1
ATOM 2681 C C . THR A 1 352 ? 6.742 4.221 -14.758 1.00 70.94 352 THR A C 1
ATOM 2683 O O . THR A 1 352 ? 5.652 4.369 -15.313 1.00 70.94 352 THR A O 1
ATOM 2686 N N . LEU A 1 353 ? 7.370 5.206 -14.115 1.00 77.69 353 LEU A N 1
ATOM 2687 C CA . LEU A 1 353 ? 6.936 6.593 -14.194 1.00 77.69 353 LEU A CA 1
ATOM 2688 C C . LEU A 1 353 ? 7.482 7.233 -15.460 1.00 77.69 353 LEU A C 1
ATOM 2690 O O . LEU A 1 353 ? 8.692 7.361 -15.624 1.00 77.69 353 LEU A O 1
ATOM 2694 N N . VAL A 1 354 ? 6.582 7.680 -16.321 1.00 80.19 354 VAL A N 1
ATOM 2695 C CA . VAL A 1 354 ? 6.899 8.543 -17.449 1.00 80.19 354 VAL A CA 1
ATOM 2696 C C . VAL A 1 354 ? 6.476 9.956 -17.071 1.00 80.19 354 VAL A C 1
ATOM 2698 O O . VAL A 1 354 ? 5.292 10.229 -16.870 1.00 80.19 354 VAL A O 1
ATOM 2701 N N . VAL A 1 355 ? 7.454 10.852 -16.967 1.00 83.88 355 VAL A N 1
ATOM 2702 C CA . VAL A 1 355 ? 7.217 12.285 -16.774 1.00 83.88 355 VAL A CA 1
ATOM 2703 C C . VAL A 1 355 ? 7.296 12.952 -18.139 1.00 83.88 355 VAL A C 1
ATOM 2705 O O . VAL A 1 355 ? 8.361 13.012 -18.748 1.00 83.88 355 VAL A O 1
ATOM 2708 N N . ARG A 1 356 ? 6.158 13.429 -18.639 1.00 80.50 356 ARG A N 1
ATOM 2709 C CA . ARG A 1 356 ? 6.089 14.214 -19.872 1.00 80.50 356 ARG A CA 1
ATOM 2710 C C . ARG A 1 356 ? 6.154 15.693 -19.524 1.00 80.50 356 ARG A C 1
ATOM 2712 O O . ARG A 1 356 ? 5.340 16.187 -18.742 1.00 80.50 356 ARG A O 1
ATOM 2719 N N . VAL A 1 357 ? 7.119 16.374 -20.127 1.00 79.00 357 VAL A N 1
ATOM 2720 C CA . VAL A 1 357 ? 7.376 17.807 -19.968 1.00 79.00 357 VAL A CA 1
ATOM 2721 C C . VAL A 1 357 ? 7.369 18.473 -21.339 1.00 79.00 357 VAL A C 1
ATOM 2723 O O . VAL A 1 357 ? 7.802 17.868 -22.319 1.00 79.00 357 VAL A O 1
ATOM 2726 N N . ALA A 1 358 ? 6.877 19.709 -21.413 1.00 73.94 358 ALA A N 1
ATOM 2727 C CA . ALA A 1 358 ? 6.928 20.503 -22.637 1.00 73.94 358 ALA A CA 1
ATOM 2728 C C . ALA A 1 358 ? 8.147 21.444 -22.590 1.00 73.94 358 ALA A C 1
ATOM 2730 O O . ALA A 1 358 ? 8.270 22.206 -21.627 1.00 73.94 358 ALA A O 1
ATOM 2731 N N . PRO A 1 359 ? 9.060 21.400 -23.575 1.00 72.69 359 PRO A N 1
ATOM 2732 C CA . PRO A 1 359 ? 10.260 22.236 -23.580 1.00 72.69 359 PRO A CA 1
ATOM 2733 C C . PRO A 1 359 ? 9.938 23.721 -23.824 1.00 72.69 359 PRO A C 1
ATOM 2735 O O . PRO A 1 359 ? 9.036 24.038 -24.592 1.00 72.69 359 PRO A O 1
ATOM 2738 N N . LEU A 1 360 ? 10.704 24.629 -23.202 1.00 71.25 360 LEU A N 1
ATOM 2739 C CA . LEU A 1 360 ? 10.668 26.083 -23.471 1.00 71.25 360 LEU A CA 1
ATOM 2740 C C . LEU A 1 360 ? 11.695 26.532 -24.529 1.00 71.25 360 LEU A C 1
ATOM 2742 O O . LEU A 1 360 ? 11.708 27.693 -24.930 1.00 71.25 360 LEU A O 1
ATOM 2746 N N . ARG A 1 361 ? 12.596 25.634 -24.943 1.00 76.50 361 ARG A N 1
ATOM 2747 C CA . ARG A 1 361 ? 13.688 25.874 -25.900 1.00 76.50 361 ARG A CA 1
ATOM 2748 C C . ARG A 1 361 ? 14.017 24.586 -26.656 1.00 76.50 361 ARG A C 1
ATOM 2750 O O . ARG A 1 361 ? 13.731 23.510 -26.148 1.00 76.50 361 ARG A O 1
ATOM 2757 N N . GLU A 1 362 ? 14.654 24.685 -27.821 1.00 56.62 362 GLU A N 1
ATOM 2758 C CA . GLU A 1 362 ? 14.964 23.519 -28.671 1.00 56.62 362 GLU A CA 1
ATOM 2759 C C . GLU A 1 362 ? 15.906 22.510 -27.987 1.00 56.62 362 GLU A C 1
ATOM 2761 O O . GLU A 1 362 ? 15.656 21.308 -28.008 1.00 56.62 362 GLU A O 1
ATOM 2766 N N . ASN A 1 363 ? 16.938 22.989 -27.281 1.00 67.44 363 ASN A N 1
ATOM 2767 C CA . ASN A 1 363 ? 17.931 22.131 -26.628 1.00 67.44 363 ASN A CA 1
ATOM 2768 C C . ASN A 1 363 ? 17.684 21.995 -25.117 1.00 67.44 363 ASN A C 1
ATOM 2770 O O . ASN A 1 363 ? 18.038 22.871 -24.321 1.00 67.44 363 ASN A O 1
ATOM 2774 N N . VAL A 1 364 ? 17.099 20.863 -24.707 1.00 66.44 364 VAL A N 1
ATOM 2775 C CA . VAL A 1 364 ? 16.782 20.548 -23.297 1.00 66.44 364 VAL A CA 1
ATOM 2776 C C . VAL A 1 364 ? 17.426 19.261 -22.768 1.00 66.44 364 VAL A C 1
ATOM 2778 O O . VAL A 1 364 ? 17.150 18.891 -21.633 1.00 66.44 364 VAL A O 1
ATOM 2781 N N . GLY A 1 365 ? 18.307 18.599 -23.530 1.00 61.00 365 GLY A N 1
ATOM 2782 C CA . GLY A 1 365 ? 18.924 17.313 -23.151 1.00 61.00 365 GLY A CA 1
ATOM 2783 C C . GLY A 1 365 ? 19.540 17.312 -21.745 1.00 61.00 365 GLY A C 1
ATOM 2784 O O . GLY A 1 365 ? 19.074 16.585 -20.870 1.00 61.00 365 GLY A O 1
ATOM 2785 N N . ALA A 1 366 ? 20.473 18.231 -21.483 1.00 64.50 366 ALA A N 1
ATOM 2786 C CA . ALA A 1 366 ? 21.091 18.380 -20.162 1.00 64.50 366 ALA A CA 1
ATOM 2787 C C . ALA A 1 366 ? 20.072 18.697 -19.046 1.00 64.50 366 ALA A C 1
ATOM 2789 O O . ALA A 1 366 ? 20.221 18.248 -17.911 1.00 64.50 366 ALA A O 1
ATOM 2790 N N . ALA A 1 367 ? 19.003 19.440 -19.360 1.00 73.88 367 ALA A N 1
ATOM 2791 C CA . ALA A 1 367 ? 17.944 19.740 -18.398 1.00 73.88 367 ALA A CA 1
ATOM 2792 C C . ALA A 1 367 ? 17.049 18.521 -18.115 1.00 73.88 367 ALA A C 1
ATOM 2794 O O . ALA A 1 367 ? 16.593 18.362 -16.989 1.00 73.88 367 ALA A O 1
ATOM 2795 N N . LEU A 1 368 ? 16.817 17.640 -19.095 1.00 73.25 368 LEU A N 1
ATOM 2796 C CA . LEU A 1 368 ? 16.103 16.373 -18.895 1.00 73.25 368 LEU A CA 1
ATOM 2797 C C . LEU A 1 368 ? 16.915 15.416 -18.013 1.00 73.25 368 LEU A C 1
ATOM 2799 O O . LEU A 1 368 ? 16.345 14.750 -17.148 1.00 73.25 368 LEU A O 1
ATOM 2803 N N . VAL A 1 369 ? 18.239 15.377 -18.192 1.00 66.94 369 VAL A N 1
ATOM 2804 C CA . VAL A 1 369 ? 19.148 14.603 -17.331 1.00 66.94 369 VAL A CA 1
ATOM 2805 C C . VAL A 1 369 ? 19.130 15.141 -15.906 1.00 66.94 369 VAL A C 1
ATOM 2807 O O . VAL A 1 369 ? 18.902 14.380 -14.969 1.00 66.94 369 VAL A O 1
ATOM 2810 N N . GLU A 1 370 ? 19.293 16.452 -15.726 1.00 78.06 370 GLU A N 1
ATOM 2811 C CA . GLU A 1 370 ? 19.248 17.054 -14.392 1.00 78.06 370 GLU A CA 1
ATOM 2812 C C . GLU A 1 370 ? 17.867 16.885 -13.737 1.00 78.06 370 GLU A C 1
ATOM 2814 O O . GLU A 1 370 ? 17.790 16.597 -12.544 1.00 78.06 370 GLU A O 1
ATOM 2819 N N . LEU A 1 371 ? 16.769 16.983 -14.499 1.00 83.94 371 LEU A N 1
ATOM 2820 C CA . LEU A 1 371 ? 15.422 16.672 -14.009 1.00 83.94 371 LEU A CA 1
ATOM 2821 C C . LEU A 1 371 ? 15.338 15.237 -13.492 1.00 83.94 371 LEU A C 1
ATOM 2823 O O . LEU A 1 371 ? 14.827 15.001 -12.397 1.00 83.94 371 LEU A O 1
ATOM 2827 N N . ARG A 1 372 ? 15.854 14.276 -14.263 1.00 79.38 372 ARG A N 1
ATOM 2828 C CA . ARG A 1 372 ? 15.901 12.871 -13.854 1.00 79.38 372 ARG A CA 1
ATOM 2829 C C . ARG A 1 372 ? 16.681 12.715 -12.552 1.00 79.38 372 ARG A C 1
ATOM 2831 O O . ARG A 1 372 ? 16.177 12.081 -11.631 1.00 79.38 372 ARG A O 1
ATOM 2838 N N . GLU A 1 373 ? 17.863 13.310 -12.442 1.00 76.25 373 GLU A N 1
ATOM 2839 C CA . GLU A 1 373 ? 18.689 13.208 -11.235 1.00 76.25 373 GLU A CA 1
ATOM 2840 C C . GLU A 1 373 ? 18.050 13.898 -10.021 1.00 76.25 373 GLU A C 1
ATOM 2842 O O . GLU A 1 373 ? 18.111 13.373 -8.909 1.00 76.25 373 GLU A O 1
ATOM 2847 N N . ARG A 1 374 ? 17.348 15.019 -10.210 1.00 85.25 374 ARG A N 1
ATOM 2848 C CA . ARG A 1 374 ? 16.533 15.653 -9.160 1.00 85.25 374 ARG A CA 1
ATOM 2849 C C . ARG A 1 374 ? 15.420 14.743 -8.671 1.00 85.25 374 ARG A C 1
ATOM 2851 O O . ARG A 1 374 ? 15.285 14.541 -7.465 1.00 85.25 374 ARG A O 1
ATOM 2858 N N . LEU A 1 375 ? 14.673 14.141 -9.595 1.00 82.75 375 LEU A N 1
ATOM 2859 C CA . LEU A 1 375 ? 13.625 13.183 -9.260 1.00 82.75 375 LEU A CA 1
ATOM 2860 C C . LEU A 1 375 ? 14.199 11.940 -8.570 1.00 82.75 375 LEU A C 1
ATOM 2862 O O . LEU A 1 375 ? 13.588 11.460 -7.623 1.00 82.75 375 LEU A O 1
ATOM 2866 N N . ARG A 1 376 ? 15.391 11.458 -8.949 1.00 77.75 376 ARG A N 1
ATOM 2867 C CA . ARG A 1 376 ? 16.086 10.376 -8.226 1.00 77.75 376 ARG A CA 1
ATOM 2868 C C . ARG A 1 376 ? 16.491 10.789 -6.820 1.00 77.75 376 ARG A C 1
ATOM 2870 O O . ARG A 1 376 ? 16.277 10.027 -5.892 1.00 77.75 376 ARG A O 1
ATOM 2877 N N . ARG A 1 377 ? 17.057 11.983 -6.630 1.00 78.25 377 ARG A N 1
ATOM 2878 C CA . ARG A 1 377 ? 17.431 12.470 -5.291 1.00 78.25 377 ARG A CA 1
ATOM 2879 C C . ARG A 1 377 ? 16.210 12.632 -4.390 1.00 78.25 377 ARG A C 1
ATOM 2881 O O . ARG A 1 377 ? 16.279 12.288 -3.214 1.00 78.25 377 ARG A O 1
ATOM 2888 N N . ARG A 1 378 ? 15.096 13.120 -4.943 1.00 77.12 378 ARG A N 1
ATOM 2889 C CA . ARG A 1 378 ? 13.823 13.272 -4.225 1.00 77.12 378 ARG A CA 1
ATOM 2890 C C . ARG A 1 378 ? 13.149 11.927 -3.944 1.00 77.12 378 ARG A C 1
ATOM 2892 O O . ARG A 1 378 ? 12.592 11.731 -2.869 1.00 77.12 378 ARG A O 1
ATOM 2899 N N . TYR A 1 379 ? 13.237 10.995 -4.889 1.00 74.94 379 TYR A N 1
ATOM 2900 C CA . TYR A 1 379 ? 12.660 9.656 -4.816 1.00 74.94 379 TYR A CA 1
ATOM 2901 C C . TYR A 1 379 ? 13.761 8.586 -4.948 1.00 74.94 379 TYR A C 1
ATOM 2903 O O . TYR A 1 379 ? 13.784 7.850 -5.937 1.00 74.94 379 TYR A O 1
ATOM 2911 N N . PRO A 1 380 ? 14.661 8.445 -3.952 1.00 64.62 380 PRO A N 1
ATOM 2912 C CA . PRO A 1 380 ? 15.876 7.617 -4.047 1.00 64.62 380 PRO A CA 1
ATOM 2913 C C . PRO A 1 380 ? 15.611 6.123 -4.242 1.00 64.62 380 PRO A C 1
ATOM 2915 O O . PRO A 1 380 ? 16.529 5.363 -4.538 1.00 64.62 380 PRO A O 1
ATOM 2918 N N . LYS A 1 381 ? 14.356 5.694 -4.084 1.00 64.19 381 LYS A N 1
ATOM 2919 C CA . LYS A 1 381 ? 13.921 4.309 -4.284 1.00 64.19 381 LYS A CA 1
ATOM 2920 C C . LYS A 1 381 ? 13.293 4.053 -5.656 1.00 64.19 381 LYS A C 1
ATOM 2922 O O . LYS A 1 381 ? 12.939 2.910 -5.938 1.00 64.19 381 LYS A O 1
ATOM 2927 N N . LEU A 1 382 ? 13.158 5.075 -6.509 1.00 67.81 382 LEU A N 1
ATOM 2928 C CA . LEU A 1 382 ? 12.935 4.860 -7.937 1.00 67.81 382 LEU A CA 1
ATOM 2929 C C . LEU A 1 382 ? 14.217 4.263 -8.527 1.00 67.81 382 LEU A C 1
ATOM 2931 O O . LEU A 1 382 ? 15.283 4.876 -8.476 1.00 67.81 382 LEU A O 1
ATOM 2935 N N . GLY A 1 383 ? 14.107 3.039 -9.045 1.00 61.44 383 GLY A N 1
ATOM 2936 C CA . GLY A 1 383 ? 15.198 2.377 -9.754 1.00 61.44 383 GLY A CA 1
ATOM 2937 C C . GLY A 1 383 ? 15.511 3.050 -11.091 1.00 61.44 383 GLY A C 1
ATOM 2938 O O . GLY A 1 383 ? 14.851 4.006 -11.504 1.00 61.44 383 GLY A O 1
ATOM 2939 N N . ASP A 1 384 ? 16.518 2.533 -11.789 1.00 58.34 384 ASP A N 1
ATOM 2940 C CA . ASP A 1 384 ? 16.779 2.948 -13.165 1.00 58.34 384 ASP A CA 1
ATOM 2941 C C . ASP A 1 384 ? 15.561 2.665 -14.069 1.00 58.34 384 ASP A C 1
ATOM 2943 O O . ASP A 1 384 ? 14.810 1.716 -13.815 1.00 58.34 384 ASP A O 1
ATOM 2947 N N . PRO A 1 385 ? 15.328 3.487 -15.112 1.00 56.84 385 PRO A N 1
ATOM 2948 C CA . PRO A 1 385 ? 14.263 3.238 -16.070 1.00 56.84 385 PRO A CA 1
ATOM 2949 C C . PRO A 1 385 ? 14.411 1.841 -16.705 1.00 56.84 385 PRO A C 1
ATOM 2951 O O . PRO A 1 385 ? 15.524 1.317 -16.812 1.00 56.84 385 PRO A O 1
ATOM 2954 N N . PRO A 1 386 ? 13.298 1.233 -17.147 1.00 44.88 386 PRO A N 1
ATOM 2955 C CA . PRO A 1 386 ? 13.314 -0.068 -17.811 1.00 44.88 386 PRO A CA 1
ATOM 2956 C C . PRO A 1 386 ? 14.224 -0.037 -19.049 1.00 44.88 386 PRO A C 1
ATOM 2958 O O . PRO A 1 386 ? 14.038 0.772 -19.962 1.00 44.88 386 PRO A O 1
ATOM 2961 N N . GLY A 1 387 ? 15.220 -0.923 -19.036 1.00 53.31 387 GLY A N 1
ATOM 2962 C CA . GLY A 1 387 ? 16.370 -0.983 -19.946 1.00 53.31 387 GLY A CA 1
ATOM 2963 C C . GLY A 1 387 ? 17.614 -1.561 -19.250 1.00 53.31 387 GLY A C 1
ATOM 2964 O O . GLY A 1 387 ? 18.500 -2.124 -19.888 1.00 53.31 387 GLY A O 1
ATOM 2965 N N . GLY A 1 388 ? 17.668 -1.483 -17.918 1.00 57.97 388 GLY A N 1
ATOM 2966 C CA . GLY A 1 388 ? 18.695 -2.163 -17.133 1.00 57.97 388 GLY A CA 1
ATOM 2967 C C . GLY A 1 388 ? 20.099 -1.560 -17.289 1.00 57.97 388 GLY A C 1
ATOM 2968 O O . GLY A 1 388 ? 20.298 -0.555 -17.975 1.00 57.97 388 GLY A O 1
ATOM 2969 N N . PRO A 1 389 ? 21.105 -2.160 -16.638 1.00 61.72 389 PRO A N 1
ATOM 2970 C CA . PRO A 1 389 ? 22.463 -1.625 -16.592 1.00 61.72 389 PRO A CA 1
ATOM 2971 C C . PRO A 1 389 ? 23.166 -1.577 -17.963 1.00 61.72 389 PRO A C 1
ATOM 2973 O O . PRO A 1 389 ? 24.222 -0.970 -18.069 1.00 61.72 389 PRO A O 1
ATOM 2976 N N . MET A 1 390 ? 22.599 -2.154 -19.026 1.00 71.06 390 MET A N 1
ATOM 2977 C CA . MET A 1 390 ? 23.183 -2.190 -20.376 1.00 71.06 390 MET A CA 1
ATOM 2978 C C . MET A 1 390 ? 22.559 -1.182 -21.360 1.00 71.06 390 MET A C 1
ATOM 2980 O O . MET A 1 390 ? 22.739 -1.315 -22.570 1.00 71.06 390 MET A O 1
ATOM 2984 N N . SER A 1 391 ? 21.821 -0.182 -20.869 1.00 76.94 391 SER A N 1
ATOM 2985 C CA . SER A 1 391 ? 21.137 0.801 -21.721 1.00 76.94 391 SER A CA 1
ATOM 2986 C C . SER A 1 391 ? 21.754 2.202 -21.643 1.00 76.94 391 SER A C 1
ATOM 2988 O O . SER A 1 391 ? 21.700 2.820 -20.576 1.00 76.94 391 SER A O 1
ATOM 2990 N N . PRO A 1 392 ? 22.319 2.743 -22.737 1.00 81.25 392 PRO A N 1
ATOM 2991 C CA . PRO A 1 392 ? 22.652 4.158 -22.846 1.00 81.25 392 PRO A CA 1
ATOM 2992 C C . PRO A 1 392 ? 21.465 5.029 -23.288 1.00 81.25 392 PRO A C 1
ATOM 2994 O O . PRO A 1 392 ? 20.523 4.574 -23.939 1.00 81.25 392 PRO A O 1
ATOM 2997 N N . VAL A 1 393 ? 21.547 6.319 -22.958 1.00 82.50 393 VAL A N 1
ATOM 2998 C CA . VAL A 1 393 ? 20.665 7.367 -23.489 1.00 82.50 393 VAL A CA 1
ATOM 2999 C C . VAL A 1 393 ? 21.431 8.153 -24.545 1.00 82.50 393 VAL A C 1
ATOM 3001 O O . VAL A 1 393 ? 22.493 8.705 -24.259 1.00 82.50 393 VAL A O 1
ATOM 3004 N N . LEU A 1 394 ? 20.875 8.211 -25.748 1.00 86.56 394 LEU A N 1
ATOM 3005 C CA . LEU A 1 394 ? 21.387 8.934 -26.902 1.00 86.56 394 LEU A CA 1
ATOM 3006 C C . LEU A 1 394 ? 20.642 10.264 -27.047 1.00 86.56 394 LEU A C 1
ATOM 3008 O O . LEU A 1 394 ? 19.417 10.269 -27.123 1.00 86.56 394 LEU A O 1
ATOM 3012 N N . ARG A 1 395 ? 21.356 11.387 -27.123 1.00 85.62 395 ARG A N 1
ATOM 3013 C CA . ARG A 1 395 ? 20.797 12.656 -27.596 1.00 85.62 395 ARG A CA 1
ATOM 3014 C C . ARG A 1 395 ? 20.852 12.679 -29.111 1.00 85.62 395 ARG A C 1
ATOM 3016 O O . ARG A 1 395 ? 21.944 12.659 -29.672 1.00 85.62 395 ARG A O 1
ATOM 3023 N N . VAL A 1 396 ? 19.690 12.685 -29.754 1.00 90.31 396 VAL A N 1
ATOM 3024 C CA . VAL A 1 396 ? 19.607 12.658 -31.215 1.00 90.31 396 VAL A CA 1
ATOM 3025 C C . VAL A 1 396 ? 19.980 14.032 -31.757 1.00 90.31 396 VAL A C 1
ATOM 3027 O O . VAL A 1 396 ? 19.421 15.041 -31.335 1.00 90.31 396 VAL A O 1
ATOM 3030 N N . GLU A 1 397 ? 20.947 14.059 -32.669 1.00 93.69 397 GLU A N 1
ATOM 3031 C CA . GLU A 1 397 ? 21.432 15.282 -33.323 1.00 93.69 397 GLU A CA 1
ATOM 3032 C C . GLU A 1 397 ? 20.900 15.389 -34.751 1.00 93.69 397 GLU A C 1
ATOM 3034 O O . GLU A 1 397 ? 20.641 16.483 -35.242 1.00 93.69 397 GLU A O 1
ATOM 3039 N N . ALA A 1 398 ? 20.710 14.247 -35.414 1.00 93.88 398 ALA A N 1
ATOM 3040 C CA . ALA A 1 398 ? 20.095 14.167 -36.727 1.00 93.88 398 ALA A CA 1
ATOM 3041 C C . ALA A 1 398 ? 19.270 12.884 -36.841 1.00 93.88 398 ALA A C 1
ATOM 3043 O O . ALA A 1 398 ? 19.724 11.813 -36.432 1.00 93.88 398 ALA A O 1
ATOM 3044 N N . CYS A 1 399 ? 18.078 13.001 -37.423 1.00 94.19 399 CYS A N 1
ATOM 3045 C CA . CYS A 1 399 ? 17.248 11.871 -37.819 1.00 94.19 399 CYS A CA 1
ATOM 3046 C C . CYS A 1 399 ? 16.649 12.145 -39.204 1.00 94.19 399 CYS A C 1
ATOM 3048 O O . CYS A 1 399 ? 15.976 13.160 -39.395 1.00 94.19 399 CYS A O 1
ATOM 3050 N N . GLY A 1 400 ? 16.907 11.256 -40.159 1.00 90.31 400 GLY A N 1
ATOM 3051 C CA . GLY A 1 400 ? 16.293 11.248 -41.481 1.00 90.31 400 GLY A CA 1
ATOM 3052 C C . GLY A 1 400 ? 14.834 10.792 -41.441 1.00 90.31 400 GLY A C 1
ATOM 3053 O O . GLY A 1 400 ? 14.356 10.247 -40.443 1.00 90.31 400 GLY A O 1
ATOM 3054 N N . VAL A 1 401 ? 14.121 11.055 -42.538 1.00 89.50 401 VAL A N 1
ATOM 3055 C CA . VAL A 1 401 ? 12.781 10.521 -42.807 1.00 89.50 401 VAL A CA 1
ATOM 3056 C C . VAL A 1 401 ? 12.925 9.514 -43.936 1.00 89.50 401 VAL A C 1
ATOM 3058 O O . VAL A 1 401 ? 13.174 9.903 -45.080 1.00 89.50 401 VAL A O 1
ATOM 3061 N N . CYS A 1 402 ? 12.712 8.238 -43.633 1.00 89.56 402 CYS A N 1
ATOM 3062 C CA . CYS A 1 402 ? 12.822 7.195 -44.638 1.00 89.56 402 CYS A CA 1
ATOM 3063 C C . CYS A 1 402 ? 11.568 7.141 -45.525 1.00 89.56 402 CYS A C 1
ATOM 3065 O O . CYS A 1 402 ? 10.460 7.523 -45.128 1.00 89.56 402 CYS A O 1
ATOM 3067 N N . GLY A 1 403 ? 11.692 6.561 -46.721 1.00 87.69 403 GLY A N 1
ATOM 3068 C CA . GLY A 1 403 ? 10.538 6.258 -47.572 1.00 87.69 403 GLY A CA 1
ATOM 3069 C C . GLY A 1 403 ? 9.512 5.334 -46.897 1.00 87.69 403 GLY A C 1
ATOM 3070 O O . GLY A 1 403 ? 8.309 5.474 -47.132 1.00 87.69 403 GLY A O 1
ATOM 3071 N N . SER A 1 404 ? 9.958 4.428 -46.020 1.00 85.94 404 SER A N 1
ATOM 3072 C CA . SER A 1 404 ? 9.074 3.554 -45.238 1.00 85.94 404 SER A CA 1
ATOM 3073 C C . SER A 1 404 ? 8.268 4.326 -44.186 1.00 85.94 404 SER A C 1
ATOM 3075 O O . SER A 1 404 ? 7.084 4.031 -44.027 1.00 85.94 404 SER A O 1
ATOM 3077 N N . ASP A 1 405 ? 8.828 5.374 -43.565 1.00 88.94 405 ASP A N 1
ATOM 3078 C CA . ASP A 1 405 ? 8.104 6.241 -42.622 1.00 88.94 405 ASP A CA 1
ATOM 3079 C C . ASP A 1 405 ? 6.887 6.890 -43.300 1.00 88.94 405 ASP A C 1
ATOM 3081 O O . ASP A 1 405 ? 5.778 6.879 -42.759 1.00 88.94 405 ASP A O 1
ATOM 3085 N N . LEU A 1 406 ? 7.056 7.379 -44.535 1.00 90.00 406 LEU A N 1
ATOM 3086 C CA . LEU A 1 406 ? 5.953 7.916 -45.342 1.00 90.00 406 LEU A CA 1
ATOM 3087 C C . LEU A 1 406 ? 4.902 6.845 -45.667 1.00 90.00 406 LEU A C 1
ATOM 3089 O O . LEU A 1 406 ? 3.699 7.125 -45.669 1.00 90.00 406 LEU A O 1
ATOM 3093 N N . GLY A 1 407 ? 5.347 5.612 -45.919 1.00 87.62 407 GLY A N 1
ATOM 3094 C CA . GLY A 1 407 ? 4.478 4.454 -46.098 1.00 87.62 407 GLY A CA 1
ATOM 3095 C C . GLY A 1 407 ? 3.633 4.168 -44.855 1.00 87.62 407 GLY A C 1
ATOM 3096 O O . GLY A 1 407 ? 2.411 4.050 -44.966 1.00 87.62 407 GLY A O 1
ATOM 3097 N N . TYR A 1 408 ? 4.253 4.125 -43.673 1.00 89.12 408 TYR A N 1
ATOM 3098 C CA . TYR A 1 408 ? 3.557 3.903 -42.403 1.00 89.12 408 TYR A CA 1
ATOM 3099 C C . TYR A 1 408 ? 2.550 5.013 -42.109 1.00 89.12 408 TYR A C 1
ATOM 3101 O O . TYR A 1 408 ? 1.414 4.714 -41.746 1.00 89.12 408 TYR A O 1
ATOM 3109 N N . ILE A 1 409 ? 2.916 6.280 -42.337 1.00 86.06 409 ILE A N 1
ATOM 3110 C CA . ILE A 1 409 ? 2.004 7.424 -42.179 1.00 86.06 409 ILE A CA 1
ATOM 3111 C C . ILE A 1 409 ? 0.778 7.261 -43.081 1.00 86.06 409 ILE A C 1
ATOM 3113 O O . ILE A 1 409 ? -0.354 7.417 -42.625 1.00 86.06 409 ILE A O 1
ATOM 3117 N N . ARG A 1 410 ? 0.983 6.906 -44.355 1.00 88.38 410 ARG A N 1
ATOM 3118 C CA . ARG A 1 410 ? -0.111 6.725 -45.318 1.00 88.38 410 ARG A CA 1
ATOM 3119 C C . ARG A 1 410 ? -1.033 5.561 -44.953 1.00 88.38 410 ARG A C 1
ATOM 3121 O O . ARG A 1 410 ? -2.236 5.650 -45.186 1.00 88.38 410 ARG A O 1
ATOM 3128 N N . MET A 1 411 ? -0.476 4.472 -44.430 1.00 87.88 411 MET A N 1
ATOM 3129 C CA . MET A 1 411 ? -1.232 3.279 -44.039 1.00 87.88 411 MET A CA 1
ATOM 3130 C C . MET A 1 411 ? -1.852 3.390 -42.638 1.00 87.88 411 MET A C 1
ATOM 3132 O O . MET A 1 411 ? -2.754 2.622 -42.316 1.00 87.88 411 MET A O 1
ATOM 3136 N N . GLY A 1 412 ? -1.406 4.344 -41.817 1.00 84.12 412 GLY A N 1
ATOM 3137 C CA . GLY A 1 412 ? -1.801 4.473 -40.412 1.00 84.12 412 GLY A CA 1
ATOM 3138 C C . GLY A 1 412 ? -1.080 3.500 -39.469 1.00 84.12 412 GLY A C 1
ATOM 3139 O O . GLY A 1 412 ? -1.551 3.290 -38.354 1.00 84.12 412 GLY A O 1
ATOM 3140 N N . GLY A 1 413 ? 0.031 2.907 -39.915 1.00 84.62 413 GLY A N 1
ATOM 3141 C CA . GLY A 1 413 ? 0.809 1.895 -39.203 1.00 84.62 413 GLY A CA 1
ATOM 3142 C C . GLY A 1 413 ? 1.427 0.857 -40.148 1.00 84.62 413 GLY A C 1
ATOM 3143 O O . GLY A 1 413 ? 1.217 0.894 -41.360 1.00 84.62 413 GLY A O 1
ATOM 3144 N N . LEU A 1 414 ? 2.171 -0.103 -39.590 1.00 82.31 414 LEU A N 1
ATOM 3145 C CA . LEU A 1 414 ? 2.840 -1.180 -40.343 1.00 82.31 414 LEU A CA 1
ATOM 3146 C C . LEU A 1 414 ? 1.877 -2.118 -41.083 1.00 82.31 414 LEU A C 1
ATOM 3148 O O . LEU A 1 414 ? 2.190 -2.595 -42.168 1.00 82.31 414 LEU A O 1
ATOM 3152 N N . ALA A 1 415 ? 0.710 -2.379 -40.491 1.00 83.50 415 ALA A N 1
ATOM 3153 C CA . ALA A 1 415 ? -0.305 -3.299 -41.013 1.00 83.50 415 ALA A CA 1
ATOM 3154 C C . ALA A 1 415 ? -1.675 -2.619 -41.205 1.00 83.50 415 ALA A C 1
ATOM 3156 O O . ALA A 1 415 ? -2.703 -3.292 -41.268 1.00 83.50 415 ALA A O 1
ATOM 3157 N N . GLY A 1 416 ? -1.692 -1.285 -41.276 1.00 85.12 416 GLY A N 1
ATOM 3158 C CA . GLY A 1 416 ? -2.908 -0.474 -41.315 1.00 85.12 416 GLY A CA 1
ATOM 3159 C C . GLY A 1 416 ? -3.123 0.365 -40.046 1.00 85.12 416 GLY A C 1
ATOM 3160 O O . GLY A 1 416 ? -2.254 0.382 -39.173 1.00 85.12 416 GLY A O 1
ATOM 3161 N N . PRO A 1 417 ? -4.278 1.052 -39.933 1.00 87.12 417 PRO A N 1
ATOM 3162 C CA . PRO A 1 417 ? -4.559 1.997 -38.854 1.00 87.12 417 PRO A CA 1
ATOM 3163 C C . PRO A 1 417 ? -4.534 1.368 -37.455 1.00 87.12 417 PRO A C 1
ATOM 3165 O O . PRO A 1 417 ? -5.266 0.415 -37.178 1.00 87.12 417 PRO A O 1
ATOM 3168 N N . THR A 1 418 ? -3.751 1.949 -36.545 1.00 75.88 418 THR A N 1
ATOM 3169 C CA . THR A 1 418 ? -3.667 1.543 -35.131 1.00 75.88 418 THR A CA 1
ATOM 3170 C C . THR A 1 418 ? -4.315 2.563 -34.190 1.00 75.88 418 THR A C 1
ATOM 3172 O O . THR A 1 418 ? -4.511 3.727 -34.533 1.00 75.88 418 THR A O 1
ATOM 3175 N N . ARG A 1 419 ? -4.671 2.130 -32.968 1.00 74.44 419 ARG A N 1
ATOM 3176 C CA . ARG A 1 419 ? -5.177 3.032 -31.908 1.00 74.44 419 ARG A CA 1
ATOM 3177 C C . ARG A 1 419 ? -4.069 3.792 -31.177 1.00 74.44 419 ARG A C 1
ATOM 3179 O O . ARG A 1 419 ? -4.330 4.855 -30.630 1.00 74.44 419 ARG A O 1
ATOM 3186 N N . GLU A 1 420 ? -2.862 3.236 -31.154 1.00 72.81 420 GLU A N 1
ATOM 3187 C CA . GLU A 1 420 ? -1.685 3.852 -30.542 1.00 72.81 420 GLU A CA 1
ATOM 3188 C C . GLU A 1 420 ? -0.806 4.488 -31.629 1.00 72.81 420 GLU A C 1
ATOM 3190 O O . GLU A 1 420 ? -0.683 3.897 -32.710 1.00 72.81 420 GLU A O 1
ATOM 3195 N N . PRO A 1 421 ? -0.182 5.653 -31.370 1.00 76.00 421 PRO A N 1
ATOM 3196 C CA . PRO A 1 421 ? 0.779 6.249 -32.291 1.00 76.00 421 PRO A CA 1
ATOM 3197 C C . PRO A 1 421 ? 1.967 5.314 -32.536 1.00 76.00 421 PRO A C 1
ATOM 3199 O O . PRO A 1 421 ? 2.535 4.771 -31.588 1.00 76.00 421 PRO A O 1
ATOM 3202 N N . MET A 1 422 ? 2.367 5.168 -33.799 1.00 81.75 422 MET A N 1
ATOM 3203 C CA . MET A 1 422 ? 3.553 4.410 -34.192 1.00 81.75 422 MET A CA 1
ATOM 3204 C C . MET A 1 422 ? 4.793 5.319 -34.167 1.00 81.75 422 MET A C 1
ATOM 3206 O O . MET A 1 422 ? 4.798 6.341 -34.856 1.00 81.75 422 MET A O 1
ATOM 3210 N N . PRO A 1 423 ? 5.844 4.978 -33.403 1.00 86.12 423 PRO A N 1
ATOM 3211 C CA . PRO A 1 423 ? 7.115 5.694 -33.448 1.00 86.12 423 PRO A CA 1
ATOM 3212 C C . PRO A 1 423 ? 7.807 5.567 -34.814 1.00 86.12 423 PRO A C 1
ATOM 3214 O O . PRO A 1 423 ? 7.801 4.498 -35.426 1.00 86.12 423 PRO A O 1
ATOM 3217 N N . LEU A 1 424 ? 8.422 6.659 -35.272 1.00 89.69 424 LEU A N 1
ATOM 3218 C CA . LEU A 1 424 ? 9.119 6.770 -36.559 1.00 89.69 424 LEU A CA 1
ATOM 3219 C C . LEU A 1 424 ? 10.563 7.256 -36.363 1.00 89.69 424 LEU A C 1
ATOM 3221 O O . LEU A 1 424 ? 10.931 7.685 -35.264 1.00 89.69 424 LEU A O 1
ATOM 3225 N N . GLY A 1 425 ? 11.349 7.226 -37.440 1.00 90.00 425 GLY A N 1
ATOM 3226 C CA . GLY A 1 425 ? 12.729 7.706 -37.451 1.00 90.00 425 GLY A CA 1
ATOM 3227 C C . GLY A 1 425 ? 13.707 6.610 -37.042 1.00 90.00 425 GLY A C 1
ATOM 3228 O O . GLY A 1 425 ? 14.025 6.455 -35.867 1.00 90.00 425 GLY A O 1
ATOM 3229 N N . HIS A 1 426 ? 14.150 5.822 -38.015 1.00 89.38 426 HIS A N 1
ATOM 3230 C CA . HIS A 1 426 ? 15.157 4.766 -37.842 1.00 89.38 426 HIS A CA 1
ATOM 3231 C C . HIS A 1 426 ? 16.522 5.143 -38.438 1.00 89.38 426 HIS A C 1
ATOM 3233 O O . HIS A 1 426 ? 17.500 4.436 -38.229 1.00 89.38 426 HIS A O 1
ATOM 3239 N N . GLU A 1 427 ? 16.604 6.288 -39.114 1.00 91.25 427 GLU A N 1
ATOM 3240 C CA . GLU A 1 427 ? 17.819 6.811 -39.737 1.00 91.25 427 GLU A CA 1
ATOM 3241 C C . GLU A 1 427 ? 18.425 7.891 -38.830 1.00 91.25 427 GLU A C 1
ATOM 3243 O O . GLU A 1 427 ? 18.160 9.071 -39.041 1.00 91.25 427 GLU A O 1
ATOM 3248 N N . LEU A 1 428 ? 19.164 7.542 -37.767 1.00 93.06 428 LEU A N 1
ATOM 3249 C CA . LEU A 1 428 ? 19.608 8.548 -36.786 1.00 93.06 428 LEU A CA 1
ATOM 3250 C C . LEU A 1 428 ? 21.055 8.442 -36.296 1.00 93.06 428 LEU A C 1
ATOM 3252 O O . LEU A 1 428 ? 21.660 7.372 -36.211 1.00 93.06 428 LEU A O 1
ATOM 3256 N N . ALA A 1 429 ? 21.572 9.599 -35.885 1.00 94.94 429 ALA A N 1
ATOM 3257 C CA . ALA A 1 429 ? 22.861 9.763 -35.232 1.00 94.94 429 ALA A CA 1
ATOM 3258 C C . ALA A 1 429 ? 22.783 10.794 -34.097 1.00 94.94 429 ALA A C 1
ATOM 3260 O O . ALA A 1 429 ? 21.934 11.691 -34.083 1.00 94.94 429 ALA A O 1
ATOM 3261 N N . GLY A 1 430 ? 23.685 10.674 -33.126 1.00 94.31 430 GLY A N 1
ATOM 3262 C CA . GLY A 1 430 ? 23.644 11.512 -31.938 1.00 94.31 430 GLY A CA 1
ATOM 3263 C C . GLY A 1 430 ? 24.865 11.414 -31.034 1.00 94.31 430 GLY A C 1
ATOM 3264 O O . GLY A 1 430 ? 25.904 10.869 -31.405 1.00 94.31 430 GLY A O 1
ATOM 3265 N N . VAL A 1 431 ? 24.724 11.950 -29.825 1.00 91.75 431 VAL A N 1
ATOM 3266 C CA . VAL A 1 431 ? 25.753 11.943 -28.777 1.00 91.75 431 VAL A CA 1
ATOM 3267 C C . VAL A 1 431 ? 25.271 11.143 -27.573 1.00 91.75 431 VAL A C 1
ATOM 3269 O O . VAL A 1 431 ? 24.154 11.344 -27.101 1.00 91.75 431 VAL A O 1
ATOM 3272 N N . ILE A 1 432 ? 26.108 10.248 -27.050 1.00 87.81 432 ILE A N 1
ATOM 3273 C CA . ILE A 1 432 ? 25.824 9.530 -25.807 1.00 87.81 432 ILE A CA 1
ATOM 3274 C C . ILE A 1 432 ? 25.724 10.542 -24.669 1.00 87.81 432 ILE A C 1
ATOM 3276 O O . ILE A 1 432 ? 26.690 11.221 -24.334 1.00 87.81 432 ILE A O 1
ATOM 3280 N N . GLU A 1 433 ? 24.556 10.623 -24.051 1.00 77.06 433 GLU A N 1
ATOM 3281 C CA . GLU A 1 433 ? 24.297 11.522 -22.929 1.00 77.06 433 GLU A CA 1
ATOM 3282 C C . GLU A 1 433 ? 24.617 10.824 -21.599 1.00 77.06 433 GLU A C 1
ATOM 3284 O O . GLU A 1 433 ? 25.212 11.401 -20.693 1.00 77.06 433 GLU A O 1
ATOM 3289 N N . SER A 1 434 ? 24.243 9.548 -21.477 1.00 71.12 434 SER A N 1
ATOM 3290 C CA . SER A 1 434 ? 24.542 8.723 -20.302 1.00 71.12 434 SER A CA 1
ATOM 3291 C C . SER A 1 434 ? 24.626 7.247 -20.670 1.00 71.12 434 SER A C 1
ATOM 3293 O O . SER A 1 434 ? 24.074 6.818 -21.684 1.00 71.12 434 SER A O 1
ATOM 3295 N N . VAL A 1 435 ? 25.302 6.463 -19.831 1.00 79.94 435 VAL A N 1
ATOM 3296 C CA . VAL A 1 435 ? 25.471 5.020 -20.017 1.00 79.94 435 VAL A CA 1
ATOM 3297 C C . VAL A 1 435 ? 25.017 4.265 -18.771 1.00 79.94 435 VAL A C 1
ATOM 3299 O O . VAL A 1 435 ? 25.227 4.725 -17.647 1.00 79.94 435 VAL A O 1
ATOM 3302 N N . GLY A 1 436 ? 24.376 3.113 -18.965 1.00 70.44 436 GLY A N 1
ATOM 3303 C CA . GLY A 1 436 ? 24.097 2.181 -17.877 1.00 70.44 436 GLY A CA 1
ATOM 3304 C C . GLY A 1 436 ? 25.388 1.585 -17.297 1.00 70.44 436 GLY A C 1
ATOM 3305 O O . GLY A 1 436 ? 26.424 1.549 -17.958 1.00 70.44 436 GLY A O 1
ATOM 3306 N N . SER A 1 437 ? 25.335 1.093 -16.057 1.00 68.19 437 SER A N 1
ATOM 3307 C CA . SER A 1 437 ? 26.513 0.635 -15.296 1.00 68.19 437 SER A CA 1
ATOM 3308 C C . SER A 1 437 ? 27.248 -0.593 -15.859 1.00 68.19 437 SER A C 1
ATOM 3310 O O . SER A 1 437 ? 28.360 -0.882 -15.426 1.00 68.19 437 SER A O 1
ATOM 3312 N N . GLN A 1 438 ? 26.651 -1.314 -16.806 1.00 71.62 438 GLN A N 1
ATOM 3313 C CA . GLN A 1 438 ? 27.230 -2.455 -17.528 1.00 71.62 438 GLN A CA 1
ATOM 3314 C C . GLN A 1 438 ? 27.439 -2.160 -19.023 1.00 71.62 438 GLN A C 1
ATOM 3316 O O . GLN A 1 438 ? 27.790 -3.055 -19.793 1.00 71.62 438 GLN A O 1
ATOM 3321 N N . VAL A 1 439 ? 27.246 -0.915 -19.464 1.00 75.62 439 VAL A N 1
ATOM 3322 C CA . VAL A 1 439 ? 27.636 -0.505 -20.813 1.00 75.62 439 VAL A CA 1
ATOM 3323 C C . VAL A 1 439 ? 29.158 -0.380 -20.861 1.00 75.62 439 VAL A C 1
ATOM 3325 O O . VAL A 1 439 ? 29.758 0.402 -20.128 1.00 75.62 439 VAL A O 1
ATOM 3328 N N . THR A 1 440 ? 29.793 -1.150 -21.737 1.00 78.69 440 THR A N 1
ATOM 3329 C CA . THR A 1 440 ? 31.228 -1.083 -22.024 1.00 78.69 440 THR A CA 1
ATOM 3330 C C . THR A 1 440 ? 31.463 -0.481 -23.411 1.00 78.69 440 THR A C 1
ATOM 3332 O O . THR A 1 440 ? 30.589 -0.520 -24.275 1.00 78.69 440 THR A O 1
ATOM 3335 N N . GLY A 1 441 ? 32.636 0.124 -23.625 1.00 81.25 441 GLY A N 1
ATOM 3336 C CA . GLY A 1 441 ? 33.048 0.665 -24.930 1.00 81.25 441 GLY A CA 1
ATOM 3337 C C . GLY A 1 441 ? 32.406 1.997 -25.342 1.00 81.25 441 GLY A C 1
ATOM 3338 O O . GLY A 1 441 ? 32.857 2.593 -26.319 1.00 81.25 441 GLY A O 1
ATOM 3339 N N . LEU A 1 442 ? 31.422 2.493 -24.590 1.00 85.25 442 LEU A N 1
ATOM 3340 C CA . LEU A 1 442 ? 30.767 3.788 -24.788 1.00 85.25 442 LEU A CA 1
ATOM 3341 C C . LEU A 1 442 ? 30.853 4.628 -23.510 1.00 85.25 442 LEU A C 1
ATOM 3343 O O . LEU A 1 442 ? 30.785 4.095 -22.403 1.00 85.25 442 LEU A O 1
ATOM 3347 N N . ALA A 1 443 ? 30.972 5.939 -23.670 1.00 83.31 443 ALA A N 1
ATOM 3348 C CA . ALA A 1 443 ? 31.021 6.924 -22.603 1.00 83.31 443 ALA A CA 1
ATOM 3349 C C . ALA A 1 443 ? 30.190 8.165 -22.976 1.00 83.31 443 ALA A C 1
ATOM 3351 O O . ALA A 1 443 ? 30.019 8.455 -24.163 1.00 83.31 443 ALA A O 1
ATOM 3352 N N . PRO A 1 444 ? 29.689 8.926 -21.983 1.00 83.19 444 PRO A N 1
ATOM 3353 C CA . PRO A 1 444 ? 29.084 10.231 -22.236 1.00 83.19 444 PRO A CA 1
ATOM 3354 C C . PRO A 1 444 ? 29.991 11.125 -23.094 1.00 83.19 444 PRO A C 1
ATOM 3356 O O . PRO A 1 444 ? 31.192 11.216 -22.844 1.00 83.19 444 PRO A O 1
ATOM 3359 N N . GLY A 1 445 ? 29.412 11.778 -24.101 1.00 85.81 445 GLY A N 1
ATOM 3360 C CA . GLY A 1 445 ? 30.113 12.597 -25.092 1.00 85.81 445 GLY A CA 1
ATOM 3361 C C . GLY A 1 445 ? 30.514 11.858 -26.373 1.00 85.81 445 GLY A C 1
ATOM 3362 O O . GLY A 1 445 ? 30.798 12.520 -27.371 1.00 85.81 445 GLY A O 1
ATOM 3363 N N . ASP A 1 446 ? 30.495 10.520 -26.396 1.00 93.00 446 ASP A N 1
ATOM 3364 C CA . ASP A 1 446 ? 30.767 9.764 -27.622 1.00 93.00 446 ASP A CA 1
ATOM 3365 C C . ASP A 1 446 ? 29.731 10.087 -28.706 1.00 93.00 446 ASP A C 1
ATOM 3367 O O . ASP A 1 446 ? 28.523 10.063 -28.468 1.00 93.00 446 ASP A O 1
ATOM 3371 N N . ARG A 1 447 ? 30.205 10.341 -29.925 1.00 94.88 447 ARG A N 1
ATOM 3372 C CA . ARG A 1 447 ? 29.364 10.553 -31.108 1.00 94.88 447 ARG A CA 1
ATOM 3373 C C . ARG A 1 447 ? 29.076 9.205 -31.744 1.00 94.88 447 ARG A C 1
ATOM 3375 O O . ARG A 1 447 ? 30.020 8.458 -31.982 1.00 94.88 447 ARG A O 1
ATOM 3382 N N . VAL A 1 448 ? 27.816 8.885 -32.017 1.00 93.50 448 VAL A N 1
ATOM 3383 C CA . VAL A 1 448 ? 27.412 7.555 -32.490 1.00 93.50 448 VAL A CA 1
ATOM 3384 C C . VAL A 1 448 ? 26.343 7.608 -33.584 1.00 93.50 448 VAL A C 1
ATOM 3386 O O . VAL A 1 448 ? 25.471 8.475 -33.561 1.00 93.50 448 VAL A O 1
ATOM 3389 N N . ALA A 1 449 ? 26.391 6.658 -34.518 1.00 91.88 449 ALA A N 1
ATOM 3390 C CA . ALA A 1 449 ? 25.248 6.265 -35.346 1.00 91.88 449 ALA A CA 1
ATOM 3391 C C . ALA A 1 449 ? 24.571 5.032 -34.735 1.00 91.88 449 ALA A C 1
ATOM 3393 O O . ALA A 1 449 ? 25.246 4.193 -34.129 1.00 91.88 449 ALA A O 1
ATOM 3394 N N . LEU A 1 450 ? 23.249 4.940 -34.883 1.00 88.69 450 LEU A N 1
ATOM 3395 C CA . LEU A 1 450 ? 22.451 3.823 -34.386 1.00 88.69 450 LEU A CA 1
ATOM 3396 C C . LEU A 1 450 ? 22.131 2.839 -35.518 1.00 88.69 450 LEU A C 1
ATOM 3398 O O . LEU A 1 450 ? 21.634 3.246 -36.562 1.00 88.69 450 LEU A O 1
ATOM 3402 N N . ASP A 1 451 ? 22.336 1.550 -35.259 1.00 86.38 451 ASP A N 1
ATOM 3403 C CA . ASP A 1 451 ? 21.675 0.462 -35.980 1.00 86.38 451 ASP A CA 1
ATOM 3404 C C . ASP A 1 451 ? 20.277 0.211 -35.359 1.00 86.38 451 ASP A C 1
ATOM 3406 O O . ASP A 1 451 ? 20.179 -0.215 -34.197 1.00 86.38 451 ASP A O 1
ATOM 3410 N N . PRO A 1 452 ? 19.180 0.489 -36.089 1.00 81.31 452 PRO A N 1
ATOM 3411 C CA . PRO A 1 452 ? 17.814 0.379 -35.586 1.00 81.31 452 PRO A CA 1
ATOM 3412 C C . PRO A 1 452 ? 17.293 -1.066 -35.507 1.00 81.31 452 PRO A C 1
ATOM 3414 O O . PRO A 1 452 ? 16.208 -1.273 -34.954 1.00 81.31 452 PRO A O 1
ATOM 3417 N N . MET A 1 453 ? 18.016 -2.063 -36.037 1.00 73.75 453 MET A N 1
ATOM 3418 C CA . MET A 1 453 ? 17.545 -3.448 -36.193 1.00 73.75 453 MET A CA 1
ATOM 3419 C C . MET A 1 453 ? 17.944 -4.366 -35.032 1.00 73.75 453 MET A C 1
ATOM 3421 O O . MET A 1 453 ? 18.932 -4.125 -34.337 1.00 73.75 453 MET A O 1
ATOM 3425 N N . ASP A 1 454 ? 17.137 -5.403 -34.751 1.00 62.09 454 ASP A N 1
ATOM 3426 C CA . ASP A 1 454 ? 17.281 -6.353 -33.622 1.00 62.09 454 ASP A CA 1
ATOM 3427 C C . ASP A 1 454 ? 18.491 -7.299 -33.753 1.00 62.09 454 ASP A C 1
ATOM 3429 O O . ASP A 1 454 ? 18.365 -8.506 -33.943 1.00 62.09 454 ASP A O 1
ATOM 3433 N N . ALA A 1 455 ? 19.701 -6.744 -33.667 1.00 50.09 455 ALA A N 1
ATOM 3434 C CA . ALA A 1 455 ? 20.944 -7.515 -33.681 1.00 50.09 455 ALA A CA 1
ATOM 3435 C C . ALA A 1 455 ? 21.428 -7.939 -32.274 1.00 50.09 455 ALA A C 1
ATOM 3437 O O . ALA A 1 455 ? 22.332 -8.774 -32.166 1.00 50.09 455 ALA A O 1
ATOM 3438 N N . GLY A 1 456 ? 20.827 -7.398 -31.203 1.00 49.88 456 GLY A N 1
ATOM 3439 C CA . GLY A 1 456 ? 21.337 -7.493 -29.824 1.00 49.88 456 GLY A CA 1
ATOM 3440 C C . GLY A 1 456 ? 20.281 -7.627 -28.719 1.00 49.88 456 GLY A C 1
ATOM 3441 O O . GLY A 1 456 ? 20.573 -7.291 -27.578 1.00 49.88 456 GLY A O 1
ATOM 3442 N N . GLY A 1 457 ? 19.054 -8.069 -29.029 1.00 53.28 457 GLY A N 1
ATOM 3443 C CA . GLY A 1 457 ? 18.054 -8.412 -28.008 1.00 53.28 457 GLY A CA 1
ATOM 3444 C C . GLY A 1 457 ? 17.300 -7.220 -27.406 1.00 53.28 457 GLY A C 1
ATOM 3445 O O . GLY A 1 457 ? 16.763 -7.321 -26.303 1.00 53.28 457 GLY A O 1
ATOM 3446 N N . GLY A 1 458 ? 17.261 -6.080 -28.098 1.00 57.44 458 GLY A N 1
ATOM 3447 C CA . GLY A 1 458 ? 16.447 -4.915 -27.734 1.00 57.44 458 GLY A CA 1
ATOM 3448 C C . GLY A 1 458 ? 15.434 -4.589 -28.838 1.00 57.44 458 GLY A C 1
ATOM 3449 O O . GLY A 1 458 ? 15.691 -4.915 -29.997 1.00 57.44 458 GLY A O 1
ATOM 3450 N N . PRO A 1 459 ? 14.316 -3.897 -28.537 1.00 67.50 459 PRO A N 1
ATOM 3451 C CA . PRO A 1 459 ? 13.320 -3.564 -29.554 1.00 67.50 459 PRO A CA 1
ATOM 3452 C C . PRO A 1 459 ? 13.947 -2.745 -30.690 1.00 67.50 459 PRO A C 1
ATOM 3454 O O . PRO A 1 459 ? 14.934 -2.031 -30.474 1.00 67.50 459 PRO A O 1
ATOM 3457 N N . SER A 1 460 ? 13.386 -2.854 -31.895 1.00 79.38 460 SER A N 1
ATOM 3458 C CA . SER A 1 460 ? 13.736 -1.966 -33.006 1.00 79.38 460 SER A CA 1
ATOM 3459 C C . SER A 1 460 ? 13.453 -0.504 -32.649 1.00 79.38 460 SER A C 1
ATOM 3461 O O . SER A 1 460 ? 12.627 -0.218 -31.775 1.00 79.38 460 SER A O 1
ATOM 3463 N N . ILE A 1 461 ? 14.131 0.420 -33.325 1.00 86.12 461 ILE A N 1
ATOM 3464 C CA . ILE A 1 461 ? 13.901 1.864 -33.191 1.00 86.12 461 ILE A CA 1
ATOM 3465 C C . ILE A 1 461 ? 13.376 2.384 -34.523 1.00 86.12 461 ILE A C 1
ATOM 3467 O O . ILE A 1 461 ? 14.010 2.187 -35.552 1.00 86.12 461 ILE A O 1
ATOM 3471 N N . GLY A 1 462 ? 12.195 3.003 -34.515 1.00 83.38 462 GLY A N 1
ATOM 3472 C CA . GLY A 1 462 ? 11.405 3.168 -35.733 1.00 83.38 462 GLY A CA 1
ATOM 3473 C C . GLY A 1 462 ? 11.006 1.807 -36.320 1.00 83.38 462 GLY A C 1
ATOM 3474 O O . GLY A 1 462 ? 11.125 0.775 -35.657 1.00 83.38 462 GLY A O 1
ATOM 3475 N N . ASN A 1 463 ? 10.488 1.785 -37.553 1.00 80.69 463 ASN A N 1
ATOM 3476 C CA . ASN A 1 463 ? 10.178 0.539 -38.278 1.00 80.69 463 ASN A CA 1
ATOM 3477 C C . ASN A 1 463 ? 9.323 -0.486 -37.495 1.00 80.69 463 ASN A C 1
ATOM 3479 O O . ASN A 1 463 ? 9.490 -1.693 -37.636 1.00 80.69 463 ASN A O 1
ATOM 3483 N N . GLY A 1 464 ? 8.390 -0.018 -36.659 1.00 74.31 464 GLY A N 1
ATOM 3484 C CA . GLY A 1 464 ? 7.513 -0.883 -35.847 1.00 74.31 464 GLY A CA 1
ATOM 3485 C C . GLY A 1 464 ? 7.994 -1.143 -34.435 1.00 74.31 464 GLY A C 1
ATOM 3486 O O . GLY A 1 464 ? 7.311 -1.823 -33.671 1.00 74.31 464 GLY A O 1
ATOM 3487 N N . GLY A 1 465 ? 9.142 -0.574 -34.087 1.00 76.50 465 GLY A N 1
ATOM 3488 C CA . GLY A 1 465 ? 9.649 -0.492 -32.736 1.00 76.50 465 GLY A CA 1
ATOM 3489 C C . GLY A 1 465 ? 8.760 0.309 -31.788 1.00 76.50 465 GLY A C 1
ATOM 3490 O O . GLY A 1 465 ? 7.935 1.129 -32.190 1.00 76.50 465 GLY A O 1
ATOM 3491 N N . SER A 1 466 ? 8.970 0.096 -30.490 1.00 73.44 466 SER A N 1
ATOM 3492 C CA . SER A 1 466 ? 8.275 0.825 -29.422 1.00 73.44 466 SER A CA 1
ATOM 3493 C C . SER A 1 466 ? 8.848 2.224 -29.153 1.00 73.44 466 SER A C 1
ATOM 3495 O O . SER A 1 466 ? 8.300 2.951 -28.329 1.00 73.44 466 SER A O 1
ATOM 3497 N N . GLU A 1 467 ? 9.947 2.591 -29.815 1.00 81.69 467 GLU A N 1
ATOM 3498 C CA . GLU A 1 467 ? 10.671 3.863 -29.683 1.00 81.69 467 GLU A CA 1
ATOM 3499 C C . GLU A 1 467 ? 11.012 4.404 -31.083 1.00 81.69 467 GLU A C 1
ATOM 3501 O O . GLU A 1 467 ? 10.997 3.645 -32.052 1.00 81.69 467 GLU A O 1
ATOM 3506 N N . GLY A 1 468 ? 11.332 5.696 -31.210 1.00 86.62 468 GLY A N 1
ATOM 3507 C CA . GLY A 1 468 ? 11.632 6.328 -32.500 1.00 86.62 468 GLY A CA 1
ATOM 3508 C C . GLY A 1 468 ? 12.658 7.456 -32.396 1.00 86.62 468 GLY A C 1
ATOM 3509 O O . GLY A 1 468 ? 12.744 8.138 -31.375 1.00 86.62 468 GLY A O 1
ATOM 3510 N N . GLY A 1 469 ? 13.435 7.646 -33.458 1.00 88.19 469 GLY A N 1
ATOM 3511 C CA . GLY A 1 469 ? 14.565 8.571 -33.542 1.00 88.19 469 GLY A CA 1
ATOM 3512 C C . GLY A 1 469 ? 14.195 10.044 -33.666 1.00 88.19 469 GLY A C 1
ATOM 3513 O O . GLY A 1 469 ? 15.051 10.889 -33.452 1.00 88.19 469 GLY A O 1
ATOM 3514 N N . PHE A 1 470 ? 12.928 10.391 -33.914 1.00 86.62 470 PHE A N 1
ATOM 3515 C CA . PHE A 1 470 ? 12.486 11.794 -33.829 1.00 86.62 470 PHE A CA 1
ATOM 3516 C C . PHE A 1 470 ? 12.374 12.317 -32.388 1.00 86.62 470 PHE A C 1
ATOM 3518 O O . PHE A 1 470 ? 12.015 13.474 -32.167 1.00 86.62 470 PHE A O 1
ATOM 3525 N N . ALA A 1 471 ? 12.666 11.479 -31.390 1.00 80.75 471 ALA A N 1
ATOM 3526 C CA . ALA A 1 471 ? 12.789 11.916 -30.012 1.00 80.75 471 ALA A CA 1
ATOM 3527 C C . ALA A 1 471 ? 14.123 12.661 -29.791 1.00 80.75 471 ALA A C 1
ATOM 3529 O O . ALA A 1 471 ? 15.163 12.197 -30.248 1.00 80.75 471 ALA A O 1
ATOM 3530 N N . PRO A 1 472 ? 14.143 13.765 -29.019 1.00 71.75 472 PRO A N 1
ATOM 3531 C CA . PRO A 1 472 ? 15.383 14.494 -28.730 1.00 71.75 472 PRO A CA 1
ATOM 3532 C C . PRO A 1 472 ? 16.360 13.677 -27.870 1.00 71.75 472 PRO A C 1
ATOM 3534 O O . PRO A 1 472 ? 17.572 13.857 -27.953 1.00 71.75 472 PRO A O 1
ATOM 3537 N N . LEU A 1 473 ? 15.831 12.776 -27.038 1.00 76.50 473 LEU A N 1
ATOM 3538 C CA . LEU A 1 473 ? 16.585 11.778 -26.291 1.00 76.50 473 LEU A CA 1
ATOM 3539 C C . LEU A 1 473 ? 15.958 10.409 -26.534 1.00 76.50 473 LEU A C 1
ATOM 3541 O O . LEU A 1 473 ? 14.739 10.258 -26.452 1.00 76.50 473 LEU A O 1
ATOM 3545 N N . LEU A 1 474 ? 16.801 9.414 -26.757 1.00 83.56 474 LEU A N 1
ATOM 3546 C CA . LEU A 1 474 ? 16.414 8.058 -27.093 1.00 83.56 474 LEU A CA 1
ATOM 3547 C C . LEU A 1 474 ? 17.113 7.074 -26.156 1.00 83.56 474 LEU A C 1
ATOM 3549 O O . LEU A 1 474 ? 18.337 7.074 -26.035 1.00 83.56 474 LEU A O 1
ATOM 3553 N N . LEU A 1 475 ? 16.338 6.221 -25.487 1.00 81.06 475 LEU A N 1
ATOM 3554 C CA . LEU A 1 475 ? 16.887 5.118 -24.705 1.00 81.06 475 LEU A CA 1
ATOM 3555 C C . LEU A 1 475 ? 17.159 3.935 -25.634 1.00 81.06 475 LEU A C 1
ATOM 3557 O O . LEU A 1 475 ? 16.226 3.357 -26.190 1.00 81.06 475 LEU A O 1
ATOM 3561 N N . VAL A 1 476 ? 18.423 3.543 -25.758 1.00 82.00 476 VAL A N 1
ATOM 3562 C CA . VAL A 1 476 ? 18.815 2.374 -26.548 1.00 82.00 476 VAL A CA 1
ATOM 3563 C C . VAL A 1 476 ? 18.997 1.210 -25.588 1.00 82.00 476 VAL A C 1
ATOM 3565 O O . VAL A 1 476 ? 19.852 1.262 -24.707 1.00 82.00 476 VAL A O 1
ATOM 3568 N N . ARG A 1 477 ? 18.158 0.177 -25.703 1.00 77.38 477 ARG A N 1
ATOM 3569 C CA . ARG A 1 477 ? 18.169 -0.950 -24.759 1.00 77.38 477 ARG A CA 1
ATOM 3570 C C . ARG A 1 477 ? 19.121 -2.058 -25.195 1.00 77.38 477 ARG A C 1
ATOM 3572 O O . ARG A 1 477 ? 19.237 -2.325 -26.390 1.00 77.38 477 ARG A O 1
ATOM 3579 N N . ASN A 1 478 ? 19.742 -2.715 -24.212 1.00 72.25 478 ASN A N 1
ATOM 3580 C CA . ASN A 1 478 ? 20.536 -3.937 -24.387 1.00 72.25 478 ASN A CA 1
ATOM 3581 C C . ASN A 1 478 ? 21.712 -3.790 -25.363 1.00 72.25 478 ASN A C 1
ATOM 3583 O O . ASN A 1 478 ? 21.994 -4.682 -26.153 1.00 72.25 478 ASN A O 1
ATOM 3587 N N . VAL A 1 479 ? 22.446 -2.676 -25.286 1.00 70.69 479 VAL A N 1
ATOM 3588 C CA . VAL A 1 479 ? 23.546 -2.372 -26.223 1.00 70.69 479 VAL A CA 1
ATOM 3589 C C . VAL A 1 479 ? 24.701 -3.390 -26.145 1.00 70.69 479 VAL A C 1
ATOM 3591 O O . VAL A 1 479 ? 25.522 -3.434 -27.052 1.00 70.69 479 VAL A O 1
ATOM 3594 N N . ASN A 1 480 ? 24.708 -4.279 -25.139 1.00 64.88 480 ASN A N 1
ATOM 3595 C CA . ASN A 1 480 ? 25.698 -5.346 -24.949 1.00 64.88 480 ASN A CA 1
ATOM 3596 C C . ASN A 1 480 ? 25.114 -6.721 -24.518 1.00 64.88 480 ASN A C 1
ATOM 3598 O O . ASN A 1 480 ? 25.891 -7.600 -24.133 1.00 64.88 480 ASN A O 1
ATOM 3602 N N . ASP A 1 481 ? 23.789 -6.938 -24.542 1.00 52.16 481 ASP A N 1
ATOM 3603 C CA . ASP A 1 481 ? 23.184 -8.194 -24.050 1.00 52.16 481 ASP A CA 1
ATOM 3604 C C . ASP A 1 481 ? 23.333 -9.318 -25.095 1.00 52.16 481 ASP A C 1
ATOM 3606 O O . ASP A 1 481 ? 22.609 -9.381 -26.085 1.00 52.16 481 ASP A O 1
ATOM 3610 N N . GLY A 1 482 ? 24.341 -10.181 -24.924 1.00 49.06 482 GLY A N 1
ATOM 3611 C CA . GLY A 1 482 ? 24.624 -11.297 -25.841 1.00 49.06 482 GLY A CA 1
ATOM 3612 C C . GLY A 1 482 ? 25.804 -11.105 -26.803 1.00 49.06 482 GLY A C 1
ATOM 3613 O O . GLY A 1 482 ? 25.946 -11.883 -27.751 1.00 49.06 482 GLY A O 1
ATOM 3614 N N . ALA A 1 483 ? 26.695 -10.135 -26.565 1.00 45.50 483 ALA A N 1
ATOM 3615 C CA . ALA A 1 483 ? 27.943 -9.990 -27.320 1.00 45.50 483 ALA A CA 1
ATOM 3616 C C . ALA A 1 483 ? 28.962 -11.093 -26.959 1.00 45.50 483 ALA A C 1
ATOM 3618 O O . ALA A 1 483 ? 29.957 -10.876 -26.268 1.00 45.50 483 ALA A O 1
ATOM 3619 N N . GLY A 1 484 ? 28.722 -12.306 -27.459 1.00 47.50 484 GLY A N 1
ATOM 3620 C CA . GLY A 1 484 ? 29.814 -13.224 -27.765 1.00 47.50 484 GLY A CA 1
ATOM 3621 C C . GLY A 1 484 ? 30.755 -12.595 -28.807 1.00 47.50 484 GLY A C 1
ATOM 3622 O O . GLY A 1 484 ? 30.364 -11.660 -29.514 1.00 47.50 484 GLY A O 1
ATOM 3623 N N . PRO A 1 485 ? 32.002 -13.076 -28.929 1.00 38.75 485 PRO A N 1
ATOM 3624 C CA . PRO A 1 485 ? 32.956 -12.529 -29.889 1.00 38.75 485 PRO A CA 1
ATOM 3625 C C . PRO A 1 485 ? 32.381 -12.552 -31.318 1.00 38.75 485 PRO A C 1
ATOM 3627 O O . PRO A 1 485 ? 32.079 -13.620 -31.846 1.00 38.75 485 PRO A O 1
ATOM 3630 N N . GLY A 1 486 ? 32.238 -11.371 -31.938 1.00 48.06 486 GLY A N 1
ATOM 3631 C CA . GLY A 1 486 ? 31.913 -11.217 -33.364 1.00 48.06 486 GLY A CA 1
ATOM 3632 C C . GLY A 1 486 ? 30.523 -10.679 -33.742 1.00 48.06 486 GLY A C 1
ATOM 3633 O O . GLY A 1 486 ? 30.256 -10.606 -34.939 1.00 48.06 486 GLY A O 1
ATOM 3634 N N . ARG A 1 487 ? 29.644 -10.281 -32.806 1.00 49.06 487 ARG A N 1
ATOM 3635 C CA . ARG A 1 487 ? 28.390 -9.563 -33.152 1.00 49.06 487 ARG A CA 1
ATOM 3636 C C . ARG A 1 487 ? 28.539 -8.034 -33.027 1.00 49.06 487 ARG A C 1
ATOM 3638 O O . ARG A 1 487 ? 29.166 -7.584 -32.068 1.00 49.06 487 ARG A O 1
ATOM 3645 N N . PRO A 1 488 ? 28.009 -7.241 -33.980 1.00 53.75 488 PRO A N 1
ATOM 3646 C CA . PRO A 1 488 ? 28.197 -5.790 -34.016 1.00 53.75 488 PRO A CA 1
ATOM 3647 C C . PRO A 1 488 ? 27.413 -5.069 -32.906 1.00 53.75 488 PRO A C 1
ATOM 3649 O O . PRO A 1 488 ? 26.284 -5.430 -32.585 1.00 53.75 488 PRO A O 1
ATOM 3652 N N . ASN A 1 489 ? 28.036 -4.044 -32.319 1.00 67.88 489 ASN A N 1
ATOM 3653 C CA . ASN A 1 489 ? 27.411 -3.114 -31.377 1.00 67.88 489 ASN A CA 1
ATOM 3654 C C . ASN A 1 489 ? 26.352 -2.277 -32.115 1.00 67.88 489 ASN A C 1
ATOM 3656 O O . ASN A 1 489 ? 26.656 -1.778 -33.189 1.00 67.88 489 ASN A O 1
ATOM 3660 N N . ARG A 1 490 ? 25.157 -2.075 -31.540 1.00 78.25 490 ARG A N 1
ATOM 3661 C CA . ARG A 1 490 ? 24.085 -1.256 -32.151 1.00 78.25 490 ARG A CA 1
ATOM 3662 C C . ARG A 1 490 ? 24.402 0.241 -32.194 1.00 78.25 490 ARG A C 1
ATOM 3664 O O . ARG A 1 490 ? 23.681 1.009 -32.820 1.00 78.25 490 ARG A O 1
ATOM 3671 N N . LEU A 1 491 ? 25.441 0.677 -31.484 1.00 86.00 491 LEU A N 1
ATOM 3672 C CA . LEU A 1 491 ? 25.908 2.058 -31.476 1.00 86.00 491 LEU A CA 1
ATOM 3673 C C . LEU A 1 491 ? 27.354 2.115 -31.965 1.00 86.00 491 LEU A C 1
ATOM 3675 O O . LEU A 1 491 ? 28.272 1.599 -31.323 1.00 86.00 491 LEU A O 1
ATOM 3679 N N . HIS A 1 492 ? 27.555 2.775 -33.100 1.00 88.06 492 HIS A N 1
ATOM 3680 C CA . HIS A 1 492 ? 28.843 2.854 -33.778 1.00 88.06 492 HIS A CA 1
ATOM 3681 C C . HIS A 1 492 ? 29.458 4.233 -33.594 1.00 88.06 492 HIS A C 1
ATOM 3683 O O . HIS A 1 492 ? 28.864 5.224 -34.013 1.00 88.06 492 HIS A O 1
ATOM 3689 N N . LYS A 1 493 ? 30.655 4.307 -32.998 1.00 91.62 493 LYS A N 1
ATOM 3690 C CA . LYS A 1 493 ? 31.358 5.583 -32.813 1.00 91.62 493 LYS A CA 1
ATOM 3691 C C . LYS A 1 493 ? 31.671 6.252 -34.150 1.00 91.62 493 LYS A C 1
ATOM 3693 O O . LYS A 1 493 ? 32.167 5.610 -35.074 1.00 91.62 493 LYS A O 1
ATOM 3698 N N . LEU A 1 494 ? 31.423 7.553 -34.214 1.00 92.94 494 LEU A N 1
ATOM 3699 C CA . LEU A 1 494 ? 31.658 8.388 -35.382 1.00 92.94 494 LEU A CA 1
ATOM 3700 C C . LEU A 1 494 ? 33.041 9.046 -35.314 1.00 92.94 494 LEU A C 1
ATOM 3702 O O . LEU A 1 494 ? 33.468 9.452 -34.232 1.00 92.94 494 LEU A O 1
ATOM 3706 N N . PRO A 1 495 ? 33.725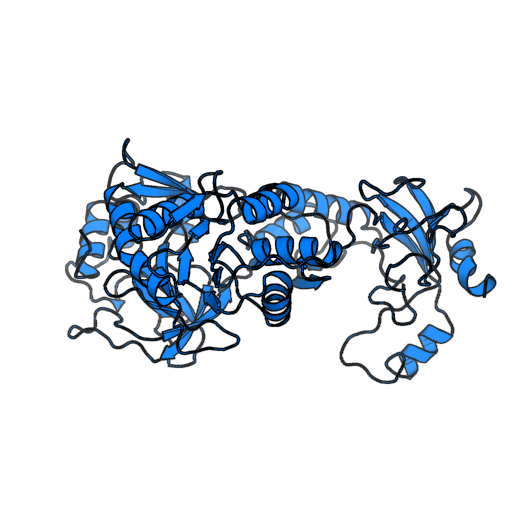 9.224 -36.457 1.00 93.62 495 PRO A N 1
ATOM 3707 C CA . PRO A 1 495 ? 34.885 10.103 -36.540 1.00 93.62 495 PRO A CA 1
ATOM 3708 C C . PRO A 1 495 ? 34.510 11.560 -36.238 1.00 93.62 495 PRO A C 1
ATOM 3710 O O . PRO A 1 495 ? 33.463 12.037 -36.677 1.00 93.62 495 PRO A O 1
ATOM 3713 N N . ASP A 1 496 ? 35.414 12.309 -35.602 1.00 88.94 496 ASP A N 1
ATOM 3714 C CA . ASP A 1 496 ? 35.180 13.717 -35.241 1.00 88.94 496 ASP A CA 1
ATOM 3715 C C . ASP A 1 496 ? 34.849 14.621 -36.442 1.00 88.94 496 ASP A C 1
ATOM 3717 O O . ASP A 1 496 ? 34.120 15.602 -36.311 1.00 88.94 496 ASP A O 1
ATOM 3721 N N . ALA A 1 497 ? 35.333 14.280 -37.636 1.00 93.25 497 ALA A N 1
ATOM 3722 C CA . ALA A 1 497 ? 35.087 15.058 -38.849 1.00 93.25 497 ALA A CA 1
ATOM 3723 C C . ALA A 1 497 ? 33.730 14.773 -39.525 1.00 93.25 497 ALA A C 1
ATOM 3725 O O . ALA A 1 497 ? 33.320 15.535 -40.398 1.00 93.25 497 ALA A O 1
ATOM 3726 N N . MET A 1 498 ? 33.039 13.683 -39.174 1.00 94.44 498 MET A N 1
ATOM 3727 C CA . MET A 1 498 ? 31.773 13.308 -39.816 1.00 94.44 498 MET A CA 1
ATOM 3728 C C . MET A 1 498 ? 30.623 14.143 -39.246 1.00 94.44 498 MET A C 1
ATOM 3730 O O . MET A 1 498 ? 30.529 14.279 -38.030 1.00 94.44 498 MET A O 1
ATOM 3734 N N . SER A 1 499 ? 29.737 14.698 -40.079 1.00 96.12 499 SER A N 1
ATOM 3735 C CA . SER A 1 499 ? 28.537 15.402 -39.591 1.00 96.12 499 SER A CA 1
ATOM 3736 C C . SER A 1 499 ? 27.459 14.412 -39.131 1.00 96.12 499 SER A C 1
ATOM 3738 O O . SER A 1 499 ? 27.437 13.265 -39.584 1.00 96.12 499 SER A O 1
ATOM 3740 N N . PHE A 1 500 ? 26.551 14.835 -38.247 1.00 94.94 500 PHE A N 1
ATOM 3741 C CA . PHE A 1 500 ? 25.468 13.958 -37.786 1.00 94.94 500 PHE A CA 1
ATOM 3742 C C . PHE A 1 500 ? 24.459 13.657 -38.897 1.00 94.94 500 PHE A C 1
ATOM 3744 O O . PHE A 1 500 ? 23.964 12.540 -38.970 1.00 94.94 500 PHE A O 1
ATOM 3751 N N . GLU A 1 501 ? 24.217 14.598 -39.809 1.00 94.19 501 GLU A N 1
ATOM 3752 C CA . GLU A 1 501 ? 23.352 14.404 -40.977 1.00 94.19 501 GLU A CA 1
ATOM 3753 C C . GLU A 1 501 ? 23.920 13.336 -41.911 1.00 94.19 501 GLU A C 1
ATOM 3755 O O . GLU A 1 501 ? 23.184 12.483 -42.393 1.00 94.19 501 GLU A O 1
ATOM 3760 N N . THR A 1 502 ? 25.240 13.340 -42.124 1.00 93.75 502 THR A N 1
ATOM 3761 C CA . THR A 1 502 ? 25.910 12.293 -42.909 1.00 93.75 502 THR A CA 1
ATOM 3762 C C . THR A 1 502 ? 25.839 10.950 -42.187 1.00 93.75 502 THR A C 1
ATOM 3764 O O . THR A 1 502 ? 25.568 9.928 -42.807 1.00 93.75 502 THR A O 1
ATOM 3767 N N . ALA A 1 503 ? 26.059 10.946 -40.870 1.00 93.06 503 ALA A N 1
ATOM 3768 C CA . ALA A 1 503 ? 26.016 9.735 -40.061 1.00 93.06 503 ALA A CA 1
ATOM 3769 C C . ALA A 1 503 ? 24.609 9.120 -39.967 1.00 93.06 503 ALA A C 1
ATOM 3771 O O . ALA A 1 503 ? 24.491 7.901 -39.914 1.00 93.06 503 ALA A O 1
ATOM 3772 N N . ALA A 1 504 ? 23.548 9.932 -39.988 1.00 92.25 504 ALA A N 1
ATOM 3773 C CA . ALA A 1 504 ? 22.164 9.457 -40.011 1.00 92.25 504 ALA A CA 1
ATOM 3774 C C . ALA A 1 504 ? 21.842 8.652 -41.285 1.00 92.25 504 ALA A C 1
ATOM 3776 O O . ALA A 1 504 ? 20.993 7.768 -41.249 1.00 92.25 504 ALA A O 1
ATOM 3777 N N . LEU A 1 505 ? 22.575 8.892 -42.382 1.00 89.62 505 LEU A N 1
ATOM 3778 C CA . LEU A 1 505 ? 22.473 8.122 -43.626 1.00 89.62 505 LEU A CA 1
ATOM 3779 C C . LEU A 1 505 ? 23.235 6.785 -43.586 1.00 89.62 505 LEU A C 1
ATOM 3781 O O . LEU A 1 505 ? 23.231 6.060 -44.579 1.00 89.62 505 LEU A O 1
ATOM 3785 N N . ALA A 1 506 ? 23.904 6.444 -42.479 1.00 85.94 506 ALA A N 1
ATOM 3786 C CA . ALA A 1 506 ? 24.677 5.206 -42.384 1.00 85.94 506 ALA A CA 1
ATOM 3787 C C . ALA A 1 506 ? 23.801 3.952 -42.516 1.00 85.94 506 ALA A C 1
ATOM 3789 O O . ALA A 1 506 ? 24.215 3.000 -43.171 1.00 85.94 506 ALA A O 1
ATOM 3790 N N . GLU A 1 507 ? 22.601 3.963 -41.931 1.00 82.31 507 GLU A N 1
ATOM 3791 C CA . GLU A 1 507 ? 21.651 2.855 -42.056 1.00 82.31 5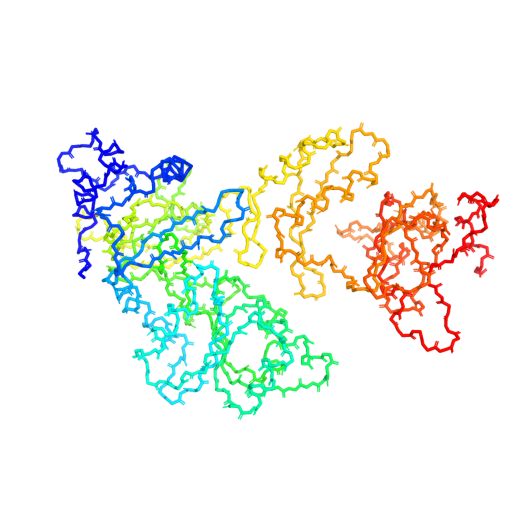07 GLU A CA 1
ATOM 3792 C C . GLU A 1 507 ? 21.103 2.698 -43.482 1.00 82.31 507 GLU A C 1
ATOM 3794 O O . GLU A 1 507 ? 21.334 1.637 -44.060 1.00 82.31 507 GLU A O 1
ATOM 3799 N N . PRO A 1 508 ? 20.505 3.720 -44.128 1.00 78.44 508 PRO A N 1
ATOM 3800 C CA . PRO A 1 508 ? 19.897 3.537 -45.447 1.00 78.44 508 PRO A CA 1
ATOM 3801 C C . PRO A 1 508 ? 20.915 3.234 -46.555 1.00 78.44 508 PRO A C 1
ATOM 3803 O O . PRO A 1 508 ? 20.549 2.701 -47.600 1.00 78.44 508 PRO A O 1
ATOM 3806 N N . LEU A 1 509 ? 22.194 3.569 -46.354 1.00 79.75 509 LEU A N 1
ATOM 3807 C CA . LEU A 1 509 ? 23.284 3.217 -47.272 1.00 79.75 509 LEU A CA 1
ATOM 3808 C C . LEU A 1 509 ? 23.913 1.844 -46.978 1.00 79.75 509 LEU A C 1
ATOM 3810 O O . LEU A 1 509 ? 24.724 1.372 -47.775 1.00 79.75 509 LEU A O 1
ATOM 3814 N N . GLY A 1 510 ? 23.590 1.239 -45.833 1.00 69.19 510 GLY A N 1
ATOM 3815 C CA . GLY A 1 510 ? 24.075 -0.076 -45.412 1.00 69.19 510 GLY A CA 1
ATOM 3816 C C . GLY A 1 510 ? 23.150 -1.246 -45.769 1.00 69.19 510 GLY A C 1
ATOM 3817 O O . GLY A 1 510 ? 23.567 -2.391 -45.589 1.00 69.19 510 GLY A O 1
ATOM 3818 N N . VAL A 1 511 ? 21.929 -0.962 -46.246 1.00 58.66 511 VAL A N 1
ATOM 3819 C CA . VAL A 1 511 ? 20.880 -1.934 -46.628 1.00 58.66 511 VAL A CA 1
ATOM 3820 C C . VAL A 1 511 ? 21.061 -2.480 -48.042 1.00 58.66 511 VAL A C 1
ATOM 3822 O O . VAL A 1 511 ? 21.415 -1.699 -48.955 1.00 58.66 511 VAL A O 1
#

Sequence (511 aa):
MIFGDPLALVAFARAHSPYFAELYRELPAAPSWWQIPVVDPEHYWASKAEDFDATLSGPADAGSWLWTTGGSTSRSKYVAVSREDFCEEVRAFTPAFERAGLVAGDRVANLTWAGELSASFILTGAILGGLPVQQLPILGMGDPARILALCRELRPTALLTFPMVATRLAELLRARDEVLPVAKILHAGEPLHDDQRALLRERFACEHLACFGYGAVDCGPIAAADPERAGQKTVLRPLPGYALVEILDDDDRPCALGEPGRVTITNLGRRLSPVIRFPVGDLGHWIEQPALDDAGRRTVGGAFVLDGRAHLSVKLGFWIVAHADVAAEVAALGAFHSSVQLLVRRVDGVKTLVVRVAPLRENVGAALVELRERLRRRYPKLGDPPGGPMSPVLRVEACGVCGSDLGYIRMGGLAGPTREPMPLGHELAGVIESVGSQVTGLAPGDRVALDPMDAGGGPSIGNGGSEGGFAPLLLVRNVNDGAGPGRPNRLHKLPDAMSFETAALAEPLGV

pLDDT: mean 83.87, std 12.58, range [38.75, 98.56]

Secondary structure (DSSP, 8-state):
---SSHHHHHHHHHHH-HHHHHHTTTS-SS--GGGSPPP-HHHHHHHHHH-GGGG-SS---TT-EEEE-SB-SSS--EEEE-HHHHHHHHHHHHHHHHHTT--TT-EEEE-S--STT-SHHHHHHHHHHTTTSEEEE--TTS-HHHHHHHHHHH--SEEEE-HHHHHHHHHHHHHTT-----SEEEEESS---HHHHHHHHHHHT-SEEEEEEEEETTTEEEEEE-SSS-SSSPPEEE-TTTEEEEEE-TTSPBPPTT--EEEEEEETT-SSS-EEEEEEEEEEEEEEPPEEPTTS-SEES-EEEEEEESSSEEEETTEEEEHHHHHHHHHTTSSEEEEEEEEEEEETTEEEEEEEEEESSS--HHHHHHHHHHHHHHSTT--PPTTGGG-PEEEEEEE---HHHHHHHHHTSBTB--SSPPP---SEEEEEEE--TT--S--TT-EEEE--SSSSSS--BSTT-SB-TTSSEEE---TTTT--TTPPPSEEEPPTTS-HHHHHTTTTTT-

=== Feature glossary ===
Legend for the data blocks above and below:

— What the protein is —

The amino-acid sequence is the protein's primary structure: the linear order of residues from the N-terminus to the C-terminus, written in one-letter code. Everything else here — the 3D coordinates, the secondary structure, the domain annotations — is ultimately a consequence of this string.

Database cross-references. InterPro integrates a dozen domain/family signature databases into unified entries with residue-range hits. GO terms attach function/process/location labels with evidence codes. CATH codes position the fold in a four-level structural taxonomy. Organism is the NCBI-taxonomy species name.

— Where its atoms are —

The mmCIF block holds the 3D Cartesian coordinates of each backbone atom (N, Cα, C, O) in ångströms. mmCIF is the PDB's canonical archive format — a tagged-loop text representation of the atomic model.

The six renders are orthographic views along the three Cartesian axes in both directions. Representation (cartoon, sticks, or surface) and color scheme (sequence-rainbow or by-chain) vary across proteins so the training set covers all the common visualization conventions.

— Local backbone conformation —

Secondary structure is the local, repeating backbone conformation. DSSP classifies it into eight states by reading the hydrogen-bond network: three helix types (H, G, I), two β types (E, B), two non-regular types (T, S), and unstructured coil (-).

SS3 is a coarse helix/strand/coil call (letters a/b/c) made by the P-SEA algorithm from inter-Cα distances and dihedrals. It is less detailed than DSSP but needs only Cα positions.

Backbone dihedral angles. Every residue except chain termini has a φ (preceding-C → N → Cα → C) and a ψ (N → Cα → C → next-N). They are reported in degrees following the IUPAC sign convention. Secondary structure is essentially a statement about which (φ, ψ) basin each residue occupies.

— Global shape and packing —

The geometric summary reports three shape descriptors. Rg (radius of gyration) measures how spread out the Cα atoms are about their centre of mass; compact globular proteins have small Rg, elongated or unfolded ones large. Cα contacts (<8 Å, |i−j|>4) count long-range residue pairs in spatial proximity — high for tightly packed folds, near zero for rods or random coil. The bounding-box extents give the protein's footprint along x, y, z in Å.

Solvent accessibility: the surface area of each residue that a 1.4 Å water probe can touch, in Å². When only backbone atoms are present the absolute values are lower than full-atom SASA (side chains contribute most of the area) and are flagged as backbone-only.

Plot images: a contact map (which residues are close in 3D, as an N×N binary image), a Ramachandran scatter (backbone torsion angles, revealing secondary-structure composition at a glance), and — for AlphaFold structures — a PAE heatmap (pairwise prediction confidence).

— Structural neighborhood —

Foldseek's 3Di representation compresses backbone geometry into a per-residue letter drawn from a learned twenty-state alphabet. It captures the tertiary interaction pattern around each residue — which residues are packed against it in space, regardless of where they are in sequence.

Structural nearest neighbors (via Foldseek easy-search vs the PDB). Reported per hit: target PDB id, E-value, and alignment TM-score. A TM-score above ~0.5 is the conventional threshold for 'same fold'.

— Confidence and disorder —

pLDDT (predicted Local Distance Difference Test) is AlphaFold's per-residue confidence score, ranging from 0 to 100. Values above 90 indicate high confidence (typically well-packed cores); 70–90 is confident; 50–70 low confidence; below 50 usually means the region is disordered or the prediction is unreliable there. AlphaFold stores pLDDT in the mmCIF B-factor column.

For experimental (PDB) structures, the B-factor (temperature factor) quantifies the positional spread of each atom in the crystal — a combination of thermal vibration and static disorder — in units of Å². High B-factors mark flexible loops or poorly resolved regions; low B-factors mark the rigid, well-ordered core.

Predicted Aligned Error (PAE) is an AlphaFold confidence matrix: entry (i, j) is the expected error in the position of residue j, in ångströms, when the prediction is superimposed on the true structure at residue i. Low PAE within a block of residues means that block is internally rigid and well-predicted; high PAE between two blocks means their relative placement is uncertain even if each block individually is confident.